Protein AF-A0A1I8G7N7-F1 (afdb_monomer_lite)

Structure (mmCIF, N/CA/C/O backbone):
data_AF-A0A1I8G7N7-F1
#
_entry.id   AF-A0A1I8G7N7-F1
#
loop_
_atom_site.group_PDB
_atom_site.id
_atom_site.type_symbol
_atom_site.label_atom_id
_atom_site.label_alt_id
_atom_site.label_comp_id
_atom_site.label_asym_id
_atom_site.label_entity_id
_atom_site.label_seq_id
_atom_site.pdbx_PDB_ins_code
_atom_site.Cartn_x
_atom_site.Cartn_y
_atom_site.Cartn_z
_atom_site.occupancy
_atom_site.B_iso_or_equiv
_atom_site.auth_seq_id
_atom_site.auth_comp_id
_atom_site.auth_asym_id
_atom_site.auth_atom_id
_atom_site.pdbx_PDB_model_num
ATOM 1 N N . MET A 1 1 ? -31.896 17.406 -40.854 1.00 41.28 1 MET A N 1
ATOM 2 C CA . MET A 1 1 ? -32.102 16.838 -39.500 1.00 41.28 1 MET A CA 1
ATOM 3 C C . MET A 1 1 ? -30.816 16.083 -39.172 1.00 41.28 1 MET A C 1
ATOM 5 O O . MET A 1 1 ? -30.410 15.309 -40.017 1.00 41.28 1 MET A O 1
ATOM 9 N N . SER A 1 2 ? -30.033 16.322 -38.123 1.00 33.94 2 SER A N 1
ATOM 10 C CA . SER A 1 2 ? -30.294 16.928 -36.818 1.00 33.94 2 SER A CA 1
ATOM 11 C C . SER A 1 2 ? -28.997 17.523 -36.241 1.00 33.94 2 SER A C 1
ATOM 13 O O . SER A 1 2 ? -27.894 17.138 -36.613 1.00 33.94 2 SER A O 1
ATOM 15 N N . THR A 1 3 ? -29.165 18.500 -35.360 1.00 37.00 3 THR A N 1
ATOM 16 C CA . THR A 1 3 ? -28.173 19.379 -34.729 1.00 37.00 3 THR A CA 1
ATOM 17 C C . THR A 1 3 ? -27.350 18.702 -33.622 1.00 37.00 3 THR A C 1
ATOM 19 O O . THR A 1 3 ? -27.908 18.163 -32.669 1.00 37.00 3 THR A O 1
ATOM 22 N N . THR A 1 4 ? -26.019 18.814 -33.686 1.00 35.34 4 THR A N 1
ATOM 23 C CA . THR A 1 4 ? -25.084 18.345 -32.643 1.00 35.34 4 THR A CA 1
ATOM 24 C C . THR A 1 4 ? -24.909 19.407 -31.552 1.00 35.34 4 THR A C 1
ATOM 26 O O . THR A 1 4 ? -24.268 20.436 -31.768 1.00 35.34 4 THR A O 1
ATOM 29 N N . ARG A 1 5 ? -25.477 19.163 -30.363 1.00 35.81 5 ARG A N 1
ATOM 30 C CA . ARG A 1 5 ? -25.248 19.962 -29.146 1.00 35.81 5 ARG A CA 1
ATOM 31 C C . ARG A 1 5 ? -23.913 19.585 -28.496 1.00 35.81 5 ARG A C 1
ATOM 33 O O . ARG A 1 5 ? -23.675 18.420 -28.193 1.00 35.81 5 ARG A O 1
ATOM 40 N N . ARG A 1 6 ? -23.079 20.595 -28.226 1.00 40.84 6 ARG A N 1
ATOM 41 C CA . ARG A 1 6 ? -21.954 20.524 -27.281 1.00 40.84 6 ARG A CA 1
ATOM 42 C C . ARG A 1 6 ? -22.508 20.514 -25.855 1.00 40.84 6 ARG A C 1
ATOM 44 O O . ARG A 1 6 ? -23.290 21.399 -25.520 1.00 40.84 6 ARG A O 1
ATOM 51 N N . TYR A 1 7 ? -22.047 19.586 -25.022 1.00 34.53 7 TYR A N 1
ATOM 52 C CA . TYR A 1 7 ? -22.178 19.677 -23.570 1.00 34.53 7 TYR A CA 1
ATOM 53 C C . TYR A 1 7 ? -20.790 19.636 -22.935 1.00 34.53 7 TYR A C 1
ATOM 55 O O . TYR A 1 7 ? -20.080 18.638 -22.999 1.00 34.53 7 TYR A O 1
ATOM 63 N N . SER A 1 8 ? -20.415 20.771 -22.353 1.00 36.84 8 SER A N 1
ATOM 64 C CA . SER A 1 8 ? -19.350 20.928 -21.371 1.00 36.84 8 SER A CA 1
ATOM 65 C C . SER A 1 8 ? -19.841 20.388 -20.027 1.00 36.84 8 SER A C 1
ATOM 67 O O . SER A 1 8 ? -20.791 20.934 -19.466 1.00 36.84 8 SER A O 1
ATOM 69 N N . LEU A 1 9 ? -19.204 19.345 -19.498 1.00 35.44 9 LEU A N 1
ATOM 70 C CA . LEU A 1 9 ? -19.415 18.909 -18.119 1.00 35.44 9 LEU A CA 1
ATOM 71 C C . LEU A 1 9 ? -18.407 19.633 -17.223 1.00 35.44 9 LEU A C 1
ATOM 73 O O . LEU A 1 9 ? -17.232 19.283 -17.163 1.00 35.44 9 LEU A O 1
ATOM 77 N N . SER A 1 10 ? -18.893 20.689 -16.572 1.00 34.06 10 SER A N 1
ATOM 78 C CA . SER A 1 10 ? -18.264 21.294 -15.402 1.00 34.06 10 SER A CA 1
ATOM 79 C C . SER A 1 10 ? -18.459 20.351 -14.212 1.00 34.06 10 SER A C 1
ATOM 81 O O . SER A 1 10 ? -19.585 19.980 -13.884 1.00 34.06 10 SER A O 1
ATOM 83 N N . SER A 1 11 ? -17.352 19.932 -13.603 1.00 33.66 11 SER A N 1
ATOM 84 C CA . SER A 1 11 ? -17.310 19.075 -12.420 1.00 33.66 11 SER A CA 1
ATOM 85 C C . SER A 1 11 ? -17.615 19.900 -11.167 1.00 33.66 11 SER A C 1
ATOM 87 O O . SER A 1 11 ? -16.707 20.323 -10.455 1.00 33.66 11 SER A O 1
ATOM 89 N N . ALA A 1 12 ? -18.898 20.122 -10.889 1.00 34.69 12 ALA A N 1
ATOM 90 C CA . ALA A 1 12 ? -19.369 20.516 -9.567 1.00 34.69 12 ALA A CA 1
ATOM 91 C C . ALA A 1 12 ? -19.573 19.244 -8.727 1.00 34.69 12 ALA A C 1
ATOM 93 O O . ALA A 1 12 ? -20.638 18.633 -8.743 1.00 34.69 12 ALA A O 1
ATOM 94 N N . ALA A 1 13 ? -18.525 18.818 -8.021 1.00 34.16 13 ALA A N 1
ATOM 95 C CA . ALA A 1 13 ? -18.635 17.806 -6.977 1.00 34.16 13 ALA A CA 1
ATOM 96 C C . ALA A 1 13 ? -19.165 18.481 -5.704 1.00 34.16 13 ALA A C 1
ATOM 98 O O . ALA A 1 13 ? -18.407 18.943 -4.855 1.00 34.16 13 ALA A O 1
ATOM 99 N N . THR A 1 14 ? -20.486 18.588 -5.596 1.00 37.12 14 THR A N 1
ATOM 100 C CA . THR A 1 14 ? -21.158 18.879 -4.330 1.00 37.12 14 THR A CA 1
ATOM 101 C C . THR A 1 14 ? -21.174 17.586 -3.517 1.00 37.12 14 THR A C 1
ATOM 103 O O . THR A 1 14 ? -21.937 16.672 -3.815 1.00 37.12 14 THR A O 1
ATOM 106 N N . SER A 1 15 ? -20.295 17.487 -2.518 1.00 37.00 15 SER A N 1
ATOM 107 C CA . SER A 1 15 ? -20.326 16.428 -1.504 1.00 37.00 15 SER A CA 1
ATOM 108 C C . SER A 1 15 ? -21.648 16.467 -0.727 1.00 37.00 15 SER A C 1
ATOM 110 O O . SER A 1 15 ? -21.936 17.495 -0.112 1.00 37.00 15 SER A O 1
ATOM 112 N N . PRO A 1 16 ? -22.429 15.375 -0.659 1.00 42.03 16 PRO A N 1
ATOM 113 C CA . PRO A 1 16 ? -23.543 15.257 0.264 1.00 42.03 16 PRO A CA 1
ATOM 114 C C . PRO A 1 16 ? -23.073 14.441 1.471 1.00 42.03 16 PRO A C 1
ATOM 116 O O . PRO A 1 16 ? -23.370 13.260 1.573 1.00 42.03 16 PRO A O 1
ATOM 119 N N . LEU A 1 17 ? -22.266 15.038 2.346 1.00 39.94 17 LEU A N 1
ATOM 120 C CA . LEU A 1 17 ? -21.862 14.433 3.625 1.00 39.94 17 LEU A CA 1
ATOM 121 C C . LEU A 1 17 ? -21.506 15.545 4.625 1.00 39.94 17 LEU A C 1
ATOM 123 O O . LEU A 1 17 ? -20.445 15.572 5.235 1.00 39.94 17 LEU A O 1
ATOM 127 N N . ALA A 1 18 ? -22.414 16.509 4.753 1.00 40.34 18 ALA A N 1
ATOM 128 C CA . ALA A 1 18 ? -22.457 17.459 5.856 1.00 40.34 18 ALA A CA 1
ATOM 129 C C . ALA A 1 18 ? -23.768 17.194 6.600 1.00 40.34 18 ALA A C 1
ATOM 131 O O . ALA A 1 18 ? -24.813 17.738 6.255 1.00 40.34 18 ALA A O 1
ATOM 132 N N . GLY A 1 19 ? -23.734 16.246 7.533 1.00 34.12 19 GLY A N 1
ATOM 133 C CA . GLY A 1 19 ? -24.942 15.792 8.216 1.00 34.12 19 GLY A CA 1
ATOM 134 C C . GLY A 1 19 ? -24.740 14.556 9.080 1.00 34.12 19 GLY A C 1
ATOM 135 O O . GLY A 1 19 ? -25.618 13.708 9.123 1.00 34.12 19 GLY A O 1
ATOM 136 N N . TYR A 1 20 ? -23.594 14.431 9.746 1.00 36.22 20 TYR A N 1
ATOM 137 C CA . TYR A 1 20 ? -23.519 13.634 10.966 1.00 36.22 20 TYR A CA 1
ATOM 138 C C . TYR A 1 20 ? -23.268 14.624 12.094 1.00 36.22 20 TYR A C 1
ATOM 140 O O . TYR A 1 20 ? -22.138 15.003 12.379 1.00 36.22 20 TYR A O 1
ATOM 148 N N . ALA A 1 21 ? -24.368 15.144 12.633 1.00 37.78 21 ALA A N 1
ATOM 149 C CA . ALA A 1 21 ? -24.348 15.773 13.937 1.00 37.78 21 ALA A CA 1
ATOM 150 C C . ALA A 1 21 ? -24.006 14.678 14.956 1.00 37.78 21 ALA A C 1
ATOM 152 O O . ALA A 1 21 ? -24.672 13.641 14.992 1.00 37.78 21 ALA A O 1
ATOM 153 N N . ASP A 1 22 ? -22.955 14.903 15.739 1.00 37.81 22 ASP A N 1
ATOM 154 C CA . ASP A 1 22 ? -22.627 14.107 16.918 1.00 37.81 22 ASP A CA 1
ATOM 155 C C . ASP A 1 22 ? -23.859 14.003 17.839 1.00 37.81 22 ASP A C 1
ATOM 157 O O . ASP A 1 22 ? -24.352 15.036 18.296 1.00 37.81 22 ASP A O 1
ATOM 161 N N . PRO A 1 23 ? -24.373 12.801 18.171 1.00 45.31 23 PRO A N 1
ATOM 162 C CA . PRO A 1 23 ? -25.507 12.678 19.088 1.00 45.31 23 PRO A CA 1
ATOM 163 C C . PRO A 1 23 ? -25.109 12.668 20.573 1.00 45.31 23 PRO A C 1
ATOM 165 O O . PRO A 1 23 ? -25.953 12.390 21.418 1.00 45.31 23 PRO A O 1
ATOM 168 N N . PHE A 1 24 ? -23.846 12.925 20.925 1.00 39.72 24 PHE A N 1
ATOM 169 C CA . PHE A 1 24 ? -23.361 12.738 22.297 1.00 39.72 24 PHE A CA 1
ATOM 170 C C . PHE A 1 24 ? -22.539 13.919 22.825 1.00 39.72 24 PHE A C 1
ATOM 172 O O . PHE A 1 24 ? -21.472 13.733 23.402 1.00 39.72 24 PHE A O 1
ATOM 179 N N . GLU A 1 25 ? -23.087 15.132 22.750 1.00 36.22 25 GLU A N 1
ATOM 180 C CA . GLU A 1 25 ? -22.879 16.085 23.845 1.00 36.22 25 GLU A CA 1
ATOM 181 C C . GLU A 1 25 ? -23.844 15.728 24.983 1.00 36.22 25 GLU A C 1
ATOM 183 O O . GLU A 1 25 ? -24.889 16.345 25.189 1.00 36.22 25 GLU A O 1
ATOM 188 N N . LEU A 1 26 ? -23.499 14.681 25.739 1.00 44.12 26 LEU A N 1
ATOM 189 C CA . LEU A 1 26 ? -24.013 14.546 27.096 1.00 44.12 26 LEU A CA 1
ATOM 190 C C . LEU A 1 26 ? -23.391 15.688 27.899 1.00 44.12 26 LEU A C 1
ATOM 192 O O . LEU A 1 26 ? -22.256 15.594 28.367 1.00 44.12 26 LEU A O 1
ATOM 196 N N . GLY A 1 27 ? -24.139 16.788 28.010 1.00 38.09 27 GLY A N 1
ATOM 197 C CA . GLY A 1 27 ? -23.849 17.858 28.953 1.00 38.09 27 GLY A CA 1
ATOM 198 C C . GLY A 1 27 ? -23.602 17.288 30.356 1.00 38.09 27 GLY A C 1
ATOM 199 O O . GLY A 1 27 ? -24.069 16.185 30.664 1.00 38.09 27 GLY A O 1
ATOM 200 N N . PRO A 1 28 ? -22.851 18.008 31.208 1.00 35.06 28 PRO A N 1
ATOM 201 C CA . PRO A 1 28 ? -22.441 17.504 32.511 1.00 35.06 28 PRO A CA 1
ATOM 202 C C . PRO A 1 28 ? -23.669 16.983 33.255 1.00 35.06 28 PRO A C 1
ATOM 204 O O . PRO A 1 28 ? -24.633 17.727 33.441 1.00 35.06 28 PRO A O 1
ATOM 207 N N . MET A 1 29 ? -23.632 15.694 33.618 1.00 41.00 29 MET A N 1
ATOM 208 C CA . MET A 1 29 ? -24.642 15.011 34.426 1.00 41.00 29 MET A CA 1
ATOM 209 C C . MET A 1 29 ? -25.058 15.941 35.559 1.00 41.00 29 MET A C 1
ATOM 211 O O . MET A 1 29 ? -24.316 16.129 36.525 1.00 41.00 29 MET A O 1
ATOM 215 N N . GLN A 1 30 ? -26.229 16.566 35.417 1.00 38.56 30 GLN A N 1
ATOM 216 C CA . GLN A 1 30 ? -26.796 17.371 36.481 1.00 38.56 30 GLN A CA 1
ATOM 217 C C . GLN A 1 30 ? -27.005 16.416 37.649 1.00 38.56 30 GLN A C 1
ATOM 219 O O . GLN A 1 30 ? -27.829 15.499 37.592 1.00 38.56 30 GLN A O 1
ATOM 224 N N . HIS A 1 31 ? -26.193 16.587 38.690 1.00 44.12 31 HIS A N 1
ATOM 225 C CA . HIS A 1 31 ? -26.359 15.902 39.956 1.00 44.12 31 HIS A CA 1
ATOM 226 C C . HIS A 1 31 ? -27.827 16.048 40.373 1.00 44.12 31 HIS A C 1
ATOM 228 O O . HIS A 1 31 ? -28.290 17.150 40.660 1.00 44.12 31 HIS A O 1
ATOM 234 N N . HIS A 1 32 ? -28.562 14.936 40.396 1.00 46.66 32 HIS A N 1
ATOM 235 C CA . HIS A 1 32 ? -29.965 14.851 40.806 1.00 46.66 32 HIS A CA 1
ATOM 236 C C . HIS A 1 32 ? -30.118 15.080 42.329 1.00 46.66 32 HIS A C 1
ATOM 238 O O . HIS A 1 32 ? -30.723 14.284 43.037 1.00 46.66 32 HIS A O 1
ATOM 244 N N . GLN A 1 33 ? -29.551 16.159 42.874 1.00 48.00 33 GLN A N 1
ATOM 245 C CA . GLN A 1 33 ? -29.670 16.534 44.290 1.00 48.00 33 GLN A CA 1
ATOM 246 C C . GLN A 1 33 ? -31.068 17.082 44.639 1.00 48.00 33 GLN A C 1
ATOM 248 O O . GLN A 1 33 ? -31.459 17.093 45.805 1.00 48.00 33 GLN A O 1
ATOM 253 N N . HIS A 1 34 ? -31.846 17.505 43.639 1.00 52.72 34 HIS A N 1
ATOM 254 C CA . HIS A 1 34 ? -33.115 18.215 43.819 1.00 52.72 34 HIS A CA 1
ATOM 255 C C . HIS A 1 34 ? -34.271 17.408 44.468 1.00 52.72 34 HIS A C 1
ATOM 257 O O . HIS A 1 34 ? -34.999 17.994 45.272 1.00 52.72 34 HIS A O 1
ATOM 263 N N . PRO A 1 35 ? -34.455 16.093 44.210 1.00 56.66 35 PRO A N 1
ATOM 264 C CA . PRO A 1 35 ? -35.499 15.291 44.863 1.00 56.66 35 PRO A CA 1
ATOM 265 C C . PRO A 1 35 ? -35.154 14.963 46.323 1.00 56.66 35 PRO A C 1
ATOM 267 O O . PRO A 1 35 ? -36.004 15.042 47.208 1.00 56.66 35 PRO A O 1
ATOM 270 N N . TYR A 1 36 ? -33.877 14.667 46.585 1.00 55.88 36 TYR A N 1
ATOM 271 C CA . TYR A 1 36 ? -33.373 14.316 47.916 1.00 55.88 36 TYR A CA 1
ATOM 272 C C . TYR A 1 36 ? -33.489 15.478 48.910 1.00 55.88 36 TYR A C 1
ATOM 274 O O . TYR A 1 36 ? -33.842 15.272 50.071 1.00 55.88 36 TYR A O 1
ATOM 282 N N . LEU A 1 37 ? -33.238 16.711 48.457 1.00 60.94 37 LEU A N 1
ATOM 283 C CA . LEU A 1 37 ? -33.365 17.913 49.287 1.00 60.94 37 LEU A CA 1
ATOM 284 C C . LEU A 1 37 ? -34.820 18.214 49.667 1.00 60.94 37 LEU A C 1
ATOM 286 O O . LEU A 1 37 ? -35.085 18.603 50.805 1.00 60.94 37 LEU A O 1
ATOM 290 N N . HIS A 1 38 ? -35.765 17.993 48.750 1.00 67.94 38 HIS A N 1
ATOM 291 C CA . HIS A 1 38 ? -37.191 18.171 49.025 1.00 67.94 38 HIS A CA 1
ATOM 292 C C . HIS A 1 38 ? -37.702 17.127 50.029 1.00 67.94 38 HIS A C 1
ATOM 294 O O . HIS A 1 38 ? -38.369 17.477 51.003 1.00 67.94 38 HIS A O 1
ATOM 300 N N . GLN A 1 39 ? -37.302 15.865 49.858 1.00 65.00 39 GLN A N 1
ATOM 301 C CA . GLN A 1 39 ? -37.652 14.779 50.775 1.00 65.00 39 GLN A CA 1
ATOM 302 C C . GLN A 1 39 ? -37.047 14.991 52.178 1.00 65.00 39 GLN A C 1
ATOM 304 O O . GLN A 1 39 ? -37.731 14.822 53.187 1.00 65.00 39 GLN A O 1
ATOM 309 N N . GLN A 1 40 ? -35.798 15.469 52.269 1.00 65.06 40 GLN A N 1
ATOM 310 C CA . GLN A 1 40 ? -35.179 15.845 53.549 1.00 65.06 40 GLN A CA 1
ATOM 311 C C . GLN A 1 40 ? -35.861 17.039 54.230 1.00 65.06 40 GLN A C 1
ATOM 313 O O . GLN A 1 40 ? -35.958 17.073 55.459 1.00 65.06 40 GLN A O 1
ATOM 318 N N . GLN A 1 41 ? -36.325 18.032 53.465 1.00 67.62 41 GLN A N 1
ATOM 319 C CA . GLN A 1 41 ? -37.078 19.161 54.015 1.00 67.62 41 GLN A CA 1
ATOM 320 C C . GLN A 1 41 ? -38.442 18.721 54.560 1.00 67.62 41 GLN A C 1
ATOM 322 O O . GLN A 1 41 ? -38.821 19.166 55.642 1.00 67.62 41 GLN A O 1
ATOM 327 N N . GLN A 1 42 ? -39.146 17.814 53.878 1.00 65.12 42 GLN A N 1
ATOM 328 C CA . GLN A 1 42 ? -40.423 17.273 54.356 1.00 65.12 42 GLN A CA 1
ATOM 329 C C . GLN A 1 42 ? -40.266 16.460 55.651 1.00 65.12 42 GLN A C 1
ATOM 331 O O . GLN A 1 42 ? -41.004 16.700 56.608 1.00 65.12 42 GLN A O 1
ATOM 336 N N . LEU A 1 43 ? -39.244 15.599 55.738 1.00 64.31 43 LEU A N 1
ATOM 337 C CA . LEU A 1 43 ? -38.909 14.855 56.962 1.00 64.31 43 LEU A CA 1
ATOM 338 C C . LEU A 1 43 ? -38.557 15.787 58.135 1.00 64.31 43 LEU A C 1
ATOM 340 O O . LEU A 1 43 ? -38.958 15.561 59.274 1.00 64.31 43 LEU A O 1
ATOM 344 N N . ARG A 1 44 ? -37.842 16.887 57.878 1.00 64.00 44 ARG A N 1
ATOM 345 C CA . ARG A 1 44 ? -37.540 17.889 58.917 1.00 64.00 44 ARG A CA 1
ATOM 346 C C . ARG A 1 44 ? -38.780 18.626 59.422 1.00 64.00 44 ARG A C 1
ATOM 348 O O . ARG A 1 44 ? -38.821 19.018 60.587 1.00 64.00 44 ARG A O 1
ATOM 355 N N . LEU A 1 45 ? -39.771 18.844 58.559 1.00 63.66 45 LEU A N 1
ATOM 356 C CA . LEU A 1 45 ? -41.011 19.533 58.913 1.00 63.66 45 LEU A CA 1
ATOM 357 C C . LEU A 1 45 ? -41.989 18.625 59.674 1.00 63.66 45 LEU A C 1
ATOM 359 O O . LEU A 1 45 ? -42.714 19.130 60.532 1.00 63.66 45 LEU A O 1
ATOM 363 N N . SER A 1 46 ? -41.992 17.314 59.415 1.00 59.62 46 SER A N 1
ATOM 364 C CA . SER A 1 46 ? -42.820 16.346 60.148 1.00 59.62 46 SER A CA 1
ATOM 365 C C . SER A 1 46 ? -42.317 16.123 61.579 1.00 59.62 46 SER A C 1
ATOM 367 O O . SER A 1 46 ? -43.112 16.250 62.508 1.00 59.62 46 SER A O 1
ATOM 369 N N . LEU A 1 47 ? -41.000 15.976 61.789 1.00 59.69 47 LEU A N 1
ATOM 370 C CA . LEU A 1 47 ? -40.409 15.862 63.136 1.00 59.69 47 LEU A CA 1
ATOM 371 C C . LEU A 1 47 ? -40.670 17.082 64.044 1.00 59.69 47 LEU A C 1
ATOM 373 O O . LEU A 1 47 ? -40.621 16.971 65.267 1.00 59.69 47 LEU A O 1
ATOM 377 N N . ARG A 1 48 ? -40.962 18.257 63.470 1.00 61.75 48 ARG A N 1
ATOM 378 C CA . ARG A 1 48 ? -41.228 19.497 64.222 1.00 61.75 48 ARG A CA 1
ATOM 379 C C . ARG A 1 48 ? -42.680 19.618 64.718 1.00 61.75 48 ARG A C 1
ATOM 381 O O . ARG A 1 48 ? -42.964 20.521 65.498 1.00 61.75 48 ARG A O 1
ATOM 388 N N . ARG A 1 49 ? -43.596 18.744 64.271 1.00 65.69 49 ARG A N 1
ATOM 389 C CA . ARG A 1 49 ? -45.047 18.787 64.565 1.00 65.69 49 ARG A CA 1
ATOM 390 C C . ARG A 1 49 ? -45.488 17.893 65.741 1.00 65.69 49 ARG A C 1
ATOM 392 O O . ARG A 1 49 ? -46.687 17.783 65.992 1.00 65.69 49 ARG A O 1
ATOM 399 N N . GLY A 1 50 ? -44.552 17.283 66.471 1.00 68.94 50 GLY A N 1
ATOM 400 C CA . GLY A 1 50 ? -44.828 16.380 67.598 1.00 68.94 50 GLY A CA 1
ATOM 401 C C . GLY A 1 50 ? -44.795 14.889 67.218 1.00 68.94 50 GLY A C 1
ATOM 402 O O . GLY A 1 50 ? -44.781 14.550 66.031 1.00 68.94 50 GLY A O 1
ATOM 403 N N . PRO A 1 51 ? -44.741 13.981 68.208 1.00 73.06 51 PRO A N 1
ATOM 404 C CA . PRO A 1 51 ? -44.538 12.550 67.971 1.00 73.06 51 PRO A CA 1
ATOM 405 C C . PRO A 1 51 ? -45.718 11.886 67.241 1.00 73.06 51 PRO A C 1
ATOM 407 O O . PRO A 1 51 ? -45.491 11.118 66.312 1.00 73.06 51 PRO A O 1
ATOM 410 N N . ASP A 1 52 ? -46.963 12.243 67.563 1.00 72.88 52 ASP A N 1
ATOM 411 C CA . ASP A 1 52 ? -48.157 11.587 66.997 1.00 72.88 52 ASP A CA 1
ATOM 412 C C . ASP A 1 52 ? -48.369 11.909 65.512 1.00 72.88 52 ASP A C 1
ATOM 414 O O . ASP A 1 52 ? -48.741 11.053 64.708 1.00 72.88 52 ASP A O 1
ATOM 418 N N . SER A 1 53 ? -48.073 13.148 65.110 1.00 77.88 53 SER A N 1
ATOM 419 C CA . SER A 1 53 ? -48.121 13.561 63.704 1.00 77.88 53 SER A CA 1
ATOM 420 C C . SER A 1 53 ? -46.985 12.940 62.884 1.00 77.88 53 SER A C 1
ATOM 422 O O . SER A 1 53 ? -47.181 12.618 61.712 1.00 77.88 53 SER A O 1
ATOM 424 N N . SER A 1 54 ? -45.828 12.707 63.511 1.00 77.44 54 SER A N 1
ATOM 425 C CA . SER A 1 54 ? -44.707 11.982 62.906 1.00 77.44 54 SER A CA 1
ATOM 426 C C . SER A 1 54 ? -45.031 10.497 62.723 1.00 77.44 54 SER A C 1
ATOM 428 O O . SER A 1 54 ? -44.740 9.945 61.667 1.00 77.44 54 SER A O 1
ATOM 430 N N . LEU A 1 55 ? -45.685 9.865 63.703 1.00 78.75 55 LEU A N 1
ATOM 431 C CA . LEU A 1 55 ? -46.087 8.456 63.641 1.00 78.75 55 LEU A CA 1
ATOM 432 C C . LEU A 1 55 ? -47.167 8.198 62.584 1.00 78.75 55 LEU A C 1
ATOM 434 O O . LEU A 1 55 ? -47.048 7.234 61.835 1.00 78.75 55 LEU A O 1
ATOM 438 N N . ARG A 1 56 ? -48.174 9.073 62.459 1.00 80.25 56 ARG A N 1
ATOM 439 C CA . ARG A 1 56 ? -49.192 8.969 61.393 1.00 80.25 56 ARG A CA 1
ATOM 440 C C . ARG A 1 56 ? -48.610 9.179 59.997 1.00 80.25 56 ARG A C 1
ATOM 442 O O . ARG A 1 56 ? -49.019 8.513 59.053 1.00 80.25 56 ARG A O 1
ATOM 449 N N . HIS A 1 57 ? -47.643 10.084 59.857 1.00 81.94 57 HIS A N 1
ATOM 450 C CA . HIS A 1 57 ? -46.930 10.250 58.592 1.00 81.94 57 HIS A CA 1
ATOM 451 C C . HIS A 1 57 ? -46.096 9.007 58.256 1.00 81.94 57 HIS A C 1
ATOM 453 O O . HIS A 1 57 ? -46.114 8.549 57.120 1.00 81.94 57 HIS A O 1
ATOM 459 N N . LEU A 1 58 ? -45.421 8.420 59.246 1.00 83.06 58 LEU A N 1
ATOM 460 C CA . LEU A 1 58 ? -44.633 7.203 59.063 1.00 83.06 58 LEU A CA 1
ATOM 461 C C . LEU A 1 58 ? -45.522 6.007 58.688 1.00 83.06 58 LEU A C 1
ATOM 463 O O . LEU A 1 58 ? -45.178 5.260 57.783 1.00 83.06 58 LEU A O 1
ATOM 467 N N . ASP A 1 59 ? -46.693 5.877 59.310 1.00 84.94 59 ASP A N 1
ATOM 468 C CA . ASP A 1 59 ? -47.720 4.888 58.959 1.00 84.94 59 ASP A CA 1
ATOM 469 C C . ASP A 1 59 ? -48.212 5.029 57.503 1.00 84.94 59 ASP A C 1
ATOM 471 O O . ASP A 1 59 ? -48.352 4.042 56.774 1.00 84.94 59 ASP A O 1
ATOM 475 N N . GLN A 1 60 ? -48.389 6.269 57.038 1.00 85.56 60 GLN A N 1
ATOM 476 C CA . GLN A 1 60 ? -48.750 6.563 55.652 1.00 85.56 60 GLN A CA 1
ATOM 477 C C . GLN A 1 60 ? -47.630 6.186 54.669 1.00 85.56 60 GLN A C 1
ATOM 479 O O . GLN A 1 60 ? -47.901 5.550 53.652 1.00 85.56 60 GLN A O 1
ATOM 484 N N . GLU A 1 61 ? -46.375 6.525 54.971 1.00 84.88 61 GLU A N 1
ATOM 485 C CA . GLU A 1 61 ? -45.220 6.168 54.133 1.00 84.88 61 GLU A CA 1
ATOM 486 C C . GLU A 1 61 ? -44.986 4.649 54.093 1.00 84.88 61 GLU A C 1
ATOM 488 O O . GLU A 1 61 ? -44.721 4.085 53.031 1.00 84.88 61 GLU A O 1
ATOM 493 N N . LEU A 1 62 ? -45.152 3.955 55.224 1.00 85.38 62 LEU A N 1
ATOM 494 C CA . LEU A 1 62 ? -45.104 2.491 55.276 1.00 85.38 62 LEU A CA 1
ATOM 495 C C . LEU A 1 62 ? -46.201 1.872 54.403 1.00 85.38 62 LEU A C 1
ATOM 497 O O . LEU A 1 62 ? -45.918 0.953 53.635 1.00 85.38 62 LEU A O 1
ATOM 501 N N . SER A 1 63 ? -47.415 2.424 54.440 1.00 85.25 63 SER A N 1
ATOM 502 C CA . SER A 1 63 ? -48.523 1.974 53.591 1.00 85.25 63 SER A CA 1
ATOM 503 C C . SER A 1 63 ? -48.237 2.176 52.097 1.00 85.25 63 SER A C 1
ATOM 505 O O . SER A 1 63 ? -48.538 1.297 51.291 1.00 85.25 63 SER A O 1
ATOM 507 N N . VAL A 1 64 ? -47.609 3.296 51.713 1.00 87.25 64 VAL A N 1
ATOM 508 C CA . VAL A 1 64 ? -47.179 3.559 50.323 1.00 87.25 64 VAL A CA 1
ATOM 509 C C . VAL A 1 64 ? -46.122 2.551 49.863 1.00 87.25 64 VAL A C 1
ATOM 511 O O . VAL A 1 64 ? -46.136 2.120 48.711 1.00 87.25 64 VAL A O 1
ATOM 514 N N . LEU A 1 65 ? -45.241 2.124 50.770 1.00 84.62 65 LEU A N 1
ATOM 515 C CA . LEU A 1 65 ? -44.252 1.071 50.526 1.00 84.62 65 LEU A CA 1
ATOM 516 C C . LEU A 1 65 ? -44.850 -0.350 50.567 1.00 84.62 65 LEU A C 1
ATOM 518 O O . LEU A 1 65 ? -44.123 -1.321 50.355 1.00 84.62 65 LEU A O 1
ATOM 522 N N . GLY A 1 66 ? -46.158 -0.485 50.820 1.00 85.75 66 GLY A N 1
ATOM 523 C CA . GLY A 1 66 ? -46.861 -1.767 50.914 1.00 85.75 66 GLY A CA 1
ATOM 524 C C . GLY A 1 66 ? -46.588 -2.540 52.209 1.00 85.75 66 GLY A C 1
ATOM 525 O O . GLY A 1 66 ? -46.795 -3.752 52.249 1.00 85.75 66 GLY A O 1
ATOM 526 N N . LEU A 1 67 ? -46.096 -1.863 53.249 1.00 85.75 67 LEU A N 1
ATOM 527 C CA . LEU A 1 67 ? -45.778 -2.430 54.559 1.00 85.75 67 LEU A CA 1
ATOM 528 C C . LEU A 1 67 ? -46.982 -2.327 55.517 1.00 85.75 67 LEU A C 1
ATOM 530 O O . LEU A 1 67 ? -47.825 -1.443 55.354 1.00 85.75 67 LEU A O 1
ATOM 534 N N . PRO A 1 68 ? -47.089 -3.222 56.519 1.00 81.94 68 PRO A N 1
ATOM 535 C CA . PRO A 1 68 ? -48.190 -3.200 57.478 1.00 81.94 68 PRO A CA 1
ATOM 536 C C . PRO A 1 68 ? -48.175 -1.924 58.330 1.00 81.94 68 PRO A C 1
ATOM 538 O O . PRO A 1 68 ? -47.120 -1.497 58.803 1.00 81.94 68 PRO A O 1
ATOM 541 N N . GLY A 1 69 ? -49.363 -1.352 58.543 1.00 80.00 69 GLY A N 1
ATOM 542 C CA . GLY A 1 69 ? -49.547 -0.149 59.352 1.00 80.00 69 GLY A CA 1
ATOM 543 C C . GLY A 1 69 ? -49.221 -0.354 60.837 1.00 80.00 69 GLY A C 1
ATOM 544 O O . GLY A 1 69 ? -49.319 -1.456 61.381 1.00 80.00 69 GLY A O 1
ATOM 545 N N . LEU A 1 70 ? -48.825 0.730 61.496 1.00 79.69 70 LEU A N 1
ATOM 546 C CA . LEU A 1 70 ? -48.381 0.794 62.889 1.00 79.69 70 LEU A CA 1
ATOM 547 C C . LEU A 1 70 ? -49.542 0.813 63.892 1.00 79.69 70 LEU A C 1
ATOM 549 O O . LEU A 1 70 ? -49.336 0.507 65.069 1.00 79.69 70 LEU A O 1
ATOM 553 N N . PHE A 1 71 ? -50.748 1.157 63.435 1.00 79.25 71 PHE A N 1
ATOM 554 C CA . PHE A 1 71 ? -51.951 1.288 64.258 1.00 79.25 71 PHE A CA 1
ATOM 555 C C . PHE A 1 71 ? -52.941 0.146 63.982 1.00 79.25 71 PHE A C 1
ATOM 557 O O . PHE A 1 71 ? -53.192 -0.217 62.834 1.00 79.25 71 PHE A O 1
ATOM 564 N N . LEU A 1 72 ? -53.522 -0.430 65.042 1.00 64.44 72 LEU A N 1
ATOM 565 C CA . LEU A 1 72 ? -54.446 -1.578 64.960 1.00 64.44 72 LEU A CA 1
ATOM 566 C C . LEU A 1 72 ? -55.808 -1.218 64.344 1.00 64.44 72 LEU A C 1
ATOM 568 O O . LEU A 1 72 ? -56.444 -2.064 63.719 1.00 64.44 72 LEU A O 1
ATOM 572 N N . THR A 1 73 ? -56.264 0.025 64.525 1.00 61.19 73 THR A N 1
ATOM 573 C CA . THR A 1 73 ? -57.494 0.575 63.932 1.00 61.19 73 THR A CA 1
ATOM 574 C C . THR A 1 73 ? -57.343 2.085 63.732 1.00 61.19 73 THR A C 1
ATOM 576 O O . THR A 1 73 ? -56.659 2.741 64.511 1.00 61.19 73 THR A O 1
ATOM 579 N N . ALA A 1 74 ? -58.025 2.664 62.736 1.00 59.59 74 ALA A N 1
ATOM 580 C CA . ALA A 1 74 ? -57.981 4.106 62.439 1.00 59.59 74 ALA A CA 1
ATOM 581 C C . ALA A 1 74 ? -58.492 5.016 63.585 1.00 59.59 74 ALA A C 1
ATOM 583 O O . ALA A 1 74 ? -58.373 6.236 63.501 1.00 59.59 74 ALA A O 1
ATOM 584 N N . SER A 1 75 ? -59.079 4.430 64.634 1.00 53.78 75 SER A N 1
ATOM 585 C CA . SER A 1 75 ? -59.653 5.112 65.798 1.00 53.78 75 SER A CA 1
ATOM 586 C C . SER A 1 75 ? -58.901 4.873 67.111 1.00 53.78 75 SER A C 1
ATOM 588 O O . SER A 1 75 ? -59.230 5.524 68.099 1.00 53.78 75 SER A O 1
ATOM 590 N N . ALA A 1 76 ? -57.948 3.935 67.160 1.00 56.97 76 ALA A N 1
ATOM 591 C CA . ALA A 1 76 ? -57.168 3.645 68.362 1.00 56.97 76 ALA A CA 1
ATOM 592 C C . ALA A 1 76 ? -55.751 4.209 68.207 1.00 56.97 76 ALA A C 1
ATOM 594 O O . ALA A 1 76 ? -54.991 3.746 67.360 1.00 56.97 76 ALA A O 1
ATOM 595 N N . ASP A 1 77 ? -55.372 5.158 69.066 1.00 65.50 77 ASP A N 1
ATOM 596 C CA . ASP A 1 77 ? -54.002 5.697 69.159 1.00 65.50 77 ASP A CA 1
ATOM 597 C C . ASP A 1 77 ? -53.015 4.694 69.819 1.00 65.50 77 ASP A C 1
ATOM 599 O O . ASP A 1 77 ? -51.931 5.063 70.271 1.00 65.50 77 ASP A O 1
ATOM 603 N N . GLU A 1 78 ? -53.364 3.404 69.883 1.00 73.56 78 GLU A N 1
ATOM 604 C CA . GLU A 1 78 ? -52.510 2.352 70.438 1.00 73.56 78 GLU A CA 1
ATOM 605 C C . GLU A 1 78 ? -51.559 1.800 69.367 1.00 73.56 78 GLU A C 1
ATOM 607 O O . GLU A 1 78 ? -51.959 1.130 68.409 1.00 73.56 78 GLU A O 1
ATOM 612 N N . LEU A 1 79 ? -50.270 2.092 69.551 1.00 76.31 79 LEU A N 1
ATOM 613 C CA . LEU A 1 79 ? -49.189 1.648 68.680 1.00 76.31 79 LEU A CA 1
ATOM 614 C C . LEU A 1 79 ? -48.946 0.142 68.838 1.00 76.31 79 LEU A C 1
ATOM 616 O O . LEU A 1 79 ? -48.627 -0.347 69.925 1.00 76.31 79 LEU A O 1
ATOM 620 N N . ASN A 1 80 ? -48.982 -0.595 67.732 1.00 84.12 80 ASN A N 1
ATOM 621 C CA . ASN A 1 80 ? -48.598 -1.996 67.733 1.00 84.12 80 ASN A CA 1
ATOM 622 C C . ASN A 1 80 ? -47.077 -2.135 67.572 1.00 84.12 80 ASN A C 1
ATOM 624 O O . ASN A 1 80 ? -46.537 -2.123 66.465 1.00 84.12 80 ASN A O 1
ATOM 628 N N . VAL A 1 81 ? -46.378 -2.329 68.691 1.00 83.25 81 VAL A N 1
ATOM 629 C CA . VAL A 1 81 ? -44.914 -2.497 68.724 1.00 83.25 81 VAL A CA 1
ATOM 630 C C . VAL A 1 81 ? -44.447 -3.682 67.863 1.00 83.25 81 VAL A C 1
ATOM 632 O O . VAL A 1 81 ? -43.386 -3.614 67.244 1.00 83.25 81 VAL A O 1
ATOM 635 N N . SER A 1 82 ? -45.244 -4.752 67.762 1.00 85.00 82 SER A N 1
ATOM 636 C CA . SER A 1 82 ? -44.913 -5.913 66.920 1.00 85.00 82 SER A CA 1
ATOM 637 C C . SER A 1 82 ? -45.052 -5.616 65.422 1.00 85.00 82 SER A C 1
ATOM 639 O O . SER A 1 82 ? -44.222 -6.069 64.628 1.00 85.00 82 SER A O 1
ATOM 641 N N . ALA A 1 83 ? -46.041 -4.798 65.040 1.00 83.75 83 ALA A N 1
ATOM 642 C CA . ALA A 1 83 ? -46.195 -4.309 63.672 1.00 83.75 83 ALA A CA 1
ATOM 643 C C . ALA A 1 83 ? -45.057 -3.351 63.306 1.00 83.75 83 ALA A C 1
ATOM 645 O O . ALA A 1 83 ? -44.476 -3.494 62.235 1.00 83.75 83 ALA A O 1
ATOM 646 N N . LEU A 1 84 ? -44.654 -2.467 64.227 1.00 85.81 84 LEU A N 1
ATOM 647 C CA . LEU A 1 84 ? -43.489 -1.597 64.052 1.00 85.81 84 LEU A CA 1
ATOM 648 C C . LEU A 1 84 ? -42.195 -2.400 63.864 1.00 85.81 84 LEU A C 1
ATOM 650 O O . LEU A 1 84 ? -41.452 -2.148 62.921 1.00 85.81 84 LEU A O 1
ATOM 654 N N . ALA A 1 85 ? -41.925 -3.384 64.726 1.00 86.88 85 ALA A N 1
ATOM 655 C CA . ALA A 1 85 ? -40.733 -4.224 64.610 1.00 86.88 85 ALA A CA 1
ATOM 656 C C . ALA A 1 85 ? -40.710 -5.002 63.281 1.00 86.88 85 ALA A C 1
ATOM 658 O O . ALA A 1 85 ? -39.679 -5.051 62.607 1.00 86.88 85 ALA A O 1
ATOM 659 N N . SER A 1 86 ? -41.861 -5.540 62.868 1.00 88.44 86 SER A N 1
ATOM 660 C CA . SER A 1 86 ? -42.016 -6.250 61.593 1.00 88.44 86 SER A CA 1
ATOM 661 C C . SER A 1 86 ? -41.841 -5.320 60.389 1.00 88.44 86 SER A C 1
ATOM 663 O O . SER A 1 86 ? -41.142 -5.676 59.441 1.00 88.44 86 SER A O 1
ATOM 665 N N . ALA A 1 87 ? -42.417 -4.116 60.431 1.00 87.88 87 ALA A N 1
ATOM 666 C CA . ALA A 1 87 ? -42.266 -3.099 59.394 1.00 87.88 87 ALA A CA 1
ATOM 667 C C . ALA A 1 87 ? -40.807 -2.637 59.275 1.00 87.88 87 ALA A C 1
ATOM 669 O O . ALA A 1 87 ? -40.273 -2.583 58.171 1.00 87.88 87 ALA A O 1
ATOM 670 N N . CYS A 1 88 ? -40.119 -2.403 60.397 1.00 89.56 88 CYS A N 1
ATOM 671 C CA . CYS A 1 88 ? -38.690 -2.088 60.419 1.00 89.56 88 CYS A CA 1
ATOM 672 C C . CYS A 1 88 ? -37.848 -3.215 59.806 1.00 89.56 88 CYS A C 1
ATOM 674 O O . CYS A 1 88 ? -36.967 -2.948 58.990 1.00 89.56 88 CYS A O 1
ATOM 676 N N . GLN A 1 89 ? -38.134 -4.477 60.140 1.00 91.19 89 GLN A N 1
ATOM 677 C CA . GLN A 1 89 ? -37.420 -5.622 59.572 1.00 91.19 89 GLN A CA 1
ATOM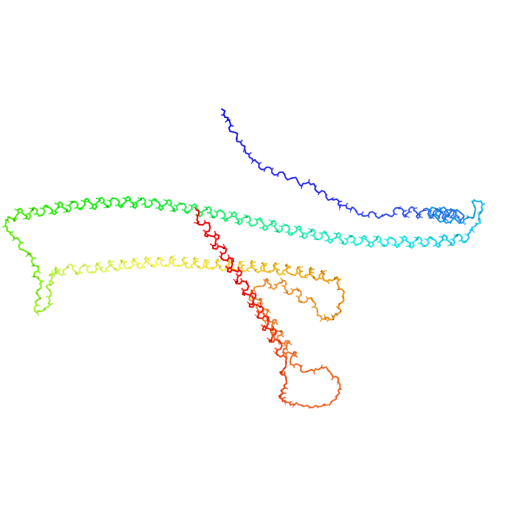 678 C C . GLN A 1 89 ? -37.652 -5.750 58.057 1.00 91.19 89 GLN A C 1
ATOM 680 O O . GLN A 1 89 ? -36.705 -5.986 57.304 1.00 91.19 89 GLN A O 1
ATOM 685 N N . GLN A 1 90 ? -38.889 -5.560 57.590 1.00 92.38 90 GLN A N 1
ATOM 686 C CA . GLN A 1 90 ? -39.219 -5.576 56.163 1.00 92.38 90 GLN A CA 1
ATOM 687 C C . GLN A 1 90 ? -38.590 -4.394 55.415 1.00 92.38 90 GLN A C 1
ATOM 689 O O . GLN A 1 90 ? -38.095 -4.577 54.306 1.00 92.38 90 GLN A O 1
ATOM 694 N N . LEU A 1 91 ? -38.530 -3.210 56.027 1.00 91.88 91 LEU A N 1
ATOM 695 C CA . LEU A 1 91 ? -37.903 -2.023 55.447 1.00 91.88 91 LEU A CA 1
ATOM 696 C C . LEU A 1 91 ? -36.383 -2.187 55.321 1.00 91.88 91 LEU A C 1
ATOM 698 O O . LEU A 1 91 ? -35.815 -1.847 54.285 1.00 91.88 91 LEU A O 1
ATOM 702 N N . VAL A 1 92 ? -35.730 -2.794 56.317 1.00 93.19 92 VAL A N 1
ATOM 703 C CA . VAL A 1 92 ? -34.312 -3.185 56.233 1.00 93.19 92 VAL A CA 1
ATOM 704 C C . VAL A 1 92 ? -34.099 -4.218 55.123 1.00 93.19 92 VAL A C 1
ATOM 706 O O . VAL A 1 92 ? -33.182 -4.073 54.316 1.00 93.19 92 VAL A O 1
ATOM 709 N N . ALA A 1 93 ? -34.969 -5.226 55.014 1.00 94.62 93 ALA A N 1
ATOM 710 C CA . ALA A 1 93 ? -34.883 -6.222 53.946 1.00 94.62 93 ALA A CA 1
ATOM 711 C C . ALA A 1 93 ? -35.085 -5.607 52.547 1.00 94.62 93 ALA A C 1
ATOM 713 O O . ALA A 1 93 ? -34.362 -5.955 51.612 1.00 94.62 93 ALA A O 1
ATOM 714 N N . LEU A 1 94 ? -36.032 -4.677 52.392 1.00 93.69 94 LEU A N 1
ATOM 715 C CA . LEU A 1 94 ? -36.247 -3.928 51.152 1.00 93.69 94 LEU A CA 1
ATOM 716 C C . LEU A 1 94 ? -35.054 -3.030 50.819 1.00 93.69 94 LEU A C 1
ATOM 718 O O . LEU A 1 94 ? -34.644 -2.984 49.662 1.00 93.69 94 LEU A O 1
ATOM 722 N N . TYR A 1 95 ? -34.468 -2.366 51.818 1.00 94.38 95 TYR A N 1
ATOM 723 C CA . TYR A 1 95 ? -33.266 -1.558 51.640 1.00 94.38 95 TYR A CA 1
ATOM 724 C C . TYR A 1 95 ? -32.096 -2.400 51.125 1.00 94.38 95 TYR A C 1
ATOM 726 O O . TYR A 1 95 ? -31.482 -2.020 50.132 1.00 94.38 95 TYR A O 1
ATOM 734 N N . HIS A 1 96 ? -31.827 -3.560 51.736 1.00 96.38 96 HIS A N 1
ATOM 735 C CA . HIS A 1 96 ? -30.785 -4.471 51.256 1.00 96.38 96 HIS A CA 1
ATOM 736 C C . HIS A 1 96 ? -31.058 -4.925 49.820 1.00 96.38 96 HIS A C 1
ATOM 738 O O . HIS A 1 96 ? -30.214 -4.722 48.959 1.00 96.38 96 HIS A O 1
ATOM 744 N N . ARG A 1 97 ? -32.274 -5.396 49.510 1.00 96.94 97 ARG A N 1
ATOM 745 C CA . ARG A 1 97 ? -32.636 -5.801 48.137 1.00 96.94 97 ARG A CA 1
ATOM 746 C C . ARG A 1 97 ? -32.479 -4.670 47.120 1.00 96.94 97 ARG A C 1
ATOM 748 O O . ARG A 1 97 ? -31.982 -4.894 46.021 1.00 96.94 97 ARG A O 1
ATOM 755 N N . SER A 1 98 ? -32.915 -3.458 47.466 1.00 95.69 98 SER A N 1
ATOM 756 C CA . SER A 1 98 ? -32.786 -2.287 46.595 1.00 95.69 98 SER A CA 1
ATOM 757 C C . SER A 1 98 ? -31.329 -1.881 46.408 1.00 95.69 98 SER A C 1
ATOM 759 O O . SER A 1 98 ? -30.960 -1.441 45.319 1.00 95.69 98 SER A O 1
ATOM 761 N N . ARG A 1 99 ? -30.513 -1.994 47.459 1.00 95.62 99 ARG A N 1
ATOM 762 C CA . ARG A 1 99 ? -29.081 -1.723 47.412 1.00 95.62 99 ARG A CA 1
ATOM 763 C C . ARG A 1 99 ? -28.371 -2.742 46.525 1.00 95.62 99 ARG A C 1
ATOM 765 O O . ARG A 1 99 ? -27.680 -2.324 45.606 1.00 95.62 99 ARG A O 1
ATOM 772 N N . ASP A 1 100 ? -28.620 -4.031 46.726 1.00 97.56 100 ASP A N 1
ATOM 773 C CA . ASP A 1 100 ? -28.024 -5.112 45.935 1.00 97.56 100 ASP A CA 1
ATOM 774 C C . ASP A 1 100 ? -28.411 -4.984 44.451 1.00 97.56 100 ASP A C 1
ATOM 776 O O . ASP A 1 100 ? -27.571 -5.101 43.559 1.00 97.56 100 ASP A O 1
ATOM 780 N N . ALA A 1 101 ? -29.680 -4.665 44.161 1.00 97.12 101 ALA A N 1
ATOM 781 C CA . ALA A 1 101 ? -30.145 -4.420 42.795 1.00 97.12 101 ALA A CA 1
ATOM 782 C C . ALA A 1 101 ? -29.457 -3.205 42.153 1.00 97.12 101 ALA A C 1
ATOM 784 O O . ALA A 1 101 ? -29.120 -3.234 40.968 1.00 97.12 101 ALA A O 1
ATOM 785 N N . ARG A 1 102 ? -29.235 -2.139 42.930 1.00 97.31 102 ARG A N 1
ATOM 786 C CA . ARG A 1 102 ? -28.516 -0.950 42.471 1.00 97.31 102 ARG A CA 1
ATOM 787 C C . ARG A 1 102 ? -27.041 -1.255 42.205 1.00 97.31 102 ARG A C 1
ATOM 789 O O . ARG A 1 102 ? -26.554 -0.880 41.145 1.00 97.31 102 ARG A O 1
ATOM 796 N N . GLU A 1 103 ? -26.358 -1.950 43.111 1.00 97.06 103 GLU A N 1
ATOM 797 C CA . GLU A 1 103 ? -24.960 -2.370 42.936 1.00 97.06 103 GLU A CA 1
ATOM 798 C C . GLU A 1 103 ? -24.812 -3.245 41.676 1.00 97.06 103 GLU A C 1
ATOM 800 O O . GLU A 1 103 ? -23.967 -2.971 40.825 1.00 97.06 103 GLU A O 1
ATOM 805 N N . ALA A 1 104 ? -25.728 -4.196 41.458 1.00 97.75 104 ALA A N 1
ATOM 806 C CA . ALA A 1 104 ? -25.743 -5.026 40.253 1.00 97.75 104 ALA A CA 1
ATOM 807 C C . ALA A 1 104 ? -25.950 -4.224 38.953 1.00 97.75 104 ALA A C 1
ATOM 809 O O . ALA A 1 104 ? -25.407 -4.584 37.905 1.00 97.75 104 ALA A O 1
ATOM 810 N N . LEU A 1 105 ? -26.747 -3.150 38.984 1.00 97.75 105 LEU A N 1
ATOM 811 C CA . LEU A 1 105 ? -26.918 -2.251 37.838 1.00 97.75 105 LEU A CA 1
ATOM 812 C C . LEU A 1 105 ? -25.678 -1.386 37.600 1.00 97.75 105 LEU A C 1
ATOM 814 O O . LEU A 1 105 ? -25.287 -1.205 36.449 1.00 97.75 105 LEU A O 1
ATOM 818 N N . GLU A 1 106 ? -25.047 -0.882 38.660 1.00 97.75 106 GLU A N 1
ATOM 819 C CA . GLU A 1 106 ? -23.800 -0.120 38.564 1.00 97.75 106 GLU A CA 1
ATOM 820 C C . GLU A 1 106 ? -22.676 -0.981 37.967 1.00 97.75 106 GLU A C 1
ATOM 822 O O . GLU A 1 106 ? -21.969 -0.522 37.071 1.00 97.75 106 GLU A O 1
ATOM 827 N N . ASP A 1 107 ? -22.565 -2.249 38.367 1.00 97.88 107 ASP A N 1
ATOM 828 C CA . ASP A 1 107 ? -21.588 -3.182 37.800 1.00 97.88 107 ASP A CA 1
ATOM 829 C C . ASP A 1 107 ? -21.858 -3.502 36.329 1.00 97.88 107 ASP A C 1
ATOM 831 O O . ASP A 1 107 ? -20.932 -3.501 35.515 1.00 97.88 107 ASP A O 1
ATOM 835 N N . LYS A 1 108 ? -23.124 -3.724 35.954 1.00 97.88 108 LYS A N 1
ATOM 836 C CA . LYS A 1 108 ? -23.505 -3.875 34.540 1.00 97.88 108 LYS A CA 1
ATOM 837 C C . LYS A 1 108 ? -23.152 -2.629 33.736 1.00 97.88 108 LYS A C 1
ATOM 839 O O . LYS A 1 108 ? -22.617 -2.754 32.640 1.00 97.88 108 LYS A O 1
ATOM 844 N N . ASN A 1 109 ? -23.408 -1.444 34.281 1.00 97.75 109 ASN A N 1
ATOM 845 C CA . ASN A 1 109 ? -23.104 -0.194 33.599 1.00 97.75 109 ASN A CA 1
ATOM 846 C C . ASN A 1 109 ? -21.589 -0.013 33.407 1.00 97.75 109 ASN A C 1
ATOM 848 O O . ASN A 1 109 ? -21.148 0.297 32.307 1.00 97.75 109 ASN A O 1
ATOM 852 N N . ARG A 1 110 ? -20.772 -0.320 34.426 1.00 98.19 110 ARG A N 1
ATOM 853 C CA . ARG A 1 110 ? -19.300 -0.317 34.309 1.00 98.19 110 ARG A CA 1
ATOM 854 C C . ARG A 1 110 ? -18.804 -1.269 33.216 1.00 98.19 110 ARG A C 1
ATOM 856 O O . ARG A 1 110 ? -17.894 -0.910 32.471 1.00 98.19 110 ARG A O 1
ATOM 863 N N . ARG A 1 111 ? -19.400 -2.463 33.100 1.00 98.31 111 ARG A N 1
ATOM 864 C CA . ARG A 1 111 ? -19.071 -3.433 32.038 1.00 98.31 111 ARG A CA 1
ATOM 865 C C . ARG A 1 111 ? -19.427 -2.892 30.656 1.00 98.31 111 ARG A C 1
ATOM 867 O O . ARG A 1 111 ? -18.557 -2.850 29.794 1.00 98.31 111 ARG A O 1
ATOM 874 N N . LEU A 1 112 ? -20.650 -2.388 30.480 1.00 98.12 112 LEU A N 1
ATOM 875 C CA . LEU A 1 112 ? -21.103 -1.793 29.217 1.00 98.12 112 LEU A CA 1
ATOM 876 C C . LEU A 1 112 ? -20.259 -0.578 28.812 1.00 98.12 112 LEU A C 1
ATOM 878 O O . LEU A 1 112 ? -19.944 -0.402 27.639 1.00 98.12 112 LEU A O 1
ATOM 882 N N . GLU A 1 113 ? -19.848 0.253 29.769 1.00 98.00 113 GLU A N 1
ATOM 883 C CA . GLU A 1 113 ? -18.929 1.360 29.507 1.00 98.00 113 GLU A CA 1
ATOM 884 C C . GLU A 1 113 ? -17.556 0.873 29.036 1.00 98.00 113 GLU A C 1
ATOM 886 O O . GLU A 1 113 ? -16.961 1.497 28.155 1.00 98.00 113 GLU A O 1
ATOM 891 N N . SER A 1 114 ? -17.043 -0.220 29.609 1.00 97.94 114 SER A N 1
ATOM 892 C CA . SER A 1 114 ? -15.794 -0.834 29.151 1.00 97.94 114 SER A CA 1
ATOM 893 C C . SER A 1 114 ? -15.937 -1.368 27.728 1.00 97.94 114 SER A C 1
ATOM 895 O O . SER A 1 114 ? -15.157 -0.985 26.861 1.00 97.94 114 SER A O 1
ATOM 897 N N . GLU A 1 115 ? -16.980 -2.157 27.463 1.00 98.44 115 GLU A N 1
ATOM 898 C CA . GLU A 1 115 ? -17.274 -2.707 26.134 1.00 98.44 115 GLU A CA 1
ATOM 899 C C . GLU A 1 115 ? -17.417 -1.598 25.083 1.00 98.44 115 GLU A C 1
ATOM 901 O O . GLU A 1 115 ? -16.849 -1.681 23.994 1.00 98.44 115 GLU A O 1
ATOM 906 N N . LEU A 1 116 ? -18.103 -0.502 25.423 1.00 98.38 116 LEU A N 1
ATOM 907 C CA . LEU A 1 116 ? -18.239 0.655 24.542 1.00 98.38 116 LEU A CA 1
ATOM 908 C C . LEU A 1 116 ? -16.888 1.330 24.263 1.00 98.38 116 LEU A C 1
ATOM 910 O O . LEU A 1 116 ? -16.630 1.745 23.131 1.00 98.38 116 LEU A O 1
ATOM 914 N N . ARG A 1 117 ? -16.016 1.464 25.272 1.00 98.44 117 ARG A N 1
ATOM 915 C CA . ARG A 1 117 ? -14.662 2.018 25.085 1.00 98.44 117 ARG A CA 1
ATOM 916 C C . ARG A 1 117 ? -13.829 1.127 24.170 1.00 98.44 117 ARG A C 1
ATOM 918 O O . ARG A 1 117 ? -13.147 1.652 23.291 1.00 98.44 117 ARG A O 1
ATOM 925 N N . ASP A 1 118 ? -13.904 -0.185 24.343 1.00 98.12 118 ASP A N 1
ATOM 926 C CA . ASP A 1 118 ? -13.149 -1.136 23.530 1.00 98.12 118 ASP A CA 1
ATOM 927 C C . ASP A 1 118 ? -13.670 -1.184 22.088 1.00 98.12 118 ASP A C 1
ATOM 929 O O . ASP A 1 118 ? -12.869 -1.118 21.153 1.00 98.12 118 ASP A O 1
ATOM 933 N N . SER A 1 119 ? -14.992 -1.138 21.889 1.00 97.38 119 SER A N 1
ATOM 934 C CA . SER A 1 119 ? -15.604 -0.992 20.561 1.00 97.38 119 SER A CA 1
ATOM 935 C C . SER A 1 119 ? -15.146 0.292 19.864 1.00 97.38 119 SER A C 1
ATOM 937 O O . SER A 1 119 ? -14.712 0.252 18.716 1.00 97.38 119 SER A O 1
ATOM 939 N N . ARG A 1 120 ? -15.144 1.436 20.562 1.00 98.31 120 ARG A N 1
ATOM 940 C CA . ARG A 1 120 ? -14.662 2.714 20.001 1.00 98.31 120 ARG A CA 1
ATOM 941 C C . ARG A 1 120 ? -13.181 2.671 19.628 1.00 98.31 120 ARG A C 1
ATOM 943 O O . ARG A 1 120 ? -12.788 3.225 18.605 1.00 98.31 120 ARG A O 1
ATOM 950 N N . ARG A 1 121 ? -12.344 2.009 20.433 1.00 98.31 121 ARG A N 1
ATOM 951 C CA . ARG A 1 121 ? -10.921 1.801 20.109 1.00 98.31 121 ARG A CA 1
ATOM 952 C C . ARG A 1 121 ? -10.757 0.929 18.866 1.00 98.31 121 ARG A C 1
ATOM 954 O O . ARG A 1 121 ? -9.914 1.233 18.023 1.00 98.31 121 ARG A O 1
ATOM 961 N N . ALA A 1 122 ? -11.552 -0.131 18.736 1.00 97.94 122 ALA A N 1
ATOM 962 C CA . ALA A 1 122 ? -11.553 -0.979 17.548 1.00 97.94 122 ALA A CA 1
ATOM 963 C C . ALA A 1 122 ? -11.990 -0.193 16.300 1.00 97.94 122 ALA A C 1
ATOM 965 O O . ALA A 1 122 ? -11.318 -0.257 15.272 1.00 97.94 122 ALA A O 1
ATOM 966 N N . GLU A 1 123 ? -13.045 0.617 16.407 1.00 97.31 123 GLU A N 1
ATOM 967 C CA . GLU A 1 123 ? -13.497 1.511 15.336 1.00 97.31 123 GLU A CA 1
ATOM 968 C C . GLU A 1 123 ? -12.408 2.500 14.907 1.00 97.31 123 GLU A C 1
ATOM 970 O O . GLU A 1 123 ? -12.169 2.662 13.712 1.00 97.31 123 GLU A O 1
ATOM 975 N N . GLN A 1 124 ? -11.701 3.123 15.854 1.00 98.19 124 GLN A N 1
ATOM 976 C CA . GLN A 1 124 ? -10.596 4.041 15.550 1.00 98.19 124 GLN A CA 1
ATOM 977 C C . GLN A 1 124 ? -9.464 3.342 14.787 1.00 98.19 124 GLN A C 1
ATOM 979 O O . GLN A 1 124 ? -9.028 3.839 13.749 1.00 98.19 124 GLN A O 1
ATOM 984 N N . ARG A 1 125 ? -9.048 2.148 15.229 1.00 98.31 125 ARG A N 1
ATOM 985 C CA . ARG A 1 125 ? -8.033 1.343 14.525 1.00 98.31 125 ARG A CA 1
ATOM 986 C C . ARG A 1 125 ? -8.488 0.968 13.112 1.00 98.31 125 ARG A C 1
ATOM 988 O O . ARG A 1 125 ? -7.715 1.064 12.159 1.00 98.31 125 ARG A O 1
ATOM 995 N N . LEU A 1 126 ? -9.752 0.576 12.945 1.00 98.06 126 LEU A N 1
ATOM 996 C CA . LEU A 1 126 ? -10.320 0.281 11.627 1.00 98.06 126 LEU A CA 1
ATOM 997 C C . LEU A 1 126 ? -10.342 1.524 10.726 1.00 98.06 126 LEU A C 1
ATOM 999 O O . LEU A 1 126 ? -10.002 1.436 9.548 1.00 98.06 126 LEU A O 1
ATOM 1003 N N . GLN A 1 127 ? -10.669 2.698 11.264 1.00 98.44 127 GLN A N 1
ATOM 1004 C CA . GLN A 1 127 ? -10.621 3.949 10.506 1.00 98.44 127 GLN A CA 1
ATOM 1005 C C . GLN A 1 127 ? -9.196 4.327 10.084 1.00 98.44 127 GLN A C 1
ATOM 1007 O O . GLN A 1 127 ? -8.997 4.772 8.954 1.00 98.44 127 GLN A O 1
ATOM 1012 N N . GLU A 1 128 ? -8.203 4.145 10.954 1.00 98.19 128 GLU A N 1
ATOM 1013 C CA . GLU A 1 128 ? -6.790 4.379 10.632 1.00 98.19 128 GLU A CA 1
ATOM 1014 C C . GLU A 1 128 ? -6.310 3.440 9.522 1.00 98.19 128 GLU A C 1
ATOM 1016 O O . GLU A 1 128 ? -5.821 3.906 8.494 1.00 98.19 128 GLU A O 1
ATOM 1021 N N . THR A 1 129 ? -6.559 2.134 9.656 1.00 98.00 129 THR A N 1
ATOM 1022 C CA . THR A 1 129 ? -6.195 1.155 8.616 1.00 98.00 129 THR A CA 1
ATOM 1023 C C . THR A 1 129 ? -6.898 1.427 7.282 1.00 98.00 129 THR A C 1
ATOM 1025 O O . THR A 1 129 ? -6.285 1.281 6.224 1.00 98.00 129 THR A O 1
ATOM 1028 N N . ALA A 1 130 ? -8.152 1.892 7.300 1.00 97.69 130 ALA A N 1
ATOM 1029 C CA . ALA A 1 130 ? -8.869 2.298 6.094 1.00 97.69 130 ALA A CA 1
ATOM 1030 C C . ALA A 1 130 ? -8.246 3.542 5.434 1.00 97.69 130 ALA A C 1
ATOM 1032 O O . ALA A 1 130 ? -8.124 3.592 4.206 1.00 97.69 130 ALA A O 1
ATOM 1033 N N . ARG A 1 131 ? -7.817 4.535 6.224 1.00 98.19 131 ARG A N 1
ATOM 1034 C CA . ARG A 1 131 ? -7.105 5.724 5.721 1.00 98.19 131 ARG A CA 1
ATOM 1035 C C . ARG A 1 131 ? -5.753 5.350 5.119 1.00 98.19 131 ARG A C 1
ATOM 1037 O O . ARG A 1 131 ? -5.429 5.815 4.025 1.00 98.19 131 ARG A O 1
ATOM 1044 N N . ASP A 1 132 ? -5.009 4.469 5.779 1.00 97.50 132 ASP A N 1
ATOM 1045 C CA . ASP A 1 132 ? -3.729 3.968 5.281 1.00 97.50 132 ASP A CA 1
ATOM 1046 C C . ASP A 1 132 ? -3.904 3.197 3.971 1.00 97.50 132 ASP A C 1
ATOM 1048 O O . ASP A 1 132 ? -3.184 3.446 3.001 1.00 97.50 132 ASP A O 1
ATOM 1052 N N . ALA A 1 133 ? -4.904 2.314 3.893 1.00 96.75 133 ALA A N 1
ATOM 1053 C CA . ALA A 1 133 ? -5.233 1.583 2.674 1.00 96.75 133 ALA A CA 1
ATOM 1054 C C . ALA A 1 133 ? -5.648 2.526 1.530 1.00 96.75 133 ALA A C 1
ATOM 1056 O O . ALA A 1 133 ? -5.215 2.349 0.389 1.00 96.75 133 ALA A O 1
ATOM 1057 N N . ALA A 1 134 ? -6.438 3.565 1.820 1.00 97.81 134 ALA A N 1
ATOM 1058 C CA . ALA A 1 134 ? -6.823 4.572 0.833 1.00 97.81 134 ALA A CA 1
ATOM 1059 C C . ALA A 1 134 ? -5.608 5.355 0.306 1.00 97.81 134 ALA A C 1
ATOM 1061 O O . ALA A 1 134 ? -5.479 5.548 -0.906 1.00 97.81 134 ALA A O 1
ATOM 1062 N N . SER A 1 135 ? -4.689 5.747 1.194 1.00 97.94 135 SER A N 1
ATOM 1063 C CA . SER A 1 135 ? -3.431 6.415 0.840 1.00 97.94 135 SER A CA 1
ATOM 1064 C C . SER A 1 135 ? -2.539 5.527 -0.036 1.00 97.94 135 SER A C 1
ATOM 1066 O O . SER A 1 135 ? -2.086 5.946 -1.104 1.00 97.94 135 SER A O 1
ATOM 1068 N N . GLN A 1 136 ? -2.360 4.258 0.346 1.00 97.56 136 GLN A N 1
ATOM 1069 C CA . GLN A 1 136 ? -1.605 3.280 -0.444 1.00 97.56 136 GLN A CA 1
ATOM 1070 C C . GLN A 1 136 ? -2.234 3.062 -1.825 1.00 97.56 136 GLN A C 1
ATOM 1072 O O . GLN A 1 136 ? -1.531 3.072 -2.835 1.00 97.56 136 GLN A O 1
ATOM 1077 N N . SER A 1 137 ? -3.562 2.938 -1.891 1.00 95.69 137 SER A N 1
ATOM 1078 C CA . SER A 1 137 ? -4.299 2.806 -3.149 1.00 95.69 137 SER A CA 1
ATOM 1079 C C . SER A 1 137 ? -4.114 4.027 -4.056 1.00 95.69 137 SER A C 1
ATOM 1081 O O . SER A 1 137 ? -3.890 3.874 -5.256 1.00 95.69 137 SER A O 1
ATOM 1083 N N . ALA A 1 138 ? -4.147 5.243 -3.504 1.00 97.25 138 ALA A N 1
ATOM 1084 C CA . ALA A 1 138 ? -3.852 6.461 -4.258 1.00 97.25 138 ALA A CA 1
ATOM 1085 C C . ALA A 1 138 ? -2.408 6.470 -4.793 1.00 97.25 138 ALA A C 1
ATOM 1087 O O . ALA A 1 138 ? -2.187 6.791 -5.962 1.00 97.25 138 ALA A O 1
ATOM 1088 N N . GLY A 1 139 ? -1.437 6.044 -3.978 1.00 97.31 139 GLY A N 1
ATOM 1089 C CA . GLY A 1 139 ? -0.043 5.894 -4.398 1.00 97.31 139 GLY A CA 1
ATOM 1090 C C . GLY A 1 139 ? 0.138 4.887 -5.540 1.00 97.31 139 GLY A C 1
ATOM 1091 O O . GLY A 1 139 ? 0.862 5.166 -6.496 1.00 97.31 139 GLY A O 1
ATOM 1092 N N . LEU A 1 140 ? -0.547 3.741 -5.481 1.00 97.19 140 LEU A N 1
ATOM 1093 C CA . LEU A 1 140 ? -0.520 2.729 -6.543 1.00 97.19 140 LEU A CA 1
ATOM 1094 C C . LEU A 1 140 ? -1.142 3.242 -7.847 1.00 97.19 140 LEU A C 1
ATOM 1096 O O . LEU A 1 140 ? -0.531 3.075 -8.900 1.00 97.19 140 LEU A O 1
ATOM 1100 N N . ARG A 1 141 ? -2.287 3.933 -7.784 1.00 97.62 141 ARG A N 1
ATOM 1101 C CA . ARG A 1 141 ? -2.925 4.540 -8.969 1.00 97.62 141 ARG A CA 1
ATOM 1102 C C . ARG A 1 141 ? -2.023 5.562 -9.659 1.00 97.62 141 ARG A C 1
ATOM 1104 O O . ARG A 1 141 ? -1.973 5.623 -10.882 1.00 97.62 141 ARG A O 1
ATOM 1111 N N . GLU A 1 142 ? -1.280 6.356 -8.892 1.00 97.62 142 GLU A N 1
ATOM 1112 C CA . GLU A 1 142 ? -0.327 7.312 -9.463 1.00 97.62 142 GLU A CA 1
ATOM 1113 C C . GLU A 1 142 ? 0.871 6.608 -10.119 1.00 97.62 142 GLU A C 1
ATOM 1115 O O . GLU A 1 142 ? 1.336 7.030 -11.180 1.00 97.62 142 GLU A O 1
ATOM 1120 N N . ARG A 1 143 ? 1.363 5.511 -9.526 1.00 98.19 143 ARG A N 1
ATOM 1121 C CA . ARG A 1 143 ? 2.407 4.675 -10.143 1.00 98.19 143 ARG A CA 1
ATOM 1122 C C . ARG A 1 143 ? 1.917 4.048 -11.451 1.00 98.19 143 ARG A C 1
ATOM 1124 O O . ARG A 1 143 ? 2.642 4.106 -12.440 1.00 98.19 143 ARG A O 1
ATOM 1131 N N . GLU A 1 144 ? 0.697 3.517 -11.469 1.00 97.25 144 GLU A N 1
ATOM 1132 C CA . GLU A 1 144 ? 0.045 2.970 -12.666 1.00 97.25 144 GLU A CA 1
ATOM 1133 C C . GLU A 1 144 ? -0.063 4.032 -13.768 1.00 97.25 144 GLU A C 1
ATOM 1135 O O . GLU A 1 144 ? 0.433 3.822 -14.873 1.00 97.25 144 GLU A O 1
ATOM 1140 N N . ARG A 1 145 ? -0.552 5.235 -13.433 1.00 98.44 145 ARG A N 1
ATOM 1141 C CA . ARG A 1 145 ? -0.617 6.367 -14.370 1.00 98.44 145 ARG A CA 1
ATOM 1142 C C . ARG A 1 145 ? 0.745 6.698 -14.989 1.00 98.44 145 ARG A C 1
ATOM 1144 O O . ARG A 1 145 ? 0.845 6.911 -16.196 1.00 98.44 145 ARG A O 1
ATOM 1151 N N . ARG A 1 146 ? 1.811 6.729 -14.184 1.00 98.12 146 ARG A N 1
ATOM 1152 C CA . ARG A 1 146 ? 3.176 7.002 -14.673 1.00 98.12 146 ARG A CA 1
ATOM 1153 C C . ARG A 1 146 ? 3.694 5.901 -15.596 1.00 98.12 146 ARG A C 1
ATOM 1155 O O . ARG A 1 146 ? 4.379 6.204 -16.575 1.00 98.12 146 ARG A O 1
ATOM 1162 N N . LEU A 1 147 ? 3.399 4.639 -15.286 1.00 98.06 147 LEU A N 1
ATOM 1163 C CA . LEU A 1 147 ? 3.766 3.509 -16.138 1.00 98.06 147 LEU A CA 1
ATOM 1164 C C . LEU A 1 147 ? 3.008 3.548 -17.465 1.00 98.06 147 LEU A C 1
ATOM 1166 O O . LEU A 1 147 ? 3.636 3.364 -18.506 1.00 98.06 147 LEU A O 1
ATOM 1170 N N . ASP A 1 148 ? 1.722 3.889 -17.451 1.00 97.94 148 ASP A N 1
ATOM 1171 C CA . ASP A 1 148 ? 0.920 4.074 -18.662 1.00 97.94 148 ASP A CA 1
ATOM 1172 C C . ASP A 1 148 ? 1.470 5.194 -19.546 1.00 97.94 148 ASP A C 1
ATOM 1174 O O . ASP A 1 148 ? 1.634 5.023 -20.755 1.00 97.94 148 ASP A O 1
ATOM 1178 N N . GLU A 1 149 ? 1.803 6.345 -18.959 1.00 98.31 149 GLU A N 1
ATOM 1179 C CA . GLU A 1 149 ? 2.422 7.454 -19.689 1.00 98.31 149 GLU A CA 1
ATOM 1180 C C . GLU A 1 149 ? 3.772 7.051 -20.291 1.00 98.31 149 GLU A C 1
ATOM 1182 O O . GLU A 1 149 ? 4.060 7.375 -21.446 1.00 98.31 149 GLU A O 1
ATOM 1187 N N . ARG A 1 150 ? 4.597 6.310 -19.542 1.00 98.50 150 ARG A N 1
ATOM 1188 C CA . ARG A 1 150 ? 5.873 5.785 -20.042 1.00 98.50 150 ARG A CA 1
ATOM 1189 C C . ARG A 1 150 ? 5.658 4.776 -21.170 1.00 98.50 150 ARG A C 1
ATOM 1191 O O . ARG A 1 150 ? 6.366 4.844 -22.172 1.00 98.50 150 ARG A O 1
ATOM 1198 N N . GLY A 1 151 ? 4.678 3.886 -21.035 1.00 98.12 151 GLY A N 1
ATOM 1199 C CA . GLY A 1 151 ? 4.300 2.913 -22.056 1.00 98.12 151 GLY A CA 1
ATOM 1200 C C . GLY A 1 151 ? 3.847 3.589 -23.348 1.00 98.12 151 GLY A C 1
ATOM 1201 O O . GLY A 1 151 ? 4.321 3.227 -24.423 1.00 98.12 151 GLY A O 1
ATOM 1202 N N . ARG A 1 152 ? 3.014 4.633 -23.248 1.00 98.56 152 ARG A N 1
ATOM 1203 C CA . ARG A 1 152 ? 2.592 5.449 -24.400 1.00 98.56 152 ARG A CA 1
ATOM 1204 C C . ARG A 1 152 ? 3.787 6.089 -25.103 1.00 98.56 152 ARG A C 1
ATOM 1206 O O . ARG A 1 152 ? 3.947 5.888 -26.300 1.00 98.56 152 ARG A O 1
ATOM 1213 N N . ARG A 1 153 ? 4.678 6.751 -24.355 1.00 98.44 153 ARG A N 1
ATOM 1214 C CA . ARG A 1 153 ? 5.893 7.373 -24.917 1.00 98.44 153 ARG A CA 1
ATOM 1215 C C . ARG A 1 153 ? 6.790 6.366 -25.638 1.00 98.44 153 ARG A C 1
ATOM 1217 O O . ARG A 1 153 ? 7.277 6.657 -26.723 1.00 98.44 153 ARG A O 1
ATOM 1224 N N . LEU A 1 154 ? 7.011 5.189 -25.050 1.00 98.31 154 LEU A N 1
ATOM 1225 C CA . LEU A 1 154 ? 7.811 4.133 -25.680 1.00 98.31 154 LEU A CA 1
ATOM 1226 C C . LEU A 1 154 ? 7.146 3.596 -26.952 1.00 98.31 154 LEU A C 1
ATOM 1228 O O . LEU A 1 154 ? 7.831 3.316 -27.932 1.00 98.31 154 LEU A O 1
ATOM 1232 N N . ASN A 1 155 ? 5.820 3.465 -26.953 1.00 98.31 155 ASN A N 1
ATOM 1233 C CA . ASN A 1 155 ? 5.077 3.021 -28.127 1.00 98.31 155 ASN A CA 1
ATOM 1234 C C . ASN A 1 155 ? 5.140 4.053 -29.266 1.00 98.31 155 ASN A C 1
ATOM 1236 O O . ASN A 1 155 ? 5.333 3.681 -30.423 1.00 98.31 155 ASN A O 1
ATOM 1240 N N . ASP A 1 156 ? 5.052 5.343 -28.935 1.00 98.38 156 ASP A N 1
ATOM 1241 C CA . ASP A 1 156 ? 5.225 6.433 -29.899 1.00 98.38 156 ASP A CA 1
ATOM 1242 C C . ASP A 1 156 ? 6.639 6.411 -30.503 1.00 98.38 156 ASP A C 1
ATOM 1244 O O . ASP A 1 156 ? 6.779 6.402 -31.725 1.00 98.38 156 ASP A O 1
ATOM 1248 N N . GLN A 1 157 ? 7.681 6.257 -29.678 1.00 98.31 157 GLN A N 1
ATOM 1249 C CA . GLN A 1 157 ? 9.068 6.109 -30.147 1.00 98.31 157 GLN A CA 1
ATOM 1250 C C . GLN A 1 157 ? 9.262 4.883 -31.048 1.00 98.31 157 GLN A C 1
ATOM 1252 O O . GLN A 1 157 ? 9.956 4.947 -32.062 1.00 98.31 157 GLN A O 1
ATOM 1257 N N . LEU A 1 158 ? 8.641 3.751 -30.707 1.00 98.25 158 LEU A N 1
ATOM 1258 C CA . LEU A 1 158 ? 8.705 2.539 -31.523 1.00 98.25 158 LEU A CA 1
ATOM 1259 C C . LEU A 1 158 ? 8.025 2.756 -32.878 1.00 98.25 158 LEU A C 1
ATOM 1261 O O . LEU A 1 158 ? 8.526 2.300 -33.910 1.00 98.25 158 LEU A O 1
ATOM 1265 N N . ARG A 1 159 ? 6.896 3.468 -32.892 1.00 98.44 159 ARG A N 1
ATOM 1266 C CA . ARG A 1 159 ? 6.189 3.831 -34.120 1.00 98.44 159 ARG A CA 1
ATOM 1267 C C . ARG A 1 159 ? 7.032 4.753 -34.998 1.00 98.44 159 ARG A C 1
ATOM 1269 O O . ARG A 1 159 ? 7.168 4.464 -36.186 1.00 98.44 159 ARG A O 1
ATOM 1276 N N . GLU A 1 160 ? 7.632 5.788 -34.419 1.00 98.44 160 GLU A N 1
ATOM 1277 C CA . GLU A 1 160 ? 8.548 6.701 -35.111 1.00 98.44 160 GLU A CA 1
ATOM 1278 C C . GLU A 1 160 ? 9.731 5.940 -35.720 1.00 98.44 160 GLU A C 1
ATOM 1280 O O . GLU A 1 160 ? 9.938 5.994 -36.932 1.00 98.44 160 GLU A O 1
ATOM 1285 N N . ALA A 1 161 ? 10.428 5.122 -34.926 1.00 97.50 161 ALA A N 1
ATOM 1286 C CA . ALA A 1 161 ? 11.547 4.307 -35.399 1.00 97.50 161 ALA A CA 1
ATOM 1287 C C . ALA A 1 161 ? 11.134 3.337 -36.522 1.00 97.50 161 ALA A C 1
ATOM 1289 O O . ALA A 1 161 ? 11.875 3.121 -37.485 1.00 97.50 161 ALA A O 1
ATOM 1290 N N . ARG A 1 162 ? 9.928 2.759 -36.442 1.00 98.38 162 ARG A N 1
ATOM 1291 C CA . ARG A 1 162 ? 9.389 1.885 -37.493 1.00 98.38 162 ARG A CA 1
ATOM 1292 C C . ARG A 1 162 ? 9.127 2.652 -38.787 1.00 98.38 162 ARG A C 1
ATOM 1294 O O . ARG A 1 162 ? 9.375 2.114 -39.869 1.00 98.38 162 ARG A O 1
ATOM 1301 N N . ASP A 1 163 ? 8.605 3.867 -38.704 1.00 98.31 163 ASP A N 1
ATOM 1302 C CA . ASP A 1 163 ? 8.319 4.690 -39.877 1.00 98.31 163 ASP A CA 1
ATOM 1303 C C . ASP A 1 163 ? 9.608 5.252 -40.503 1.00 98.31 163 ASP A C 1
ATOM 1305 O O . ASP A 1 163 ? 9.746 5.249 -41.731 1.00 98.31 163 ASP A O 1
ATOM 1309 N N . GLU A 1 164 ? 10.612 5.591 -39.693 1.00 98.38 164 GLU A N 1
ATOM 1310 C CA . GLU A 1 164 ? 11.966 5.913 -40.157 1.00 98.38 164 GLU A CA 1
ATOM 1311 C C . GLU A 1 164 ? 12.636 4.727 -40.858 1.00 98.38 164 GLU A C 1
ATOM 1313 O O . GLU A 1 164 ? 13.162 4.880 -41.963 1.00 98.38 164 GLU A O 1
ATOM 1318 N N . ALA A 1 165 ? 12.557 3.524 -40.284 1.00 98.12 165 ALA A N 1
ATOM 1319 C CA . ALA A 1 165 ? 13.098 2.315 -40.901 1.00 98.12 165 ALA A CA 1
ATOM 1320 C C . ALA A 1 165 ? 12.454 2.038 -42.269 1.00 98.12 165 ALA A C 1
ATOM 1322 O O . ALA A 1 165 ? 13.154 1.731 -43.238 1.00 98.12 165 ALA A O 1
ATOM 1323 N N . LYS A 1 166 ? 11.128 2.204 -42.392 1.00 98.31 166 LYS A N 1
ATOM 1324 C CA . LYS A 1 166 ? 10.434 2.101 -43.689 1.00 98.31 166 LYS A CA 1
ATOM 1325 C C . LYS A 1 166 ? 10.936 3.152 -44.678 1.00 98.31 166 LYS A C 1
ATOM 1327 O O . LYS A 1 166 ? 11.183 2.812 -45.835 1.00 98.31 166 LYS A O 1
ATOM 1332 N N . ARG A 1 167 ? 11.099 4.407 -44.244 1.00 98.56 167 ARG A N 1
ATOM 1333 C CA . ARG A 1 167 ? 11.597 5.506 -45.085 1.00 98.56 167 ARG A CA 1
ATOM 1334 C C . ARG A 1 167 ? 13.009 5.226 -45.600 1.00 98.56 167 ARG A C 1
ATOM 1336 O O . ARG A 1 167 ? 13.256 5.361 -46.797 1.00 98.56 167 ARG A O 1
ATOM 1343 N N . LEU A 1 168 ? 13.922 4.809 -44.723 1.00 98.31 168 LEU A N 1
ATOM 1344 C CA . LEU A 1 168 ? 15.294 4.460 -45.096 1.00 98.31 168 LEU A CA 1
ATOM 1345 C C . LEU A 1 168 ? 15.330 3.255 -46.041 1.00 98.31 168 LEU A C 1
ATOM 1347 O O . LEU A 1 168 ? 16.051 3.276 -47.035 1.00 98.31 168 LEU A O 1
ATOM 1351 N N . ASN A 1 169 ? 14.501 2.238 -45.796 1.00 98.38 169 ASN A N 1
ATOM 1352 C CA . ASN A 1 169 ? 14.393 1.083 -46.682 1.00 98.38 169 ASN A CA 1
ATOM 1353 C C . ASN A 1 169 ? 13.901 1.472 -48.088 1.00 98.38 169 ASN A C 1
ATOM 1355 O O . ASN A 1 169 ? 14.443 0.997 -49.083 1.00 98.38 169 ASN A O 1
ATOM 1359 N N . GLN A 1 170 ? 12.925 2.382 -48.195 1.00 98.38 170 GLN A N 1
ATOM 1360 C CA . GLN A 1 170 ? 12.479 2.915 -49.490 1.00 98.38 170 GLN A CA 1
ATOM 1361 C C . GLN A 1 170 ? 13.603 3.667 -50.218 1.00 98.38 170 GLN A C 1
ATOM 1363 O O . GLN A 1 170 ? 13.800 3.461 -51.415 1.00 98.38 170 GLN A O 1
ATOM 1368 N N . GLN A 1 171 ? 14.374 4.499 -49.510 1.00 98.38 171 GLN A N 1
ATOM 1369 C CA . GLN A 1 171 ? 15.534 5.187 -50.091 1.00 98.38 171 GLN A CA 1
ATOM 1370 C C . GLN A 1 171 ? 16.601 4.197 -50.572 1.00 98.38 171 GLN A C 1
ATOM 1372 O O . GLN A 1 171 ? 17.150 4.362 -51.660 1.00 98.38 171 GLN A O 1
ATOM 1377 N N . LEU A 1 172 ? 16.877 3.147 -49.797 1.00 98.12 172 LEU A N 1
ATOM 1378 C CA . LEU A 1 172 ? 17.836 2.108 -50.168 1.00 98.12 172 LEU A CA 1
ATOM 1379 C C . LEU A 1 172 ? 17.378 1.358 -51.424 1.00 98.12 172 LEU A C 1
ATOM 1381 O O . LEU A 1 172 ? 18.153 1.226 -52.367 1.00 98.12 172 LEU A O 1
ATOM 1385 N N . GLN A 1 173 ? 16.101 0.970 -51.498 1.00 98.25 173 GLN A N 1
ATOM 1386 C CA . GLN A 1 173 ? 15.523 0.355 -52.697 1.00 98.25 173 GLN A CA 1
ATOM 1387 C C . GLN A 1 173 ? 15.644 1.263 -53.928 1.00 98.25 173 GLN A C 1
ATOM 1389 O O . GLN A 1 173 ? 16.027 0.797 -55.002 1.00 98.25 173 GLN A O 1
ATOM 1394 N N . GLN A 1 174 ? 15.374 2.565 -53.786 1.00 98.25 174 GLN A N 1
ATOM 1395 C CA . GLN A 1 174 ? 15.564 3.531 -54.871 1.00 98.25 174 GLN A CA 1
ATOM 1396 C C . GLN A 1 174 ? 17.026 3.558 -55.338 1.00 98.25 174 GLN A C 1
ATOM 1398 O O . GLN A 1 174 ? 17.286 3.417 -56.536 1.00 98.25 174 GLN A O 1
ATOM 1403 N N . ARG A 1 175 ? 17.990 3.634 -54.412 1.00 98.19 175 ARG A N 1
ATOM 1404 C CA . ARG A 1 175 ? 19.424 3.595 -54.746 1.00 98.19 175 ARG A CA 1
ATOM 1405 C C . ARG A 1 175 ? 19.830 2.291 -55.426 1.00 98.19 175 ARG A C 1
ATOM 1407 O O . ARG A 1 175 ? 20.537 2.332 -56.427 1.00 98.19 175 ARG A O 1
ATOM 1414 N N . ASP A 1 176 ? 19.344 1.147 -54.956 1.00 98.12 176 ASP A N 1
ATOM 1415 C CA . ASP A 1 176 ? 19.612 -0.150 -55.582 1.00 98.12 176 ASP A CA 1
ATOM 1416 C C . ASP A 1 176 ? 19.093 -0.205 -57.019 1.00 98.12 176 ASP A C 1
ATOM 1418 O O . ASP A 1 176 ? 19.785 -0.693 -57.917 1.00 98.12 176 ASP A O 1
ATOM 1422 N N . THR A 1 177 ? 17.884 0.307 -57.269 1.00 97.75 177 THR A N 1
ATOM 1423 C CA . THR A 1 177 ? 17.339 0.373 -58.633 1.00 97.75 177 THR A CA 1
ATOM 1424 C C . THR A 1 177 ? 18.162 1.297 -59.529 1.00 97.75 177 THR A C 1
ATOM 1426 O O . THR A 1 177 ? 18.475 0.914 -60.661 1.00 97.75 177 THR A O 1
ATOM 1429 N N . GLN A 1 178 ? 18.595 2.451 -59.012 1.00 98.06 178 GLN A N 1
ATOM 1430 C CA . GLN A 1 178 ? 19.467 3.385 -59.721 1.00 98.06 178 GLN A CA 1
ATOM 1431 C C . GLN A 1 178 ? 20.819 2.741 -60.058 1.00 98.06 178 GLN A C 1
ATOM 1433 O O . GLN A 1 178 ? 21.211 2.708 -61.224 1.00 98.06 178 GLN A O 1
ATOM 1438 N N . HIS A 1 179 ? 21.496 2.141 -59.077 1.00 98.00 179 HIS A N 1
ATOM 1439 C CA . HIS A 1 179 ? 22.775 1.463 -59.284 1.00 98.00 179 HIS A CA 1
ATOM 1440 C C . HIS A 1 179 ? 22.654 0.284 -60.251 1.00 98.00 179 HIS A C 1
ATOM 1442 O O . HIS A 1 179 ? 23.527 0.078 -61.093 1.00 98.00 179 HIS A O 1
ATOM 1448 N N . ARG A 1 180 ? 21.559 -0.487 -60.201 1.00 97.75 180 ARG A N 1
ATOM 1449 C CA . ARG A 1 180 ? 21.292 -1.541 -61.195 1.00 97.75 180 ARG A CA 1
ATOM 1450 C C . ARG A 1 180 ? 21.158 -0.964 -62.602 1.00 97.75 180 ARG A C 1
ATOM 1452 O O . ARG A 1 180 ? 21.691 -1.553 -63.543 1.00 97.75 180 ARG A O 1
ATOM 1459 N N . HIS A 1 181 ? 20.468 0.163 -62.761 1.00 98.06 181 HIS A N 1
ATOM 1460 C CA . HIS A 1 181 ? 20.340 0.833 -64.052 1.00 98.06 181 HIS A CA 1
ATOM 1461 C C . HIS A 1 181 ? 21.696 1.350 -64.564 1.00 98.06 181 HIS A C 1
ATOM 1463 O O . HIS A 1 181 ? 22.068 1.067 -65.703 1.00 98.06 181 HIS A O 1
ATOM 1469 N N . GLU A 1 182 ? 22.469 2.035 -63.720 1.00 97.88 182 GLU A N 1
ATOM 1470 C CA . GLU A 1 182 ? 23.819 2.523 -64.036 1.00 97.88 182 GLU A CA 1
ATOM 1471 C C . GLU A 1 182 ? 24.762 1.379 -64.423 1.00 97.88 182 GLU A C 1
ATOM 1473 O O . GLU A 1 182 ? 25.411 1.444 -65.466 1.00 97.88 182 GLU A O 1
ATOM 1478 N N . ARG A 1 183 ? 24.772 0.277 -63.660 1.00 96.88 183 ARG A N 1
ATOM 1479 C CA . ARG A 1 183 ? 25.560 -0.922 -63.990 1.00 96.88 183 ARG A CA 1
ATOM 1480 C C . ARG A 1 183 ? 25.173 -1.512 -65.344 1.00 96.88 183 ARG A C 1
ATOM 1482 O O . ARG A 1 183 ? 26.054 -1.885 -66.112 1.00 96.88 183 ARG A O 1
ATOM 1489 N N . ARG A 1 184 ? 23.876 -1.578 -65.669 1.00 97.88 184 ARG A N 1
ATOM 1490 C CA . ARG A 1 184 ? 23.404 -2.042 -66.988 1.00 97.88 184 ARG A CA 1
ATOM 1491 C C . ARG A 1 184 ? 23.838 -1.100 -68.110 1.00 97.88 184 ARG A C 1
ATOM 1493 O O . ARG A 1 184 ? 24.212 -1.577 -69.176 1.00 97.88 184 ARG A O 1
ATOM 1500 N N . LYS A 1 185 ? 23.794 0.216 -67.886 1.00 98.06 185 LYS A N 1
ATOM 1501 C CA . LYS A 1 185 ? 24.250 1.221 -68.855 1.00 98.06 185 LYS A CA 1
ATOM 1502 C C . LYS A 1 185 ? 25.752 1.085 -69.124 1.00 98.06 185 LYS A C 1
ATOM 1504 O O . LYS A 1 185 ? 26.138 0.934 -70.278 1.00 98.06 185 LYS A O 1
ATOM 1509 N N . LEU A 1 186 ? 26.562 1.028 -68.066 1.00 97.12 186 LEU A N 1
ATOM 1510 C CA . LEU A 1 186 ? 28.013 0.845 -68.157 1.00 97.12 186 LEU A CA 1
ATOM 1511 C C . LEU A 1 186 ? 28.393 -0.493 -68.800 1.00 97.12 186 LEU A C 1
ATOM 1513 O O . LEU A 1 186 ? 29.308 -0.528 -69.613 1.00 97.12 186 LEU A O 1
ATOM 1517 N N . SER A 1 187 ? 27.673 -1.581 -68.499 1.00 96.31 187 SER A N 1
ATOM 1518 C CA . SER A 1 187 ? 27.882 -2.873 -69.172 1.00 96.31 187 SER A CA 1
ATOM 1519 C C . SER A 1 187 ? 27.678 -2.747 -70.680 1.00 96.31 187 SER A C 1
ATOM 1521 O O . SER A 1 187 ? 28.547 -3.143 -71.444 1.00 96.31 187 SER A O 1
ATOM 1523 N N . LYS A 1 188 ? 26.576 -2.123 -71.118 1.00 97.31 188 LYS A N 1
ATOM 1524 C CA . LYS A 1 188 ? 26.297 -1.910 -72.547 1.00 97.31 188 LYS A CA 1
ATOM 1525 C C . LYS A 1 188 ? 27.347 -1.025 -73.221 1.00 97.31 188 LYS A C 1
ATOM 1527 O O . LYS A 1 188 ? 27.691 -1.258 -74.373 1.00 97.31 188 LYS A O 1
ATOM 1532 N N . GLU A 1 189 ? 27.839 0.004 -72.538 1.00 96.50 189 GLU A N 1
ATOM 1533 C CA . GLU A 1 189 ? 28.917 0.860 -73.051 1.00 96.50 189 GLU A CA 1
ATOM 1534 C C . GLU A 1 189 ? 30.242 0.098 -73.162 1.00 96.50 189 GLU A C 1
ATOM 1536 O O . GLU A 1 189 ? 30.921 0.207 -74.182 1.00 96.50 189 GLU A O 1
ATOM 1541 N N . ALA A 1 190 ? 30.578 -0.723 -72.165 1.00 95.31 190 ALA A N 1
ATOM 1542 C CA . ALA A 1 190 ? 31.748 -1.591 -72.202 1.00 95.31 190 ALA A CA 1
ATOM 1543 C C . ALA A 1 190 ? 31.661 -2.609 -73.346 1.00 95.31 190 ALA A C 1
ATOM 1545 O O . ALA A 1 190 ? 32.643 -2.800 -74.057 1.00 95.31 190 ALA A O 1
ATOM 1546 N N . ASP A 1 191 ? 30.493 -3.214 -73.567 1.00 95.69 191 ASP A N 1
ATOM 1547 C CA . ASP A 1 191 ? 30.279 -4.160 -74.664 1.00 95.69 191 ASP A CA 1
ATOM 1548 C C . ASP A 1 191 ? 30.386 -3.465 -76.030 1.00 95.69 191 ASP A C 1
ATOM 1550 O O . ASP A 1 191 ? 31.121 -3.939 -76.890 1.00 95.69 191 ASP A O 1
ATOM 1554 N N . ARG A 1 192 ? 29.817 -2.262 -76.199 1.00 96.06 192 ARG A N 1
ATOM 1555 C CA . ARG A 1 192 ? 30.017 -1.440 -77.412 1.00 96.06 192 ARG A CA 1
ATOM 1556 C C . ARG A 1 192 ? 31.487 -1.096 -77.662 1.00 96.06 192 ARG A C 1
ATOM 1558 O O . ARG A 1 192 ? 31.937 -1.085 -78.805 1.00 96.06 192 ARG A O 1
ATOM 1565 N N . LEU A 1 193 ? 32.247 -0.765 -76.616 1.00 95.50 193 LEU A N 1
ATOM 1566 C CA . LEU A 1 193 ? 33.681 -0.484 -76.742 1.00 95.50 193 LEU A CA 1
ATOM 1567 C C . LEU A 1 193 ? 34.467 -1.749 -77.098 1.00 95.50 193 LEU A C 1
ATOM 1569 O O . LEU A 1 193 ? 35.345 -1.687 -77.957 1.00 95.50 193 LEU A O 1
ATOM 1573 N N . ARG A 1 194 ? 34.128 -2.892 -76.491 1.00 94.81 194 ARG A N 1
ATOM 1574 C CA . ARG A 1 194 ? 34.701 -4.200 -76.834 1.00 94.81 194 ARG A CA 1
ATOM 1575 C C . ARG A 1 194 ? 34.422 -4.567 -78.286 1.00 94.81 194 ARG A C 1
ATOM 1577 O O . ARG A 1 194 ? 35.360 -4.938 -78.978 1.00 94.81 194 ARG A O 1
ATOM 1584 N N . GLU A 1 195 ? 33.191 -4.403 -78.762 1.00 92.88 195 GLU A N 1
ATOM 1585 C CA . GLU A 1 195 ? 32.812 -4.636 -80.161 1.00 92.88 195 GLU A CA 1
ATOM 1586 C C . GLU A 1 195 ? 33.599 -3.730 -81.115 1.00 92.88 195 GLU A C 1
ATOM 1588 O O . GLU A 1 195 ? 34.151 -4.209 -82.100 1.00 92.88 195 GLU A O 1
ATOM 1593 N N . ARG A 1 196 ? 33.734 -2.430 -80.808 1.00 93.19 196 ARG A N 1
ATOM 1594 C CA . ARG A 1 196 ? 34.547 -1.499 -81.615 1.00 93.19 196 ARG A CA 1
ATOM 1595 C C . ARG A 1 196 ? 36.024 -1.881 -81.644 1.00 93.19 196 ARG A C 1
ATOM 1597 O O . ARG A 1 196 ? 36.654 -1.758 -82.690 1.00 93.19 196 ARG A O 1
ATOM 1604 N N . LEU A 1 197 ? 36.579 -2.328 -80.517 1.00 90.75 197 LEU A N 1
ATOM 1605 C CA . LEU A 1 197 ? 37.956 -2.817 -80.448 1.00 90.75 197 LEU A CA 1
ATOM 1606 C C . LEU A 1 197 ? 38.125 -4.112 -81.242 1.00 90.75 197 LEU A C 1
ATOM 1608 O O . LEU A 1 197 ? 39.060 -4.210 -82.025 1.00 90.75 197 LEU A O 1
ATOM 1612 N N . GLN A 1 198 ? 37.215 -5.076 -81.093 1.00 89.94 198 GLN A N 1
ATOM 1613 C CA . GLN A 1 198 ? 37.229 -6.323 -81.858 1.00 89.94 198 GLN A CA 1
ATOM 1614 C C . GLN A 1 198 ? 37.100 -6.060 -83.360 1.00 89.94 198 GLN A C 1
ATOM 1616 O O . GLN A 1 198 ? 37.879 -6.617 -84.122 1.00 89.94 198 GLN A O 1
ATOM 1621 N N . ALA A 1 199 ?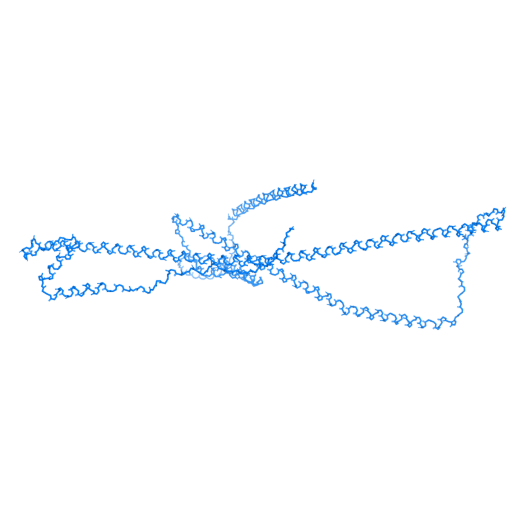 36.197 -5.166 -83.775 1.00 87.25 199 ALA A N 1
ATOM 1622 C CA . ALA A 1 199 ? 36.047 -4.745 -85.166 1.00 87.25 199 ALA A CA 1
ATOM 1623 C C . ALA A 1 199 ? 37.289 -4.000 -85.687 1.00 87.25 199 ALA A C 1
ATOM 1625 O O . ALA A 1 199 ? 37.709 -4.200 -86.822 1.00 87.25 199 ALA A O 1
ATOM 1626 N N . GLY A 1 200 ? 37.909 -3.147 -84.865 1.00 84.31 200 GLY A N 1
ATOM 1627 C CA . GLY A 1 200 ? 39.170 -2.480 -85.197 1.00 84.31 200 GLY A CA 1
ATOM 1628 C C . GLY A 1 200 ? 40.328 -3.467 -85.357 1.00 84.31 200 GLY A C 1
ATOM 1629 O O . GLY A 1 200 ? 41.124 -3.335 -86.284 1.00 84.31 200 GLY A O 1
ATOM 1630 N N . LEU A 1 201 ? 40.393 -4.491 -84.503 1.00 75.44 201 LEU A N 1
ATOM 1631 C CA . LEU A 1 201 ? 41.349 -5.589 -84.627 1.00 75.44 201 LEU A CA 1
ATOM 1632 C C . LEU A 1 201 ? 41.057 -6.429 -85.879 1.00 75.44 201 LEU A C 1
ATOM 1634 O O . LEU A 1 201 ? 41.966 -6.648 -86.663 1.00 75.44 201 LEU A O 1
ATOM 1638 N N . SER A 1 202 ? 39.811 -6.821 -86.147 1.00 71.31 202 SER A N 1
ATOM 1639 C CA . SER A 1 202 ? 39.461 -7.625 -87.329 1.00 71.31 202 SER A CA 1
ATOM 1640 C C . SER A 1 202 ? 39.586 -6.874 -88.659 1.00 71.31 202 SER A C 1
ATOM 1642 O O . SER A 1 202 ? 39.836 -7.497 -89.683 1.00 71.31 202 SER A O 1
ATOM 1644 N N . ASN A 1 203 ? 39.408 -5.549 -88.670 1.00 61.41 203 ASN A N 1
ATOM 1645 C CA . ASN A 1 203 ? 39.519 -4.735 -89.886 1.00 61.41 203 ASN A CA 1
ATOM 1646 C C . ASN A 1 203 ? 40.963 -4.277 -90.159 1.00 61.41 203 ASN A C 1
ATOM 1648 O O . ASN A 1 203 ? 41.304 -4.022 -91.310 1.00 61.41 203 ASN A O 1
ATOM 1652 N N . SER A 1 204 ? 41.813 -4.165 -89.128 1.00 56.06 204 SER A N 1
ATOM 1653 C CA . SER A 1 204 ? 43.252 -3.875 -89.291 1.00 56.06 204 SER A CA 1
ATOM 1654 C C . SER A 1 204 ? 44.092 -5.134 -89.506 1.00 56.06 204 SER A C 1
ATOM 1656 O O . SER A 1 204 ? 45.143 -5.074 -90.141 1.00 56.06 204 SER A O 1
ATOM 1658 N N . LEU A 1 205 ? 43.608 -6.283 -89.036 1.00 50.59 205 LEU A N 1
ATOM 1659 C CA . LEU A 1 205 ? 44.177 -7.596 -89.287 1.00 50.59 205 LEU A CA 1
ATOM 1660 C C . LEU A 1 205 ? 43.227 -8.339 -90.229 1.00 50.59 205 LEU A C 1
ATOM 1662 O O . LEU A 1 205 ? 42.395 -9.133 -89.795 1.00 50.59 205 LEU A O 1
ATOM 1666 N N . GLY A 1 206 ? 43.386 -8.111 -91.540 1.00 51.28 206 GLY A N 1
ATOM 1667 C CA . GLY A 1 206 ? 42.959 -9.088 -92.557 1.00 51.28 206 GLY A CA 1
ATOM 1668 C C . GLY A 1 206 ? 43.522 -10.491 -92.243 1.00 51.28 206 GLY A C 1
ATOM 1669 O O . GLY A 1 206 ? 44.261 -10.610 -91.274 1.00 51.28 206 GLY A O 1
ATOM 1670 N N . PRO A 1 207 ? 43.223 -11.549 -93.026 1.00 46.00 207 PRO A N 1
ATOM 1671 C CA . PRO A 1 207 ? 43.251 -12.978 -92.648 1.00 46.00 207 PRO A CA 1
ATOM 1672 C C . PRO A 1 207 ? 44.633 -13.515 -92.221 1.00 46.00 207 PRO A C 1
ATOM 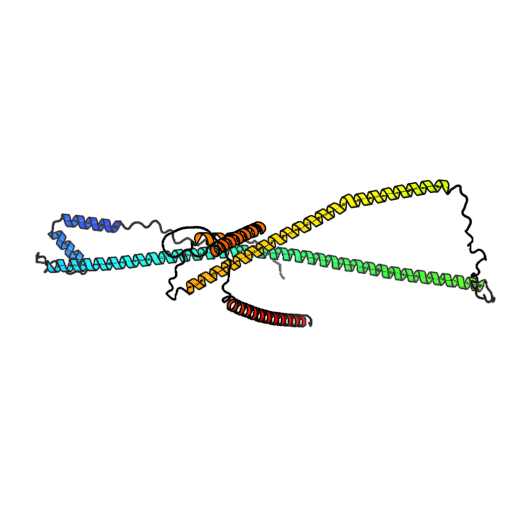1674 O O . PRO A 1 207 ? 45.225 -14.396 -92.837 1.00 46.00 207 PRO A O 1
ATOM 1677 N N . VAL A 1 208 ? 45.138 -13.002 -91.115 1.00 47.31 208 VAL A N 1
ATOM 1678 C CA . VAL A 1 208 ? 46.395 -13.314 -90.473 1.00 47.31 208 VAL A CA 1
ATOM 1679 C C . VAL A 1 208 ? 45.973 -13.766 -89.095 1.00 47.31 208 VAL A C 1
ATOM 1681 O O . VAL A 1 208 ? 45.663 -12.975 -88.205 1.00 47.31 208 VAL A O 1
ATOM 1684 N N . ARG A 1 209 ? 45.869 -15.090 -88.973 1.00 51.22 209 ARG A N 1
ATOM 1685 C CA . ARG A 1 209 ? 45.699 -15.802 -87.712 1.00 51.22 209 ARG A CA 1
ATOM 1686 C C . ARG A 1 209 ? 46.697 -15.236 -86.703 1.00 51.22 209 ARG A C 1
ATOM 1688 O O . ARG A 1 209 ? 47.887 -15.523 -86.798 1.00 51.22 209 ARG A O 1
ATOM 1695 N N . LEU A 1 210 ? 46.223 -14.448 -85.743 1.00 47.91 210 LEU A N 1
ATOM 1696 C CA . LEU A 1 210 ? 47.032 -14.083 -84.591 1.00 47.91 210 LEU A CA 1
ATOM 1697 C C . LEU A 1 210 ? 47.137 -15.313 -83.695 1.00 47.91 210 LEU A C 1
ATOM 1699 O O . LEU A 1 210 ? 46.233 -15.629 -82.922 1.00 47.91 210 LEU A O 1
ATOM 1703 N N . SER A 1 211 ? 48.246 -16.031 -83.861 1.00 45.12 211 SER A N 1
ATOM 1704 C CA . SER A 1 211 ? 48.755 -16.956 -82.863 1.00 45.12 211 SER A CA 1
ATOM 1705 C C . SER A 1 211 ? 48.835 -16.241 -81.519 1.00 45.12 211 SER A C 1
ATOM 1707 O O . SER A 1 211 ? 49.255 -15.084 -81.453 1.00 45.12 211 SER A O 1
ATOM 1709 N N . CYS A 1 212 ? 48.435 -16.950 -80.468 1.00 42.88 212 CYS A N 1
ATOM 1710 C CA . CYS A 1 212 ? 48.596 -16.581 -79.073 1.00 42.88 212 CYS A CA 1
ATOM 1711 C C . CYS A 1 212 ? 49.864 -15.755 -78.829 1.00 42.88 212 CYS A C 1
ATOM 1713 O O . CYS A 1 212 ? 50.971 -16.203 -79.123 1.00 42.88 212 CYS A O 1
ATOM 1715 N N . ILE A 1 213 ? 49.712 -14.580 -78.220 1.00 51.28 213 ILE A N 1
ATOM 1716 C CA . ILE A 1 213 ? 50.799 -14.009 -77.430 1.00 51.28 213 ILE A CA 1
ATOM 1717 C C . ILE A 1 213 ? 50.909 -14.913 -76.199 1.00 51.28 213 ILE A C 1
ATOM 1719 O O . ILE A 1 213 ? 50.237 -14.705 -75.190 1.00 51.28 213 ILE A O 1
ATOM 1723 N N . GLU A 1 214 ? 51.701 -15.977 -76.310 1.00 50.62 214 GLU A N 1
ATOM 1724 C CA . GLU A 1 214 ? 52.211 -16.684 -75.144 1.00 50.62 214 GLU A CA 1
ATOM 1725 C C . GLU A 1 214 ? 53.101 -15.703 -74.384 1.00 50.62 214 GLU A C 1
ATOM 1727 O O . GLU A 1 214 ? 54.123 -15.235 -74.890 1.00 50.62 214 GLU A O 1
ATOM 1732 N N . VAL A 1 215 ? 52.698 -15.355 -73.162 1.00 57.16 215 VAL A N 1
ATOM 1733 C CA . VAL A 1 215 ? 53.529 -14.587 -72.233 1.00 57.16 215 VAL A CA 1
ATOM 1734 C C . VAL A 1 215 ? 54.660 -15.501 -71.750 1.00 57.16 215 VAL A C 1
ATOM 1736 O O . VAL A 1 215 ? 54.664 -15.990 -70.623 1.00 57.16 215 VAL A O 1
ATOM 1739 N N . LEU A 1 216 ? 55.640 -15.739 -72.621 1.00 49.22 216 LEU A N 1
ATOM 1740 C CA . LEU A 1 216 ? 56.928 -16.338 -72.292 1.00 49.22 216 LEU A CA 1
ATOM 1741 C C . LEU A 1 216 ? 57.824 -15.250 -71.705 1.00 49.22 216 LEU A C 1
ATOM 1743 O O . LEU A 1 216 ? 58.771 -14.775 -72.322 1.00 49.22 216 LEU A O 1
ATOM 1747 N N . ASN A 1 217 ? 57.502 -14.830 -70.485 1.00 55.25 217 ASN A N 1
ATOM 1748 C CA . ASN A 1 217 ? 58.448 -14.097 -69.655 1.00 55.25 217 ASN A CA 1
ATOM 1749 C C . ASN A 1 217 ? 58.547 -14.768 -68.285 1.00 55.25 217 ASN A C 1
ATOM 1751 O O . ASN A 1 217 ? 58.205 -14.212 -67.243 1.00 55.25 217 ASN A O 1
ATOM 1755 N N . GLN A 1 218 ? 59.020 -16.012 -68.321 1.00 55.69 218 GLN A N 1
ATOM 1756 C CA . GLN A 1 218 ? 59.636 -16.683 -67.187 1.00 55.69 218 GLN A CA 1
ATOM 1757 C C . GLN A 1 218 ? 61.042 -17.128 -67.589 1.00 55.69 218 GLN A C 1
ATOM 1759 O O . GLN A 1 218 ? 61.265 -18.309 -67.811 1.00 55.69 218 GLN A O 1
ATOM 1764 N N . LEU A 1 219 ? 62.000 -16.201 -67.679 1.00 50.09 219 LEU A N 1
ATOM 1765 C CA . LEU A 1 219 ? 63.412 -16.574 -67.564 1.00 50.09 219 LEU A CA 1
ATOM 1766 C C . LEU A 1 219 ? 64.175 -15.562 -66.684 1.00 50.09 219 LEU A C 1
ATOM 1768 O O . LEU A 1 219 ? 64.244 -14.376 -67.017 1.00 50.09 219 LEU A O 1
ATOM 1772 N N . PRO A 1 220 ? 64.723 -16.006 -65.535 1.00 49.50 220 PRO A N 1
ATOM 1773 C CA . PRO A 1 220 ? 65.546 -15.195 -64.646 1.00 49.50 220 PRO A CA 1
ATOM 1774 C C . PRO A 1 220 ? 66.956 -15.020 -65.232 1.00 49.50 220 PRO A C 1
ATOM 1776 O O . PRO A 1 220 ? 67.541 -15.960 -65.763 1.00 49.50 220 PRO A O 1
ATOM 1779 N N . ARG A 1 221 ? 67.539 -13.819 -65.112 1.00 55.38 221 ARG A N 1
ATOM 1780 C CA . ARG A 1 221 ? 68.981 -13.624 -65.358 1.00 55.38 221 ARG A CA 1
ATOM 1781 C C . ARG A 1 221 ? 69.777 -14.299 -64.237 1.00 55.38 221 ARG A C 1
ATOM 1783 O O . ARG A 1 221 ? 69.344 -14.261 -63.085 1.00 55.38 221 ARG A O 1
ATOM 1790 N N . ALA A 1 222 ? 70.950 -14.835 -64.575 1.00 51.72 222 ALA A N 1
ATOM 1791 C CA . ALA A 1 222 ? 71.832 -15.608 -63.692 1.00 51.72 222 ALA A CA 1
ATOM 1792 C C . ALA A 1 222 ? 72.294 -14.888 -62.401 1.00 51.72 222 ALA A C 1
ATOM 1794 O O . ALA A 1 222 ? 72.793 -15.550 -61.500 1.00 51.72 222 ALA A O 1
ATOM 1795 N N . ASP A 1 223 ? 72.036 -13.580 -62.257 1.00 60.34 223 ASP A N 1
ATOM 1796 C CA . ASP A 1 223 ? 72.432 -12.778 -61.085 1.00 60.34 223 ASP A CA 1
ATOM 1797 C C . ASP A 1 223 ? 71.248 -12.269 -60.224 1.00 60.34 223 ASP A C 1
ATOM 1799 O O . ASP A 1 223 ? 71.421 -11.420 -59.349 1.00 60.34 223 ASP A O 1
ATOM 1803 N N . GLY A 1 224 ? 70.014 -12.735 -60.462 1.00 59.31 224 GLY A N 1
ATOM 1804 C CA . GLY A 1 224 ? 68.886 -12.579 -59.523 1.00 59.31 224 GLY A CA 1
ATOM 1805 C C . GLY A 1 224 ? 68.360 -11.159 -59.231 1.00 59.31 224 GLY A C 1
ATOM 1806 O O . GLY A 1 224 ? 67.461 -11.013 -58.402 1.00 59.31 224 GLY A O 1
ATOM 1807 N N . ARG A 1 225 ? 68.841 -10.094 -59.889 1.00 59.56 225 ARG A N 1
ATOM 1808 C CA . ARG A 1 225 ? 68.363 -8.713 -59.651 1.00 59.56 225 ARG A CA 1
ATOM 1809 C C . ARG A 1 225 ? 67.437 -8.208 -60.766 1.00 59.56 225 ARG A C 1
ATOM 1811 O O . ARG A 1 225 ? 67.797 -8.217 -61.941 1.00 59.56 225 ARG A O 1
ATOM 1818 N N . ARG A 1 226 ? 66.239 -7.732 -60.390 1.00 56.66 226 ARG A N 1
ATOM 1819 C CA . ARG A 1 226 ? 65.291 -7.034 -61.287 1.00 56.66 226 ARG A CA 1
ATOM 1820 C C . ARG A 1 226 ? 65.822 -5.638 -61.640 1.00 56.66 226 ARG A C 1
ATOM 1822 O O . ARG A 1 226 ? 66.366 -4.953 -60.777 1.00 56.66 226 ARG A O 1
ATOM 1829 N N . ALA A 1 227 ? 65.622 -5.203 -62.885 1.00 54.28 227 ALA A N 1
ATOM 1830 C CA . ALA A 1 227 ? 65.929 -3.841 -63.317 1.00 54.28 227 ALA A CA 1
ATOM 1831 C C . ALA A 1 227 ? 65.047 -2.834 -62.557 1.00 54.28 227 ALA A C 1
ATOM 1833 O O . ALA A 1 227 ? 63.823 -2.838 -62.694 1.00 54.28 227 ALA A O 1
ATOM 1834 N N . ALA A 1 228 ? 65.667 -1.987 -61.736 1.00 46.34 228 ALA A N 1
ATOM 1835 C CA . ALA A 1 228 ? 65.004 -0.837 -61.143 1.00 46.34 228 ALA A CA 1
ATOM 1836 C C . ALA A 1 228 ? 64.911 0.270 -62.200 1.00 46.34 228 ALA A C 1
ATOM 1838 O O . ALA A 1 228 ? 65.919 0.652 -62.794 1.00 46.34 228 ALA A O 1
ATOM 1839 N N . TRP A 1 229 ? 63.704 0.779 -62.435 1.00 37.62 229 TRP A N 1
ATOM 1840 C CA . TRP A 1 229 ? 63.489 1.961 -63.263 1.00 37.62 229 TRP A CA 1
ATOM 1841 C C . TRP A 1 229 ? 64.255 3.144 -62.656 1.00 37.62 229 TRP A C 1
ATOM 1843 O O . TRP A 1 229 ? 64.156 3.402 -61.453 1.00 37.62 229 TRP A O 1
ATOM 1853 N N . ALA A 1 230 ? 65.050 3.828 -63.481 1.00 43.25 230 ALA A N 1
ATOM 1854 C CA . ALA A 1 230 ? 65.871 4.960 -63.071 1.00 43.25 230 ALA A CA 1
ATOM 1855 C C . ALA A 1 230 ? 65.000 6.057 -62.434 1.00 43.25 230 ALA A C 1
ATOM 1857 O O . ALA A 1 230 ? 64.048 6.550 -63.039 1.00 43.25 230 ALA A O 1
ATOM 1858 N N . ARG A 1 231 ? 65.324 6.427 -61.191 1.00 45.16 231 ARG A N 1
ATOM 1859 C CA . ARG A 1 231 ? 64.661 7.510 -60.460 1.00 45.16 231 ARG A CA 1
ATOM 1860 C C . ARG A 1 231 ? 65.259 8.847 -60.914 1.00 45.16 231 ARG A C 1
ATOM 1862 O O . ARG A 1 231 ? 66.477 8.993 -60.954 1.00 45.16 231 ARG A O 1
ATOM 1869 N N . VAL A 1 232 ? 64.386 9.792 -61.255 1.00 44.12 232 VAL A N 1
ATOM 1870 C CA . VAL A 1 232 ? 64.697 11.179 -61.642 1.00 44.12 232 VAL A CA 1
ATOM 1871 C C . VAL A 1 232 ? 65.612 11.867 -60.613 1.00 44.12 232 VAL A C 1
ATOM 1873 O O . VAL A 1 232 ? 65.558 11.583 -59.416 1.00 44.12 232 VAL A O 1
ATOM 1876 N N . SER A 1 233 ? 66.470 12.755 -61.120 1.00 45.00 233 SER A N 1
ATOM 1877 C CA . SER A 1 233 ? 67.627 13.386 -60.479 1.00 45.00 233 SER A CA 1
ATOM 1878 C C . SER A 1 233 ? 67.376 14.093 -59.137 1.00 45.00 233 SER A C 1
ATOM 1880 O O . SER A 1 233 ? 66.379 14.773 -58.909 1.00 45.00 233 SER A O 1
ATOM 1882 N N . SER A 1 234 ? 68.398 13.971 -58.291 1.00 50.34 234 SER A N 1
ATOM 1883 C CA . SER A 1 234 ? 68.558 14.279 -56.863 1.00 50.34 234 SER A CA 1
ATOM 1884 C C . SER A 1 234 ? 68.282 15.711 -56.355 1.00 50.34 234 SER A C 1
ATOM 1886 O O . SER A 1 234 ? 68.479 15.957 -55.166 1.00 50.34 234 SER A O 1
ATOM 1888 N N . THR A 1 235 ? 67.844 16.672 -57.166 1.00 50.47 235 THR A N 1
ATOM 1889 C CA . THR A 1 235 ? 67.721 18.077 -56.716 1.00 50.47 235 THR A CA 1
ATOM 1890 C C . THR A 1 235 ? 66.381 18.402 -56.045 1.00 50.47 235 THR A C 1
ATOM 1892 O O . THR A 1 235 ? 66.363 19.149 -55.072 1.00 50.47 235 THR A O 1
ATOM 1895 N N . ASN A 1 236 ? 65.272 17.768 -56.444 1.00 51.59 236 ASN A N 1
ATOM 1896 C CA . ASN A 1 236 ? 63.959 18.015 -55.818 1.00 51.59 236 ASN A CA 1
ATOM 1897 C C . ASN A 1 236 ? 63.683 17.140 -54.582 1.00 51.59 236 ASN A C 1
ATOM 1899 O O . ASN A 1 236 ? 62.898 17.520 -53.717 1.00 51.59 236 ASN A O 1
ATOM 1903 N N . ALA A 1 237 ? 64.348 15.991 -54.441 1.00 52.41 237 ALA A N 1
ATOM 1904 C CA . ALA A 1 237 ? 64.145 15.098 -53.295 1.00 52.41 237 ALA A CA 1
ATOM 1905 C C . ALA A 1 237 ? 64.655 15.700 -51.968 1.00 52.41 237 ALA A C 1
ATOM 1907 O O . ALA A 1 237 ? 64.053 15.471 -50.920 1.00 52.41 237 ALA A O 1
ATOM 1908 N N . ALA A 1 238 ? 65.724 16.503 -52.014 1.00 56.16 238 ALA A N 1
ATOM 1909 C CA . ALA A 1 238 ? 66.291 17.163 -50.837 1.00 56.16 238 ALA A CA 1
ATOM 1910 C C . ALA A 1 238 ? 65.433 18.341 -50.334 1.00 56.16 238 ALA A C 1
ATOM 1912 O O . ALA A 1 238 ? 65.391 18.584 -49.132 1.00 56.16 238 ALA A O 1
ATOM 1913 N N . ALA A 1 239 ? 64.713 19.030 -51.228 1.00 57.88 239 ALA A N 1
ATOM 1914 C CA . ALA A 1 239 ? 63.821 20.141 -50.880 1.00 57.88 239 ALA A CA 1
ATOM 1915 C C . ALA A 1 239 ? 62.423 19.675 -50.426 1.00 57.88 239 ALA A C 1
ATOM 1917 O O . ALA A 1 239 ? 61.803 20.310 -49.577 1.00 57.88 239 ALA A O 1
ATOM 1918 N N . VAL A 1 240 ? 61.937 18.538 -50.941 1.00 58.59 240 VAL A N 1
ATOM 1919 C CA . VAL A 1 240 ? 60.621 17.980 -50.580 1.00 58.59 240 VAL A CA 1
ATOM 1920 C C . VAL A 1 240 ? 60.671 17.200 -49.259 1.00 58.59 240 VAL A C 1
ATOM 1922 O O . VAL A 1 240 ? 59.727 17.264 -48.480 1.00 58.59 240 VAL A O 1
ATOM 1925 N N . ALA A 1 241 ? 61.786 16.533 -48.939 1.00 60.97 241 ALA A N 1
ATOM 1926 C CA . ALA A 1 241 ? 61.940 15.770 -47.696 1.00 60.97 241 ALA A CA 1
ATOM 1927 C C . ALA A 1 241 ? 61.685 16.560 -46.384 1.00 60.97 241 ALA A C 1
ATOM 1929 O O . ALA A 1 241 ? 61.005 16.014 -45.509 1.00 60.97 241 ALA A O 1
ATOM 1930 N N . PRO A 1 242 ? 62.178 17.804 -46.194 1.00 65.25 242 PRO A N 1
ATOM 1931 C CA . PRO A 1 242 ? 61.867 18.590 -44.999 1.00 65.25 242 PRO A CA 1
ATOM 1932 C C . PRO A 1 242 ? 60.412 19.076 -44.978 1.00 65.25 242 PRO A C 1
ATOM 1934 O O . PRO A 1 242 ? 59.795 19.053 -43.917 1.00 65.25 242 PRO A O 1
ATOM 1937 N N . LEU A 1 243 ? 59.826 19.424 -46.131 1.00 61.50 243 LEU A N 1
ATOM 1938 C CA . LEU A 1 243 ? 58.428 19.861 -46.231 1.00 61.50 243 LEU A CA 1
ATOM 1939 C C . LEU A 1 243 ? 57.448 18.716 -45.912 1.00 61.50 243 LEU A C 1
ATOM 1941 O O . LEU A 1 243 ? 56.470 18.903 -45.190 1.00 61.50 243 LEU A O 1
ATOM 1945 N N . SER A 1 244 ? 57.746 17.503 -46.386 1.00 66.31 244 SER A N 1
ATOM 1946 C CA . SER A 1 244 ? 56.987 16.290 -46.057 1.00 66.31 244 SER A CA 1
ATOM 1947 C C . SER A 1 244 ? 57.132 15.881 -44.588 1.00 66.31 244 SER A C 1
ATOM 1949 O O . SER A 1 244 ? 56.207 15.313 -44.019 1.00 66.31 244 SER A O 1
ATOM 1951 N N . ARG A 1 245 ? 58.276 16.165 -43.947 1.00 64.44 245 ARG A N 1
ATOM 1952 C CA . ARG A 1 245 ? 58.456 15.922 -42.503 1.00 64.44 245 ARG A CA 1
ATOM 1953 C C . ARG A 1 245 ? 57.749 16.955 -41.637 1.00 64.44 245 ARG A C 1
ATOM 1955 O O . ARG A 1 245 ? 57.216 16.568 -40.606 1.00 64.44 245 ARG A O 1
ATOM 1962 N N . LEU A 1 246 ? 57.749 18.226 -42.039 1.00 64.94 246 LEU A N 1
ATOM 1963 C CA . LEU A 1 246 ? 57.040 19.298 -41.335 1.00 64.94 246 LEU A CA 1
ATOM 1964 C C . LEU A 1 246 ? 55.529 19.075 -41.384 1.00 64.94 246 LEU A C 1
ATOM 1966 O O . LEU A 1 246 ? 54.908 19.003 -40.337 1.00 64.94 246 LEU A O 1
ATOM 1970 N N . THR A 1 247 ? 54.967 18.808 -42.563 1.00 68.12 247 THR A N 1
ATOM 1971 C CA . THR A 1 247 ? 53.533 18.486 -42.707 1.00 68.12 247 THR A CA 1
ATOM 1972 C C . THR A 1 247 ? 53.136 17.220 -41.946 1.00 68.12 247 THR A C 1
ATOM 1974 O O . THR A 1 247 ? 52.165 17.243 -41.205 1.00 68.12 247 THR A O 1
ATOM 1977 N N . ALA A 1 248 ? 53.930 16.145 -42.007 1.00 69.88 248 ALA A N 1
ATOM 1978 C CA . ALA A 1 248 ? 53.655 14.942 -41.216 1.00 69.88 248 ALA A CA 1
ATOM 1979 C C . ALA A 1 248 ? 53.813 15.156 -39.696 1.00 69.88 248 ALA A C 1
ATOM 1981 O O . ALA A 1 248 ? 53.149 14.481 -38.911 1.00 69.88 248 ALA A O 1
ATOM 1982 N N . SER A 1 249 ? 54.700 16.060 -39.267 1.00 73.38 249 SER A N 1
ATOM 1983 C CA . SER A 1 249 ? 54.878 16.442 -37.860 1.00 73.38 249 SER A CA 1
ATOM 1984 C C . SER A 1 249 ? 53.715 17.296 -37.366 1.00 73.38 249 SER A C 1
ATOM 1986 O O . SER A 1 249 ? 53.186 17.030 -36.288 1.00 73.38 249 SER A O 1
ATOM 1988 N N . ASP A 1 250 ? 53.297 18.275 -38.163 1.00 73.56 250 ASP A N 1
ATOM 1989 C CA . ASP A 1 250 ? 52.182 19.169 -37.865 1.00 73.56 250 ASP A CA 1
ATOM 1990 C C . ASP A 1 250 ? 50.864 18.398 -37.861 1.00 73.56 250 ASP A C 1
ATOM 1992 O O . ASP A 1 250 ? 50.111 18.507 -36.898 1.00 73.56 250 ASP A O 1
ATOM 1996 N N . ASP A 1 251 ? 50.633 17.517 -38.840 1.00 75.94 251 ASP A N 1
ATOM 1997 C CA . ASP A 1 251 ? 49.476 16.620 -38.864 1.00 75.94 251 ASP A CA 1
ATOM 1998 C C . ASP A 1 251 ? 49.482 15.701 -37.636 1.00 75.94 251 ASP A C 1
ATOM 2000 O O . ASP A 1 251 ? 48.474 15.573 -36.942 1.00 75.94 251 ASP A O 1
ATOM 2004 N N . ARG A 1 252 ? 50.628 15.098 -37.293 1.00 78.62 252 ARG A N 1
ATOM 2005 C CA . ARG A 1 252 ? 50.753 14.235 -36.108 1.00 78.62 252 ARG A CA 1
ATOM 2006 C C . ARG A 1 252 ? 50.503 14.998 -34.806 1.00 78.62 252 ARG A C 1
ATOM 2008 O O . ARG A 1 252 ? 49.862 14.451 -33.908 1.00 78.62 252 ARG A O 1
ATOM 2015 N N . ALA A 1 253 ? 50.966 16.242 -34.700 1.00 76.62 253 ALA A N 1
ATOM 2016 C CA . ALA A 1 253 ? 50.683 17.114 -33.564 1.00 76.62 253 ALA A CA 1
ATOM 2017 C C . ALA A 1 253 ? 49.196 17.502 -33.509 1.00 76.62 253 ALA A C 1
ATOM 2019 O O . ALA A 1 253 ? 48.597 17.480 -32.433 1.00 76.62 253 ALA A O 1
ATOM 2020 N N . HIS A 1 254 ? 48.571 17.768 -34.659 1.00 78.19 254 HIS A N 1
ATOM 2021 C CA . HIS A 1 254 ? 47.151 18.094 -34.761 1.00 78.19 254 HIS A CA 1
ATOM 2022 C C . HIS A 1 254 ? 46.260 16.913 -34.355 1.00 78.19 254 HIS A C 1
ATOM 2024 O O . HIS A 1 254 ? 45.347 17.086 -33.547 1.00 78.19 254 HIS A O 1
ATOM 2030 N N . TYR A 1 255 ? 46.557 15.703 -34.840 1.00 75.44 255 TYR A N 1
ATOM 2031 C CA . TYR A 1 255 ? 45.853 14.482 -34.438 1.00 75.44 255 TYR A CA 1
ATOM 2032 C C . TYR A 1 255 ? 46.072 14.159 -32.955 1.00 75.44 255 TYR A C 1
ATOM 2034 O O . TYR A 1 255 ? 45.120 13.791 -32.269 1.00 75.44 255 TYR A O 1
ATOM 2042 N N . SER A 1 256 ? 47.287 14.350 -32.431 1.00 81.62 256 SER A N 1
ATOM 2043 C CA . SER A 1 256 ? 47.577 14.152 -31.005 1.00 81.62 256 SER A CA 1
ATOM 2044 C C . SER A 1 256 ? 46.837 15.153 -30.112 1.00 81.62 256 SER A C 1
ATOM 2046 O O . SER A 1 256 ? 46.370 14.776 -29.042 1.00 81.62 256 SER A O 1
ATOM 2048 N N . SER A 1 257 ? 46.707 16.410 -30.540 1.00 80.88 257 SER A N 1
ATOM 2049 C CA . SER A 1 257 ? 45.953 17.447 -29.825 1.00 80.88 257 SER A CA 1
ATOM 2050 C C . SER A 1 257 ? 44.444 17.174 -29.847 1.00 80.88 257 SER A C 1
ATOM 2052 O O . SER A 1 257 ? 43.773 17.310 -28.825 1.00 80.88 257 SER A O 1
ATOM 2054 N N . LEU A 1 258 ? 43.910 16.709 -30.982 1.00 76.88 258 LEU A N 1
ATOM 2055 C CA . LEU A 1 258 ? 42.495 16.356 -31.124 1.00 76.88 258 LEU A CA 1
ATOM 2056 C C . LEU A 1 258 ? 42.118 15.131 -30.272 1.00 76.88 258 LEU A C 1
ATOM 2058 O O . LEU A 1 258 ? 41.078 15.134 -29.613 1.00 76.88 258 LEU A O 1
ATOM 2062 N N . LEU A 1 259 ? 42.983 14.110 -30.242 1.00 75.75 259 LEU A N 1
ATOM 2063 C CA . LEU A 1 259 ? 42.840 12.949 -29.357 1.00 75.75 259 LEU A CA 1
ATOM 2064 C C . LEU A 1 259 ? 42.930 13.363 -27.886 1.00 75.75 259 LEU A C 1
ATOM 2066 O O . LEU A 1 259 ? 42.055 13.001 -27.109 1.00 75.75 259 LEU A O 1
ATOM 2070 N N . ALA A 1 260 ? 43.894 14.211 -27.517 1.00 76.38 260 ALA A N 1
ATOM 2071 C CA . ALA A 1 260 ? 44.004 14.720 -26.152 1.00 76.38 260 ALA A CA 1
ATOM 2072 C C . ALA A 1 260 ? 42.769 15.538 -25.727 1.00 76.38 260 ALA A C 1
ATOM 2074 O O . ALA A 1 260 ? 42.292 15.376 -24.611 1.00 76.38 260 ALA A O 1
ATOM 2075 N N . GLN A 1 261 ? 42.196 16.374 -26.601 1.00 71.62 261 GLN A N 1
ATOM 2076 C CA . GLN A 1 261 ? 40.956 17.10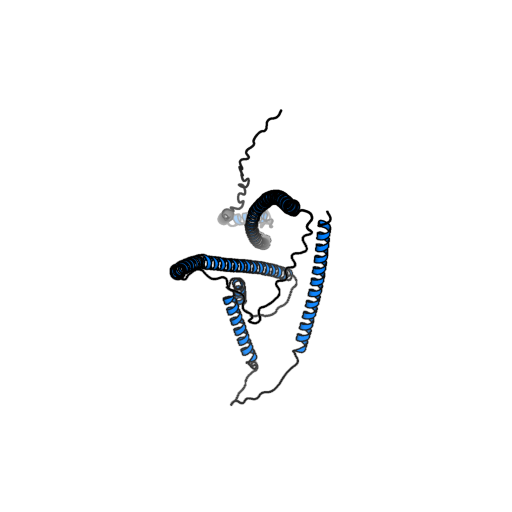8 -26.304 1.00 71.62 261 GLN A CA 1
ATOM 2077 C C . GLN A 1 261 ? 39.735 16.187 -26.171 1.00 71.62 261 GLN A C 1
ATOM 2079 O O . GLN A 1 261 ? 38.884 16.415 -25.308 1.00 71.62 261 GLN A O 1
ATOM 2084 N N . SER A 1 262 ? 39.653 15.141 -26.996 1.00 67.38 262 SER A N 1
ATOM 2085 C CA . SER A 1 262 ? 38.640 14.088 -26.878 1.00 67.38 262 SER A CA 1
ATOM 2086 C C . SER A 1 262 ? 38.762 13.350 -25.541 1.00 67.38 262 SER A C 1
ATOM 2088 O O . SER A 1 262 ? 37.780 13.238 -24.800 1.00 67.38 262 SER A O 1
ATOM 2090 N N . ASP A 1 263 ? 39.974 12.925 -25.190 1.00 69.06 263 ASP A N 1
ATOM 2091 C CA . ASP A 1 263 ? 40.267 12.172 -23.972 1.00 69.06 263 ASP A CA 1
ATOM 2092 C C . ASP A 1 263 ? 40.034 13.021 -22.713 1.00 69.06 263 ASP A C 1
ATOM 2094 O O . ASP A 1 263 ? 39.424 12.556 -21.750 1.00 69.06 263 ASP A O 1
ATOM 2098 N N . GLN A 1 264 ? 40.405 14.305 -22.742 1.00 71.25 264 GLN A N 1
ATOM 2099 C CA . GLN A 1 264 ? 40.218 15.232 -21.622 1.00 71.25 264 GLN A CA 1
ATOM 2100 C C . GLN A 1 264 ? 38.740 15.575 -21.369 1.00 71.25 264 GLN A C 1
ATOM 2102 O O . GLN A 1 264 ? 38.374 15.915 -20.244 1.00 71.25 264 GLN A O 1
ATOM 2107 N N . ALA A 1 265 ? 37.877 15.529 -22.392 1.00 70.44 265 ALA A N 1
ATOM 2108 C CA . ALA A 1 265 ? 36.498 16.011 -22.289 1.00 70.44 265 ALA A CA 1
ATOM 2109 C C . ALA A 1 265 ? 35.441 14.899 -22.250 1.00 70.44 265 ALA A C 1
ATOM 2111 O O . ALA A 1 265 ? 34.418 15.074 -21.584 1.00 70.44 265 ALA A O 1
ATOM 2112 N N . GLN A 1 266 ? 35.638 13.784 -22.960 1.00 74.69 266 GLN A N 1
ATOM 2113 C CA . GLN A 1 266 ? 34.629 12.724 -23.071 1.00 74.69 266 GLN A CA 1
ATOM 2114 C C . GLN A 1 266 ? 34.812 11.623 -22.028 1.00 74.69 266 GLN A C 1
ATOM 2116 O O . GLN A 1 266 ? 33.832 11.219 -21.402 1.00 74.69 266 GLN A O 1
ATOM 2121 N N . ILE A 1 267 ? 36.051 11.195 -21.775 1.00 74.25 267 ILE A N 1
ATOM 2122 C CA . ILE A 1 267 ? 36.355 10.139 -20.800 1.00 74.25 267 ILE A CA 1
ATOM 2123 C C . ILE A 1 267 ? 35.879 10.507 -19.385 1.00 74.25 267 ILE A C 1
ATOM 2125 O O . ILE A 1 267 ? 35.145 9.710 -18.798 1.00 74.25 267 ILE A O 1
ATOM 2129 N N . PRO A 1 268 ? 36.167 11.702 -18.826 1.00 82.06 268 PRO A N 1
ATOM 2130 C CA . PRO A 1 268 ? 35.688 12.038 -17.485 1.00 82.06 268 PRO A CA 1
ATOM 2131 C C . PRO A 1 268 ? 34.168 12.236 -17.424 1.00 82.06 268 PRO A C 1
ATOM 2133 O O . PRO A 1 268 ? 33.562 11.980 -16.386 1.00 82.06 268 PRO A O 1
ATOM 2136 N N . LYS A 1 269 ? 33.518 12.652 -18.521 1.00 80.94 269 LYS A N 1
ATOM 2137 C CA . LYS A 1 269 ? 32.047 12.720 -18.588 1.00 80.94 269 LYS A CA 1
ATOM 2138 C C . LYS A 1 269 ? 31.428 11.327 -18.581 1.00 80.94 269 LYS A C 1
ATOM 2140 O O . LYS A 1 269 ? 30.459 11.104 -17.862 1.00 80.94 269 LYS A O 1
ATOM 2145 N N . PHE A 1 270 ? 32.003 10.394 -19.337 1.00 83.69 270 PHE A N 1
ATOM 2146 C CA . PHE A 1 270 ? 31.577 9.000 -19.336 1.00 83.69 270 PHE A CA 1
ATOM 2147 C C . PHE A 1 270 ? 31.792 8.356 -17.962 1.00 83.69 270 PHE A C 1
ATOM 2149 O O . PHE A 1 270 ? 30.870 7.749 -17.430 1.00 83.69 270 PHE A O 1
ATOM 2156 N N . GLN A 1 271 ? 32.956 8.568 -17.340 1.00 84.19 271 GLN A N 1
ATOM 2157 C CA . GLN A 1 271 ? 33.249 8.074 -15.992 1.00 84.19 271 GLN A CA 1
ATOM 2158 C C . GLN A 1 271 ? 32.284 8.640 -14.945 1.00 84.19 271 GLN A C 1
ATOM 2160 O O . GLN A 1 271 ? 31.748 7.870 -14.155 1.00 84.19 271 GLN A O 1
ATOM 2165 N N . ARG A 1 272 ? 31.994 9.949 -14.972 1.00 84.25 272 ARG A N 1
ATOM 2166 C CA . ARG A 1 272 ? 31.009 10.567 -14.067 1.00 84.25 272 ARG A CA 1
ATOM 2167 C C . ARG A 1 272 ? 29.597 10.035 -14.288 1.00 84.25 272 ARG A C 1
ATOM 2169 O O . ARG A 1 272 ? 28.912 9.750 -13.316 1.00 84.25 272 ARG A O 1
ATOM 2176 N N . ASN A 1 273 ? 29.163 9.871 -15.538 1.00 89.50 273 ASN A N 1
ATOM 2177 C CA . ASN A 1 273 ? 27.847 9.298 -15.838 1.00 89.50 273 ASN A CA 1
ATOM 2178 C C . ASN A 1 273 ? 27.744 7.838 -15.392 1.00 89.50 273 ASN A C 1
ATOM 2180 O O . ASN A 1 273 ? 26.717 7.434 -14.854 1.00 89.50 273 ASN A O 1
ATOM 2184 N N . TYR A 1 274 ? 28.806 7.057 -15.588 1.00 89.56 274 TYR A N 1
ATOM 2185 C CA . TYR A 1 274 ? 28.859 5.669 -15.146 1.00 89.56 274 TYR A CA 1
ATOM 2186 C C . TYR A 1 274 ? 28.845 5.567 -13.615 1.00 89.56 274 TYR A C 1
ATOM 2188 O O . TYR A 1 274 ? 28.084 4.782 -13.059 1.00 89.56 274 TYR A O 1
ATOM 2196 N N . GLN A 1 275 ? 29.610 6.415 -12.920 1.00 89.81 275 GLN A N 1
ATOM 2197 C CA . GLN A 1 275 ? 29.581 6.518 -11.457 1.00 89.81 275 GLN A CA 1
ATOM 2198 C C . GLN A 1 275 ? 28.198 6.930 -10.942 1.00 89.81 275 GLN A C 1
ATOM 2200 O O . GLN A 1 275 ? 27.657 6.253 -10.076 1.00 89.81 275 GLN A O 1
ATOM 2205 N N . ALA A 1 276 ? 27.576 7.950 -11.536 1.00 90.44 276 ALA A N 1
ATOM 2206 C CA . ALA A 1 276 ? 26.228 8.379 -11.172 1.00 90.44 276 ALA A CA 1
ATOM 2207 C C . ALA A 1 276 ? 25.177 7.277 -11.406 1.00 90.44 276 ALA A C 1
ATOM 2209 O O . ALA A 1 276 ? 24.261 7.117 -10.604 1.00 90.44 276 ALA A O 1
ATOM 2210 N N . GLN A 1 277 ? 25.313 6.477 -12.472 1.00 91.25 277 GLN A N 1
ATOM 2211 C CA . GLN A 1 277 ? 24.456 5.306 -12.693 1.00 91.25 277 GLN A CA 1
ATOM 2212 C C . GLN A 1 277 ? 24.652 4.231 -11.624 1.00 91.25 277 GLN A C 1
ATOM 2214 O O . GLN A 1 277 ? 23.668 3.669 -11.145 1.00 91.25 277 GLN A O 1
ATOM 2219 N N . LEU A 1 278 ? 25.898 3.944 -11.241 1.00 91.56 278 LEU A N 1
ATOM 2220 C CA . LEU A 1 278 ? 26.186 2.981 -10.180 1.00 91.56 278 LEU A CA 1
ATOM 2221 C C . LEU A 1 278 ? 25.643 3.455 -8.828 1.00 91.56 278 LEU A C 1
ATOM 2223 O O . LEU A 1 278 ? 25.011 2.669 -8.128 1.00 91.56 278 LEU A O 1
ATOM 2227 N N . GLU A 1 279 ? 25.827 4.729 -8.488 1.00 91.81 279 GLU A N 1
ATOM 2228 C CA . GLU A 1 279 ? 25.299 5.335 -7.261 1.00 91.81 279 GLU A CA 1
ATOM 2229 C C . GLU A 1 279 ? 23.766 5.330 -7.244 1.00 91.81 279 GLU A C 1
ATOM 2231 O O . GLU A 1 279 ? 23.161 4.919 -6.255 1.00 91.81 279 GLU A O 1
ATOM 2236 N N . SER A 1 280 ? 23.124 5.687 -8.362 1.00 92.00 280 SER A N 1
ATOM 2237 C CA . SER A 1 280 ? 21.667 5.593 -8.517 1.00 92.00 280 SER A CA 1
ATOM 2238 C C . SER A 1 280 ? 21.179 4.159 -8.315 1.00 92.00 280 SER A C 1
ATOM 2240 O O . SER A 1 280 ? 20.204 3.933 -7.602 1.00 92.00 280 SER A O 1
ATOM 2242 N N . ARG A 1 281 ? 21.874 3.169 -8.890 1.00 92.56 281 ARG A N 1
ATOM 2243 C CA . ARG A 1 281 ? 21.495 1.759 -8.750 1.00 92.56 281 ARG A CA 1
ATOM 2244 C C . ARG A 1 281 ? 21.697 1.242 -7.327 1.00 92.56 281 ARG A C 1
ATOM 2246 O O . ARG A 1 281 ? 20.891 0.452 -6.845 1.00 92.56 281 ARG A O 1
ATOM 2253 N N . GLN A 1 282 ? 22.749 1.689 -6.645 1.00 86.62 282 GLN A N 1
ATOM 2254 C CA . GLN A 1 282 ? 22.969 1.378 -5.233 1.00 86.62 282 GLN A CA 1
ATOM 2255 C C . GLN A 1 282 ? 21.877 1.988 -4.346 1.00 86.62 282 GLN A C 1
ATOM 2257 O O . GLN A 1 282 ? 21.382 1.308 -3.448 1.00 86.62 282 GLN A O 1
ATOM 2262 N N . ALA A 1 283 ? 21.458 3.227 -4.618 1.00 89.94 283 ALA A N 1
ATOM 2263 C CA . ALA A 1 283 ? 20.363 3.876 -3.902 1.00 89.94 283 ALA A CA 1
ATOM 2264 C C . ALA A 1 283 ? 19.016 3.162 -4.121 1.00 89.94 283 ALA A C 1
ATOM 2266 O O . ALA A 1 283 ? 18.278 2.951 -3.160 1.00 89.94 283 ALA A O 1
ATOM 2267 N N . GLU A 1 284 ? 18.718 2.730 -5.351 1.00 91.31 284 GLU A N 1
ATOM 2268 C CA . GLU A 1 284 ? 17.532 1.917 -5.660 1.00 91.31 284 GLU A CA 1
ATOM 2269 C C . GLU A 1 284 ? 17.532 0.594 -4.888 1.00 91.31 284 GLU A C 1
ATOM 2271 O O . GLU A 1 284 ? 16.558 0.278 -4.212 1.00 91.31 284 GLU A O 1
ATOM 2276 N N . LEU A 1 285 ? 18.643 -0.150 -4.915 1.00 90.38 285 LEU A N 1
ATOM 2277 C CA . LEU A 1 285 ? 18.764 -1.419 -4.190 1.00 90.38 285 LEU A CA 1
ATOM 2278 C C . LEU A 1 285 ? 18.657 -1.241 -2.669 1.00 90.38 285 LEU A C 1
ATOM 2280 O O . LEU A 1 285 ? 18.171 -2.136 -1.974 1.00 90.38 285 LEU A O 1
ATOM 2284 N N . ALA A 1 286 ? 19.114 -0.107 -2.135 1.00 87.88 286 ALA A N 1
ATOM 2285 C CA . ALA A 1 286 ? 18.942 0.232 -0.726 1.00 87.88 286 ALA A CA 1
ATOM 2286 C C . ALA A 1 286 ? 17.470 0.528 -0.391 1.00 87.88 286 ALA A C 1
ATOM 2288 O O . ALA A 1 286 ? 16.979 0.059 0.635 1.00 87.88 286 ALA A O 1
ATOM 2289 N N . ALA A 1 287 ? 16.759 1.245 -1.266 1.00 90.31 287 ALA A N 1
ATOM 2290 C CA . ALA A 1 287 ? 15.332 1.517 -1.110 1.00 90.31 287 ALA A CA 1
ATOM 2291 C C . ALA A 1 287 ? 14.485 0.237 -1.218 1.00 90.31 287 ALA A C 1
ATOM 2293 O O . ALA A 1 287 ? 13.630 0.005 -0.367 1.00 90.31 287 ALA A O 1
ATOM 2294 N N . GLU A 1 288 ? 14.769 -0.632 -2.193 1.00 92.06 288 GLU A N 1
ATOM 2295 C CA . GLU A 1 288 ? 14.116 -1.941 -2.339 1.00 92.06 288 GLU A CA 1
ATOM 2296 C C . GLU A 1 288 ? 14.368 -2.826 -1.108 1.00 92.06 288 GLU A C 1
ATOM 2298 O O . GLU A 1 288 ? 13.440 -3.424 -0.569 1.00 92.06 288 GLU A O 1
ATOM 2303 N N . ASN A 1 289 ? 15.603 -2.868 -0.592 1.00 86.94 289 ASN A N 1
ATOM 2304 C CA . ASN A 1 289 ? 15.901 -3.579 0.656 1.00 86.94 289 ASN A CA 1
ATOM 2305 C C . ASN A 1 289 ? 15.134 -3.013 1.854 1.00 86.94 289 ASN A C 1
ATOM 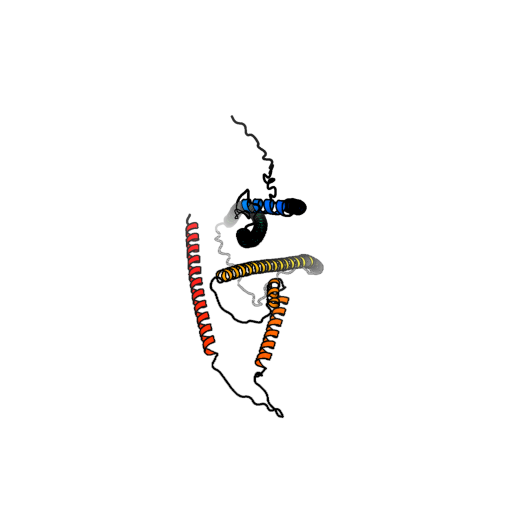2307 O O . ASN A 1 289 ? 14.727 -3.777 2.730 1.00 86.94 289 ASN A O 1
ATOM 2311 N N . GLN A 1 290 ? 14.951 -1.695 1.917 1.00 87.44 290 GLN A N 1
ATOM 2312 C CA . GLN A 1 290 ? 14.164 -1.071 2.973 1.00 87.44 290 GLN A CA 1
ATOM 2313 C C . GLN A 1 290 ? 12.687 -1.464 2.859 1.00 87.44 290 GLN A C 1
ATOM 2315 O O . GLN A 1 290 ? 12.092 -1.867 3.853 1.00 87.44 290 GLN A O 1
ATOM 2320 N N . GLU A 1 291 ? 12.120 -1.450 1.652 1.00 91.81 291 GLU A N 1
ATOM 2321 C CA . GLU A 1 291 ? 10.740 -1.882 1.403 1.00 91.81 291 GLU A CA 1
ATOM 2322 C C . GLU A 1 291 ? 10.540 -3.370 1.737 1.00 91.81 291 GLU A C 1
ATOM 2324 O O . GLU A 1 291 ? 9.542 -3.740 2.357 1.00 91.81 291 GLU A O 1
ATOM 2329 N N . LEU A 1 292 ? 11.524 -4.224 1.427 1.00 91.56 292 LEU A N 1
ATOM 2330 C CA . LEU A 1 292 ? 11.518 -5.631 1.830 1.00 91.56 292 LEU A CA 1
ATOM 2331 C C . LEU A 1 292 ? 11.539 -5.783 3.352 1.00 91.56 292 LEU A C 1
ATOM 2333 O O . LEU A 1 292 ? 10.736 -6.542 3.893 1.00 91.56 292 LEU A O 1
ATOM 2337 N N . ARG A 1 293 ? 12.401 -5.045 4.059 1.00 84.56 293 ARG A N 1
ATOM 2338 C CA . ARG A 1 293 ? 12.437 -5.048 5.532 1.00 84.56 293 ARG A CA 1
ATOM 2339 C C . ARG A 1 293 ? 11.114 -4.586 6.132 1.00 84.56 293 ARG A C 1
ATOM 2341 O O . ARG A 1 293 ? 10.624 -5.225 7.060 1.00 84.56 293 ARG A O 1
ATOM 2348 N N . ASP A 1 294 ? 10.515 -3.539 5.575 1.00 84.62 294 ASP A N 1
ATOM 2349 C CA . ASP A 1 294 ? 9.221 -3.023 6.016 1.00 84.62 294 ASP A CA 1
ATOM 2350 C C . ASP A 1 294 ? 8.100 -4.041 5.754 1.00 84.62 294 ASP A C 1
ATOM 2352 O O . ASP A 1 294 ? 7.232 -4.244 6.604 1.00 84.62 294 ASP A O 1
ATOM 2356 N N . SER A 1 295 ? 8.128 -4.735 4.611 1.00 88.94 295 SER A N 1
ATOM 2357 C CA . SER A 1 295 ? 7.174 -5.808 4.304 1.00 88.94 295 SER A CA 1
ATOM 2358 C C . SER A 1 295 ? 7.308 -6.982 5.277 1.00 88.94 295 SER A C 1
ATOM 2360 O O . SER A 1 295 ? 6.308 -7.479 5.794 1.00 88.94 295 SER A O 1
ATOM 2362 N N . LEU A 1 296 ? 8.542 -7.367 5.610 1.00 88.19 296 LEU A N 1
ATOM 2363 C CA . LEU A 1 296 ? 8.844 -8.458 6.529 1.00 88.19 296 LEU A CA 1
ATOM 2364 C C . LEU A 1 296 ? 8.428 -8.089 7.957 1.00 88.19 296 LEU A C 1
ATOM 2366 O O . LEU A 1 296 ? 7.852 -8.914 8.660 1.00 88.19 296 LEU A O 1
ATOM 2370 N N . PHE A 1 297 ? 8.617 -6.827 8.352 1.00 83.38 297 PHE A N 1
ATOM 2371 C CA . PHE A 1 297 ? 8.106 -6.290 9.611 1.00 83.38 297 PHE A CA 1
ATOM 2372 C C . PHE A 1 297 ? 6.574 -6.368 9.687 1.00 83.38 297 PHE A C 1
ATOM 2374 O O . PHE A 1 297 ? 6.034 -6.821 10.695 1.00 83.38 297 PHE A O 1
ATOM 2381 N N . ARG A 1 298 ? 5.861 -5.990 8.616 1.00 86.69 298 ARG A N 1
ATOM 2382 C CA . ARG A 1 298 ? 4.391 -6.099 8.555 1.00 86.69 298 ARG A CA 1
ATOM 2383 C C . ARG A 1 298 ? 3.922 -7.546 8.675 1.00 86.69 298 ARG A C 1
ATOM 2385 O O . ARG A 1 298 ? 3.018 -7.815 9.459 1.00 86.69 298 ARG A O 1
ATOM 2392 N N . VAL A 1 299 ? 4.558 -8.471 7.958 1.00 86.31 299 VAL A N 1
ATOM 2393 C CA . VAL A 1 299 ? 4.237 -9.905 8.038 1.00 86.31 299 VAL A CA 1
ATOM 2394 C C . VAL A 1 299 ? 4.506 -10.446 9.442 1.00 86.31 299 VAL A C 1
ATOM 2396 O O . VAL A 1 299 ? 3.674 -11.156 9.998 1.00 86.31 299 VAL A O 1
ATOM 2399 N N . HIS A 1 300 ? 5.632 -10.080 10.056 1.00 82.31 300 HIS A N 1
ATOM 2400 C CA . HIS A 1 300 ? 5.968 -10.517 11.410 1.00 82.31 300 HIS A CA 1
ATOM 2401 C C . HIS A 1 300 ? 4.973 -9.981 12.449 1.00 82.31 300 HIS A C 1
ATOM 2403 O O . HIS A 1 300 ? 4.568 -10.710 13.352 1.00 82.31 300 HIS A O 1
ATOM 2409 N N . ARG A 1 301 ? 4.519 -8.733 12.292 1.00 83.44 301 ARG A N 1
ATOM 2410 C CA . ARG A 1 301 ? 3.458 -8.149 13.118 1.00 83.44 301 ARG A CA 1
ATOM 2411 C C . ARG A 1 301 ? 2.129 -8.891 12.953 1.00 83.44 301 ARG A C 1
ATOM 2413 O O . ARG A 1 301 ? 1.518 -9.242 13.953 1.00 83.44 301 ARG A O 1
ATOM 2420 N N . GLN A 1 302 ? 1.722 -9.187 11.720 1.00 86.50 302 GLN A N 1
ATOM 2421 C CA . GLN A 1 302 ? 0.501 -9.954 11.448 1.00 86.50 302 GLN A CA 1
ATOM 2422 C C . GLN A 1 302 ? 0.565 -11.366 12.041 1.00 86.50 302 GLN A C 1
ATOM 2424 O O . GLN A 1 302 ? -0.405 -11.830 12.631 1.00 86.50 302 GLN A O 1
ATOM 2429 N N . LEU A 1 303 ? 1.714 -12.042 11.937 1.00 81.38 303 LEU A N 1
ATOM 2430 C CA . LEU A 1 303 ? 1.917 -13.354 12.556 1.00 81.38 303 LEU A CA 1
ATOM 2431 C C . LEU A 1 303 ? 1.793 -13.294 14.082 1.00 81.38 303 LEU A C 1
ATOM 2433 O O . LEU A 1 303 ? 1.175 -14.182 14.662 1.00 81.38 303 LEU A O 1
ATOM 2437 N N . ARG A 1 304 ? 2.313 -12.243 14.730 1.00 78.62 304 ARG A N 1
ATOM 2438 C CA . ARG A 1 304 ? 2.132 -12.038 16.177 1.00 78.62 304 ARG A CA 1
ATOM 2439 C C . ARG A 1 304 ? 0.682 -11.764 16.549 1.00 78.62 304 ARG A C 1
ATOM 2441 O O . ARG A 1 304 ? 0.195 -12.339 17.511 1.00 78.62 304 ARG A O 1
ATOM 2448 N N . GLU A 1 305 ? -0.017 -10.924 15.790 1.00 83.12 305 GLU A N 1
ATOM 2449 C CA . GLU A 1 305 ? -1.443 -10.655 16.013 1.00 83.12 305 GLU A CA 1
ATOM 2450 C C . GLU A 1 305 ? -2.266 -11.952 15.901 1.00 83.12 305 GLU A C 1
ATOM 2452 O O . GLU A 1 305 ? -3.111 -12.219 16.752 1.00 83.12 305 GLU A O 1
ATOM 2457 N N . LEU A 1 306 ? -1.954 -12.818 14.930 1.00 80.94 306 LEU A N 1
ATOM 2458 C CA . LEU A 1 306 ? -2.572 -14.143 14.801 1.00 80.94 306 LEU A CA 1
ATOM 2459 C C . LEU A 1 306 ? -2.193 -15.101 15.943 1.00 80.94 306 LEU A C 1
ATOM 2461 O O . LEU A 1 306 ? -3.048 -15.852 16.405 1.00 80.94 306 LEU A O 1
ATOM 2465 N N . GLN A 1 307 ? -0.948 -15.077 16.426 1.00 80.19 307 GLN A N 1
ATOM 2466 C CA . GLN A 1 307 ? -0.522 -15.869 17.588 1.00 80.19 307 GLN A CA 1
ATOM 2467 C C . GLN A 1 307 ? -1.222 -15.421 18.876 1.00 80.19 307 GLN A C 1
ATOM 2469 O O . GLN A 1 307 ? -1.678 -16.266 19.638 1.00 80.19 307 GLN A O 1
ATOM 2474 N N . LEU A 1 308 ? -1.370 -14.113 19.094 1.00 77.19 308 LEU A N 1
ATOM 2475 C CA . LEU A 1 308 ? -2.097 -13.563 20.241 1.00 77.19 308 LEU A CA 1
ATOM 2476 C C . LEU A 1 308 ? -3.587 -13.915 20.183 1.00 77.19 308 LEU A C 1
ATOM 2478 O O . LEU A 1 308 ? -4.161 -14.296 21.196 1.00 77.19 308 LEU A O 1
ATOM 2482 N N . LEU A 1 309 ? -4.201 -13.869 18.997 1.00 74.50 309 LEU A N 1
ATOM 2483 C CA . LEU A 1 309 ? -5.576 -14.339 18.798 1.00 74.50 309 LEU A CA 1
ATOM 2484 C C . LEU A 1 309 ? -5.707 -15.854 19.027 1.00 74.50 309 LEU A C 1
ATOM 2486 O O . LEU A 1 309 ? -6.713 -16.305 19.570 1.00 74.50 309 LEU A O 1
ATOM 2490 N N . SER A 1 310 ? -4.691 -16.638 18.656 1.00 74.00 310 SER A N 1
ATOM 2491 C CA . SER A 1 310 ? -4.647 -18.083 18.909 1.00 74.00 310 SER A CA 1
ATOM 2492 C C . SER A 1 310 ? -4.509 -18.415 20.395 1.00 74.00 310 SER A C 1
ATOM 2494 O O . SER A 1 310 ? -5.117 -19.382 20.840 1.00 74.00 310 SER A O 1
ATOM 2496 N N . LEU A 1 311 ? -3.738 -17.636 21.159 1.00 64.62 311 LEU A N 1
ATOM 2497 C CA . LEU A 1 311 ? -3.605 -17.796 22.611 1.00 64.62 311 LEU A CA 1
ATOM 2498 C C . LEU A 1 311 ? -4.874 -17.331 23.338 1.00 64.62 311 LEU A C 1
ATOM 2500 O O . LEU A 1 311 ? -5.389 -18.063 24.171 1.00 64.62 311 LEU A O 1
ATOM 2504 N N . ALA A 1 312 ? -5.466 -16.205 22.928 1.00 61.19 312 ALA A N 1
ATOM 2505 C CA . ALA A 1 312 ? -6.751 -15.732 23.453 1.00 61.19 312 ALA A CA 1
ATOM 2506 C C . ALA A 1 312 ? -7.919 -16.697 23.159 1.00 61.19 312 ALA A C 1
ATOM 2508 O O . ALA A 1 312 ? -8.912 -16.712 23.879 1.00 61.19 312 ALA A O 1
ATOM 2509 N N . SER A 1 313 ? -7.800 -17.517 22.109 1.00 55.72 313 SER A N 1
ATOM 2510 C CA . SER A 1 313 ? -8.751 -18.597 21.806 1.00 55.72 313 SER A CA 1
ATOM 2511 C C . SER A 1 313 ? -8.465 -19.887 22.590 1.00 55.72 313 SER A C 1
ATOM 2513 O O . SER A 1 313 ? -9.343 -20.739 22.685 1.00 55.72 313 SER A O 1
ATOM 2515 N N . ALA A 1 314 ? -7.252 -20.046 23.131 1.00 52.00 314 ALA A N 1
ATOM 2516 C CA . ALA A 1 314 ? -6.825 -21.204 23.917 1.00 52.00 314 ALA A CA 1
ATOM 2517 C C . ALA A 1 314 ? -7.036 -21.018 25.434 1.00 52.00 314 ALA A C 1
ATOM 2519 O O . ALA A 1 314 ? -7.041 -21.999 26.168 1.00 52.00 314 ALA A O 1
ATOM 2520 N N . GLU A 1 315 ? -7.294 -19.795 25.908 1.00 48.44 315 GLU A N 1
ATOM 2521 C CA . GLU A 1 315 ? -7.616 -19.488 27.315 1.00 48.44 315 GLU A CA 1
ATOM 2522 C C . GLU A 1 315 ? -9.048 -19.895 27.742 1.00 48.44 315 GLU A C 1
ATOM 2524 O O . GLU A 1 315 ? -9.546 -19.452 28.776 1.00 48.44 315 GLU A O 1
ATOM 2529 N N . GLN A 1 316 ? -9.723 -20.762 26.975 1.00 48.16 316 GLN A N 1
ATOM 2530 C CA . GLN A 1 316 ? -10.972 -21.415 27.396 1.00 48.16 316 GLN A CA 1
ATOM 2531 C C . GLN A 1 316 ? -10.779 -22.798 28.041 1.00 48.16 316 GLN A C 1
ATOM 2533 O O . GLN A 1 316 ? -11.771 -23.371 28.483 1.00 48.16 316 GLN A O 1
ATOM 2538 N N . ASP A 1 317 ? -9.547 -23.301 28.176 1.00 37.31 317 ASP A N 1
ATOM 2539 C CA . ASP A 1 317 ? -9.252 -24.510 28.956 1.00 37.31 317 ASP A CA 1
ATOM 2540 C C . ASP A 1 317 ? -8.285 -24.190 30.110 1.00 37.31 317 ASP A C 1
ATOM 2542 O O . ASP A 1 317 ? -7.189 -23.665 29.917 1.00 37.31 317 ASP A O 1
ATOM 2546 N N . GLU A 1 318 ? -8.731 -24.470 31.335 1.00 48.38 318 GLU A N 1
ATOM 2547 C CA . GLU A 1 318 ? -8.036 -24.143 32.581 1.00 48.38 318 GLU A CA 1
ATOM 2548 C C . GLU A 1 318 ? -6.719 -24.914 32.815 1.00 48.38 318 GLU A C 1
ATOM 2550 O O . GLU A 1 318 ? -6.556 -26.067 32.420 1.00 48.38 318 GLU A O 1
ATOM 2555 N N . ASN A 1 319 ? -5.884 -24.295 33.662 1.00 45.09 319 ASN A N 1
ATOM 2556 C CA . ASN A 1 319 ? -4.847 -24.873 34.528 1.00 45.09 319 ASN A CA 1
ATOM 2557 C C . ASN A 1 319 ? -3.512 -25.305 33.899 1.00 45.09 319 ASN A C 1
ATOM 2559 O O . ASN A 1 319 ? -3.314 -26.458 33.525 1.00 45.09 319 ASN A O 1
ATOM 2563 N N . ALA A 1 320 ? -2.517 -24.420 34.023 1.00 36.59 320 ALA A N 1
ATOM 2564 C CA . ALA A 1 320 ? -1.158 -24.816 34.390 1.00 36.59 320 ALA A CA 1
ATOM 2565 C C . ALA A 1 320 ? -0.439 -23.659 35.107 1.00 36.59 320 ALA A C 1
ATOM 2567 O O . ALA A 1 320 ? -0.070 -22.661 34.491 1.00 36.59 320 ALA A O 1
ATOM 2568 N N . GLU A 1 321 ? -0.227 -23.806 36.416 1.00 47.00 321 GLU A N 1
ATOM 2569 C CA . GLU A 1 321 ? 0.837 -23.086 37.116 1.00 47.00 321 GLU A CA 1
ATOM 2570 C C . GLU A 1 321 ? 2.197 -23.495 36.536 1.00 47.00 321 GLU A C 1
ATOM 2572 O O . GLU A 1 321 ? 2.485 -24.688 36.428 1.00 47.00 321 GLU A O 1
ATOM 2577 N N . ALA A 1 322 ? 3.062 -22.524 36.239 1.00 40.84 322 ALA A N 1
ATOM 2578 C CA . ALA A 1 322 ? 4.506 -22.711 36.333 1.00 40.84 322 ALA A CA 1
ATOM 2579 C C . ALA A 1 322 ? 5.224 -21.359 36.418 1.00 40.84 322 ALA A C 1
ATOM 2581 O O . ALA A 1 322 ? 5.146 -20.525 35.518 1.00 40.84 322 ALA A O 1
ATOM 2582 N N . ASP A 1 323 ? 5.952 -21.197 37.519 1.00 44.59 323 ASP A N 1
ATOM 2583 C CA . ASP A 1 323 ? 6.980 -20.196 37.768 1.00 44.59 323 ASP A CA 1
ATOM 2584 C C . ASP A 1 323 ? 7.871 -19.902 36.550 1.00 44.59 323 ASP A C 1
ATOM 2586 O O . ASP A 1 323 ? 8.563 -20.785 36.038 1.00 44.59 323 ASP A O 1
ATOM 2590 N N . ALA A 1 324 ? 7.992 -18.625 36.191 1.00 40.56 324 ALA A N 1
ATOM 2591 C CA . ALA A 1 324 ? 9.174 -18.114 35.509 1.00 40.56 324 ALA A CA 1
ATOM 2592 C C . ALA A 1 324 ? 9.390 -16.639 35.869 1.00 40.56 324 ALA A C 1
ATOM 2594 O O . ALA A 1 324 ? 8.922 -15.726 35.197 1.00 40.56 324 ALA A O 1
ATOM 2595 N N . ASN A 1 325 ? 10.141 -16.417 36.949 1.00 43.12 325 ASN A N 1
ATOM 2596 C CA . ASN A 1 325 ? 10.840 -15.159 37.195 1.00 43.12 325 ASN A CA 1
ATOM 2597 C C . ASN A 1 325 ? 11.782 -14.864 36.016 1.00 43.12 325 ASN A C 1
ATOM 2599 O O . ASN A 1 325 ? 12.906 -15.368 35.961 1.00 43.12 325 ASN A O 1
ATOM 2603 N N . GLY A 1 326 ? 11.323 -14.038 35.087 1.00 39.78 326 GLY A N 1
ATOM 2604 C CA . GLY A 1 326 ? 12.123 -13.391 34.061 1.00 39.78 326 GLY A CA 1
ATOM 2605 C C . GLY A 1 326 ? 11.440 -12.077 33.730 1.00 39.78 326 GLY A C 1
ATOM 2606 O O . GLY A 1 326 ? 10.349 -12.098 33.176 1.00 39.78 326 GLY A O 1
ATOM 2607 N N . ASP A 1 327 ? 12.046 -10.965 34.145 1.00 36.06 327 ASP A N 1
ATOM 2608 C CA . ASP A 1 327 ? 11.566 -9.606 33.880 1.00 36.06 327 ASP A CA 1
ATOM 2609 C C . ASP A 1 327 ? 11.261 -9.441 32.373 1.00 36.06 327 ASP A C 1
ATOM 2611 O O . ASP A 1 327 ? 12.193 -9.470 31.563 1.00 36.06 327 ASP A O 1
ATOM 2615 N N . PRO A 1 328 ? 9.986 -9.294 31.963 1.00 45.47 328 PRO A N 1
ATOM 2616 C CA . PRO A 1 328 ? 9.601 -9.231 30.549 1.00 45.47 328 PRO A CA 1
ATOM 2617 C C . PRO A 1 328 ? 9.903 -7.866 29.908 1.00 45.47 328 PRO A C 1
ATOM 2619 O O . PRO A 1 328 ? 9.868 -7.727 28.686 1.00 45.47 328 PRO A O 1
ATOM 2622 N N . ALA A 1 329 ? 10.253 -6.862 30.718 1.00 41.97 329 ALA A N 1
ATOM 2623 C CA . ALA A 1 329 ? 10.437 -5.485 30.273 1.00 41.97 329 ALA A CA 1
ATOM 2624 C C . ALA A 1 329 ? 11.673 -5.276 29.376 1.00 41.97 329 ALA A C 1
ATOM 2626 O O . ALA A 1 329 ? 11.670 -4.378 28.537 1.00 41.97 329 ALA A O 1
ATOM 2627 N N . ASP A 1 330 ? 12.708 -6.115 29.497 1.00 42.12 330 ASP A N 1
ATOM 2628 C CA . ASP A 1 330 ? 13.947 -5.933 28.729 1.00 42.12 330 ASP A CA 1
ATOM 2629 C C . ASP A 1 330 ? 13.926 -6.623 27.352 1.00 42.12 330 ASP A C 1
ATOM 2631 O O . ASP A 1 330 ? 14.692 -6.229 26.474 1.00 42.12 330 ASP A O 1
ATOM 2635 N N . GLU A 1 331 ? 13.059 -7.617 27.112 1.00 47.31 331 GLU A N 1
ATOM 2636 C CA . GLU A 1 331 ? 12.965 -8.301 25.807 1.00 47.31 331 GLU A CA 1
ATOM 2637 C C . GLU A 1 331 ? 11.915 -7.678 24.868 1.00 47.31 331 GLU A C 1
ATOM 2639 O O . GLU A 1 331 ? 12.100 -7.693 23.646 1.00 47.31 331 GLU A O 1
ATOM 2644 N N . GLU A 1 332 ? 10.859 -7.056 25.405 1.00 46.75 332 GLU A N 1
ATOM 2645 C CA . GLU A 1 332 ? 9.764 -6.476 24.610 1.00 46.75 332 GLU A CA 1
ATOM 2646 C C . GLU A 1 332 ? 10.182 -5.227 23.814 1.00 46.75 332 GLU A C 1
ATOM 2648 O O . GLU A 1 332 ? 9.801 -5.075 22.650 1.00 46.75 332 GLU A O 1
ATOM 2653 N N . GLU A 1 333 ? 11.046 -4.370 24.370 1.00 43.94 333 GLU A N 1
ATOM 2654 C CA . GLU A 1 333 ? 11.468 -3.122 23.711 1.00 43.94 333 GLU A CA 1
ATOM 2655 C C . GLU A 1 333 ? 12.626 -3.323 22.703 1.00 43.94 333 GLU A C 1
ATOM 2657 O O . GLU A 1 333 ? 12.889 -2.486 21.828 1.00 43.94 333 GLU A O 1
ATOM 2662 N N . LEU A 1 334 ? 13.320 -4.467 22.777 1.00 47.47 334 LEU A N 1
ATOM 2663 C CA . LEU A 1 334 ? 14.493 -4.771 21.948 1.00 47.47 334 LEU A CA 1
ATOM 2664 C C . LEU A 1 334 ? 14.133 -5.147 20.504 1.00 47.47 334 LEU A C 1
ATOM 2666 O O . LEU A 1 334 ? 14.901 -4.850 19.584 1.00 47.47 334 LEU A O 1
ATOM 2670 N N . HIS A 1 335 ? 12.980 -5.774 20.268 1.00 53.62 335 HIS A N 1
ATOM 2671 C CA . HIS A 1 335 ? 12.670 -6.367 18.963 1.00 53.62 335 HIS A CA 1
ATOM 2672 C C . HIS A 1 335 ? 11.984 -5.418 17.967 1.00 53.62 335 HIS A C 1
ATOM 2674 O O . HIS A 1 335 ? 12.161 -5.592 16.759 1.00 53.62 335 HIS A O 1
ATOM 2680 N N . GLU A 1 336 ? 11.272 -4.384 18.424 1.00 53.22 336 GLU A N 1
ATOM 2681 C CA . GLU A 1 336 ? 10.557 -3.453 17.529 1.00 53.22 336 GLU A CA 1
ATOM 2682 C C . GLU A 1 336 ? 11.481 -2.475 16.786 1.00 53.22 336 GLU A C 1
ATOM 2684 O O . GLU A 1 336 ? 11.161 -2.004 15.691 1.00 53.22 336 GLU A O 1
ATOM 2689 N N . ASN A 1 337 ? 12.668 -2.211 17.338 1.00 54.59 337 ASN A N 1
ATOM 2690 C CA . ASN A 1 337 ? 13.630 -1.264 16.772 1.00 54.59 337 ASN A CA 1
ATOM 2691 C C . ASN A 1 337 ? 14.827 -1.935 16.087 1.00 54.59 337 ASN A C 1
ATOM 2693 O O . ASN A 1 337 ? 15.587 -1.262 15.388 1.00 54.59 337 ASN A O 1
ATOM 2697 N N . LEU A 1 338 ? 14.991 -3.255 16.234 1.00 57.47 338 LEU A N 1
ATOM 2698 C CA . LEU A 1 338 ? 16.133 -3.988 15.683 1.00 57.47 338 LEU A CA 1
ATOM 2699 C C . LEU A 1 338 ? 16.182 -3.872 14.149 1.00 57.47 338 LEU A C 1
ATOM 2701 O O . LEU A 1 338 ? 17.217 -3.545 13.578 1.00 57.47 338 LEU A O 1
ATOM 2705 N N . LEU A 1 339 ? 15.041 -4.033 13.475 1.00 56.69 339 LEU A N 1
ATOM 2706 C CA . LEU A 1 339 ? 14.954 -4.031 12.007 1.00 56.69 339 LEU A CA 1
ATOM 2707 C C . LEU A 1 339 ? 15.171 -2.650 11.361 1.00 56.69 339 LEU A C 1
ATOM 2709 O O . LEU A 1 339 ? 15.472 -2.574 10.167 1.00 56.69 339 LEU A O 1
ATOM 2713 N N . LYS A 1 340 ? 15.080 -1.571 12.150 1.00 63.94 340 LYS A N 1
ATOM 2714 C CA . LYS A 1 340 ? 15.33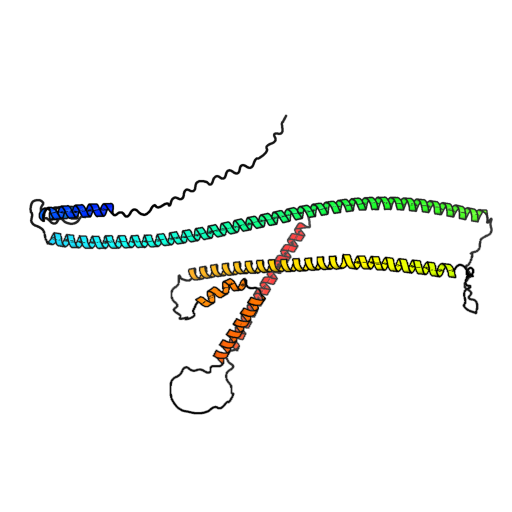1 -0.190 11.709 1.00 63.94 340 LYS A CA 1
ATOM 2715 C C . LYS A 1 340 ? 16.812 0.202 11.768 1.00 63.94 340 LYS A C 1
ATOM 2717 O O . LYS A 1 340 ? 17.177 1.244 11.229 1.00 63.94 340 LYS A O 1
ATOM 2722 N N . LEU A 1 341 ? 17.679 -0.599 12.401 1.00 68.19 341 LEU A N 1
ATOM 2723 C CA . LEU A 1 341 ? 19.104 -0.276 12.485 1.00 68.19 341 LEU A CA 1
ATOM 2724 C C . LEU A 1 341 ? 19.847 -0.596 11.169 1.00 68.19 341 LEU A C 1
ATOM 2726 O O . LEU A 1 341 ? 19.615 -1.644 10.549 1.00 68.19 341 LEU A O 1
ATOM 2730 N N . PRO A 1 342 ? 20.808 0.260 10.761 1.00 67.94 342 PRO A N 1
ATOM 2731 C CA . PRO A 1 342 ? 21.754 -0.053 9.696 1.00 67.94 342 PRO A CA 1
ATOM 2732 C C . PRO A 1 342 ? 22.413 -1.415 9.926 1.00 67.94 342 PRO A C 1
ATOM 2734 O O . PRO A 1 342 ? 22.792 -1.745 11.049 1.00 67.94 342 PRO A O 1
ATOM 2737 N N . TYR A 1 343 ? 22.581 -2.198 8.857 1.00 69.88 343 TYR A N 1
ATOM 2738 C CA . TYR A 1 343 ? 23.045 -3.592 8.928 1.00 69.88 343 TYR A CA 1
ATOM 2739 C C . TYR A 1 343 ? 24.326 -3.779 9.755 1.00 69.88 343 TYR A C 1
ATOM 2741 O O . TYR A 1 343 ? 24.415 -4.719 10.537 1.00 69.88 343 TYR A O 1
ATOM 2749 N N . GLN A 1 344 ? 25.284 -2.857 9.628 1.00 72.56 344 GLN A N 1
ATOM 2750 C CA . GLN A 1 344 ? 26.537 -2.864 10.392 1.00 72.56 344 GLN A CA 1
ATOM 2751 C C . GLN A 1 344 ? 26.278 -2.817 11.909 1.00 72.56 344 GLN A C 1
ATOM 2753 O O . GLN A 1 344 ? 26.831 -3.609 12.659 1.00 72.56 344 GLN A O 1
ATOM 2758 N N . LEU A 1 345 ? 25.356 -1.961 12.358 1.00 71.00 345 LEU A N 1
ATOM 2759 C CA . LEU A 1 345 ? 25.026 -1.813 13.776 1.00 71.00 345 LEU A CA 1
ATOM 2760 C C . LEU A 1 345 ? 24.187 -2.980 14.307 1.00 71.00 345 LEU A C 1
ATOM 2762 O O . LEU A 1 345 ? 24.363 -3.378 15.456 1.00 71.00 345 LEU A O 1
ATOM 2766 N N . LEU A 1 346 ? 23.295 -3.538 13.482 1.00 78.50 346 LEU A N 1
ATOM 2767 C CA . LEU A 1 346 ? 22.545 -4.750 13.824 1.00 78.50 346 LEU A CA 1
ATOM 2768 C C . LEU A 1 346 ? 23.497 -5.935 14.017 1.00 78.50 346 LEU A C 1
ATOM 2770 O O . LEU A 1 346 ? 23.419 -6.634 15.024 1.00 78.50 346 LEU A O 1
ATOM 2774 N N . LYS A 1 347 ? 24.420 -6.119 13.068 1.00 77.56 347 LYS A N 1
ATOM 2775 C CA . LYS A 1 347 ? 25.441 -7.162 13.103 1.00 77.56 347 LYS A CA 1
ATOM 2776 C C . LYS A 1 347 ? 26.328 -7.019 14.338 1.00 77.56 347 LYS A C 1
ATOM 2778 O O . LYS A 1 347 ? 26.430 -7.961 15.112 1.00 77.56 347 LYS A O 1
ATOM 2783 N N . ASP A 1 348 ? 26.860 -5.825 14.593 1.00 74.62 348 ASP A N 1
ATOM 2784 C CA . ASP A 1 348 ? 27.698 -5.572 15.768 1.00 74.62 348 ASP A CA 1
ATOM 2785 C C . ASP A 1 348 ? 26.948 -5.801 17.088 1.00 74.62 348 ASP A C 1
ATOM 2787 O O . ASP A 1 348 ? 27.537 -6.230 18.082 1.00 74.62 348 ASP A O 1
ATOM 2791 N N . ARG A 1 349 ? 25.646 -5.498 17.131 1.00 73.44 349 ARG A N 1
ATOM 2792 C CA . ARG A 1 349 ? 24.814 -5.694 18.325 1.00 73.44 349 ARG A CA 1
ATOM 2793 C C . ARG A 1 349 ? 24.506 -7.173 18.559 1.00 73.44 349 ARG A C 1
ATOM 2795 O O . ARG A 1 349 ? 24.628 -7.621 19.697 1.00 73.44 349 ARG A O 1
ATOM 2802 N N . LEU A 1 350 ? 24.187 -7.922 17.503 1.00 77.56 350 LEU A N 1
ATOM 2803 C CA . LEU A 1 350 ? 23.994 -9.374 17.555 1.00 77.56 350 LEU A CA 1
ATOM 2804 C C . LEU A 1 350 ? 25.288 -10.095 17.937 1.00 77.56 350 LEU A C 1
ATOM 2806 O O . LEU A 1 350 ? 25.264 -10.964 18.803 1.00 77.56 350 LEU A O 1
ATOM 2810 N N . ASP A 1 351 ? 26.425 -9.680 17.380 1.00 77.50 351 ASP A N 1
ATOM 2811 C CA . ASP A 1 351 ? 27.734 -10.239 17.719 1.00 77.50 351 ASP A CA 1
ATOM 2812 C C . ASP A 1 351 ? 28.074 -9.991 19.197 1.00 77.50 351 ASP A C 1
ATOM 2814 O O . ASP A 1 351 ? 28.560 -10.892 19.881 1.00 77.50 351 ASP A O 1
ATOM 2818 N N . ARG A 1 352 ? 27.759 -8.807 19.743 1.00 79.38 352 ARG A N 1
ATOM 2819 C CA . ARG A 1 352 ? 27.912 -8.523 21.184 1.00 79.38 352 ARG A CA 1
ATOM 2820 C C . ARG A 1 352 ? 26.977 -9.365 22.050 1.00 79.38 352 ARG A C 1
ATOM 2822 O O . ARG A 1 352 ? 27.411 -9.837 23.097 1.00 79.38 352 ARG A O 1
ATOM 2829 N N . GLN A 1 353 ? 25.725 -9.559 21.637 1.00 76.38 353 GLN A N 1
ATOM 2830 C CA . GLN A 1 353 ? 24.756 -10.378 22.372 1.00 76.38 353 GLN A CA 1
ATOM 2831 C C . GLN A 1 353 ? 25.144 -11.858 22.366 1.00 76.38 353 GLN A C 1
ATOM 2833 O O . GLN A 1 353 ? 25.130 -12.487 23.421 1.00 76.38 353 GLN A O 1
ATOM 2838 N N . LEU A 1 354 ? 25.573 -12.391 21.221 1.00 80.50 354 LEU A N 1
ATOM 2839 C CA . LEU A 1 354 ? 26.114 -13.745 21.108 1.00 80.50 354 LEU A CA 1
ATOM 2840 C C . LEU A 1 354 ? 27.361 -13.916 21.967 1.00 80.50 354 LEU A C 1
ATOM 2842 O O . LEU A 1 354 ? 27.473 -14.898 22.691 1.00 80.50 354 LEU A O 1
ATOM 2846 N N . LYS A 1 355 ? 28.276 -12.943 21.952 1.00 82.81 355 LYS A N 1
ATOM 2847 C CA . LYS A 1 355 ? 29.493 -12.987 22.769 1.00 82.81 355 LYS A CA 1
ATOM 2848 C C . LYS A 1 355 ? 29.168 -12.952 24.262 1.00 82.81 355 LYS A C 1
ATOM 2850 O O . LYS A 1 355 ? 29.644 -13.807 24.996 1.00 82.81 355 LYS A O 1
ATOM 2855 N N . ALA A 1 356 ? 28.259 -12.073 24.686 1.00 77.50 356 ALA A N 1
ATOM 2856 C CA . ALA A 1 356 ? 27.778 -12.017 26.065 1.00 77.50 356 ALA A CA 1
ATOM 2857 C C . ALA A 1 356 ? 27.015 -13.287 26.481 1.00 77.50 356 ALA A C 1
ATOM 2859 O O . ALA A 1 356 ? 27.140 -13.727 27.620 1.00 77.50 356 ALA A O 1
ATOM 2860 N N . GLY A 1 357 ? 26.235 -13.893 25.582 1.00 79.56 357 GLY A N 1
ATOM 2861 C CA . GLY A 1 357 ? 25.557 -15.171 25.809 1.00 79.56 357 GLY A CA 1
ATOM 2862 C C . GLY A 1 357 ? 26.548 -16.325 25.953 1.00 79.56 357 GLY A C 1
ATOM 2863 O O . GLY A 1 357 ? 26.450 -17.107 26.894 1.00 79.56 357 GLY A O 1
ATOM 2864 N N . CYS A 1 358 ? 27.561 -16.376 25.089 1.00 74.00 358 CYS A N 1
ATOM 2865 C CA . CYS A 1 358 ? 28.669 -17.322 25.177 1.00 74.00 358 CYS A CA 1
ATOM 2866 C C . CYS A 1 358 ? 29.490 -17.131 26.458 1.00 74.00 358 CYS A C 1
ATOM 2868 O O . CYS A 1 358 ? 29.872 -18.121 27.074 1.00 74.00 358 CYS A O 1
ATOM 2870 N N . ASP A 1 359 ? 29.711 -15.896 26.909 1.00 71.75 359 ASP A N 1
ATOM 2871 C CA . ASP A 1 359 ? 30.401 -15.605 28.168 1.00 71.75 359 ASP A CA 1
ATOM 2872 C C . ASP A 1 359 ? 29.545 -16.005 29.386 1.00 71.75 359 ASP A C 1
ATOM 2874 O O . ASP A 1 359 ? 30.060 -16.583 30.347 1.00 71.75 359 ASP A O 1
ATOM 2878 N N . ARG A 1 360 ? 28.219 -15.804 29.335 1.00 78.88 360 ARG A N 1
ATOM 2879 C CA . ARG A 1 360 ? 27.265 -16.307 30.347 1.00 78.88 360 ARG A CA 1
ATOM 2880 C C . ARG A 1 360 ? 27.214 -17.834 30.382 1.00 78.88 360 ARG A C 1
ATOM 2882 O O . ARG A 1 360 ? 27.189 -18.428 31.453 1.00 78.88 360 ARG A O 1
ATOM 2889 N N . LEU A 1 361 ? 27.227 -18.486 29.224 1.00 72.12 361 LEU A N 1
ATOM 2890 C CA . LEU A 1 361 ? 27.287 -19.943 29.134 1.00 72.12 361 LEU A CA 1
ATOM 2891 C C . LEU A 1 361 ? 28.635 -20.472 29.622 1.00 72.12 361 LEU A C 1
ATOM 2893 O O . LEU A 1 361 ? 28.666 -21.448 30.358 1.00 72.12 361 LEU A O 1
ATOM 2897 N N . ARG A 1 362 ? 29.742 -19.800 29.301 1.00 73.12 362 ARG A N 1
ATOM 2898 C CA . ARG A 1 362 ? 31.086 -20.161 29.767 1.00 73.12 362 ARG A CA 1
ATOM 2899 C C . ARG A 1 362 ? 31.241 -19.976 31.277 1.00 73.12 362 ARG A C 1
ATOM 2901 O O . ARG A 1 362 ? 31.890 -20.795 31.914 1.00 73.12 362 ARG A O 1
ATOM 2908 N N . THR A 1 363 ? 30.626 -18.949 31.861 1.00 70.06 363 THR A N 1
ATOM 2909 C CA . THR A 1 363 ? 30.587 -18.745 33.320 1.00 70.06 363 THR A CA 1
ATOM 2910 C C . THR A 1 363 ? 29.662 -19.737 34.025 1.00 70.06 363 THR A C 1
ATOM 2912 O O . THR A 1 363 ? 30.013 -20.212 35.100 1.00 70.06 363 THR A O 1
ATOM 2915 N N . ARG A 1 364 ? 28.539 -20.131 33.407 1.00 71.00 364 ARG A N 1
ATOM 2916 C CA . ARG A 1 364 ? 27.657 -21.201 33.913 1.00 71.00 364 ARG A CA 1
ATOM 2917 C C . ARG A 1 364 ? 28.285 -22.593 33.812 1.00 71.00 364 ARG A C 1
ATOM 2919 O O . ARG A 1 364 ? 28.154 -23.380 34.738 1.00 71.00 364 ARG A O 1
ATOM 2926 N N . LEU A 1 365 ? 28.992 -22.884 32.722 1.00 63.88 365 LEU A N 1
ATOM 2927 C CA . LEU A 1 365 ? 29.706 -24.150 32.511 1.00 63.88 365 LEU A CA 1
ATOM 2928 C C . LEU A 1 365 ? 31.052 -24.201 33.257 1.00 63.88 365 LEU A C 1
ATOM 2930 O O . LEU A 1 365 ? 31.582 -25.283 33.486 1.00 63.88 365 LEU A O 1
ATOM 2934 N N . GLY A 1 366 ? 31.601 -23.046 33.645 1.00 54.53 366 GLY A N 1
ATOM 2935 C CA . GLY A 1 366 ? 32.830 -22.914 34.432 1.00 54.53 366 GLY A CA 1
ATOM 2936 C C . GLY A 1 366 ? 32.623 -22.894 35.951 1.00 54.53 366 GLY A C 1
ATOM 2937 O O . GLY A 1 366 ? 33.611 -22.852 36.680 1.00 54.53 366 GLY A O 1
ATOM 2938 N N . GLN A 1 367 ? 31.378 -22.920 36.440 1.00 50.16 367 GLN A N 1
ATOM 2939 C CA . GLN A 1 367 ? 31.069 -23.080 37.863 1.00 50.16 367 GLN A CA 1
ATOM 2940 C C . GLN A 1 367 ? 30.728 -24.549 38.165 1.00 50.16 367 GLN A C 1
ATOM 2942 O O . GLN A 1 367 ? 29.586 -24.962 37.957 1.00 50.16 367 GLN A O 1
ATOM 2947 N N . PRO A 1 368 ? 31.678 -25.363 38.666 1.00 45.25 368 PRO A N 1
ATOM 2948 C CA . PRO A 1 368 ? 31.326 -26.633 39.287 1.00 45.25 368 PRO A CA 1
ATOM 2949 C C . PRO A 1 368 ? 30.491 -26.346 40.544 1.00 45.25 368 PRO A C 1
ATOM 2951 O O . PRO A 1 368 ? 30.784 -25.429 41.311 1.00 45.25 368 PRO A O 1
ATOM 2954 N N . GLY A 1 369 ? 29.393 -27.088 40.684 1.00 50.25 369 GLY A N 1
ATOM 2955 C CA . GLY A 1 369 ? 28.235 -26.729 41.497 1.00 50.25 369 GLY A CA 1
ATOM 2956 C C . GLY A 1 369 ? 28.516 -26.331 42.948 1.00 50.25 369 GLY A C 1
ATOM 2957 O O . GLY A 1 369 ? 29.235 -27.001 43.680 1.00 50.25 369 GLY A O 1
ATOM 2958 N N . ALA A 1 370 ? 27.828 -25.280 43.388 1.00 43.19 370 ALA A N 1
ATOM 2959 C CA . ALA A 1 370 ? 27.718 -24.909 44.792 1.00 43.19 370 ALA A CA 1
ATOM 2960 C C . ALA A 1 370 ? 26.240 -24.729 45.174 1.00 43.19 370 ALA A C 1
ATOM 2962 O O . ALA A 1 370 ? 25.725 -23.618 45.280 1.00 43.19 370 ALA A O 1
ATOM 2963 N N . ARG A 1 371 ? 25.550 -25.850 45.406 1.00 39.12 371 ARG A N 1
ATOM 2964 C CA . ARG A 1 371 ? 24.397 -25.924 46.317 1.00 39.12 371 ARG A CA 1
ATOM 2965 C C . ARG A 1 371 ? 24.511 -27.207 47.142 1.00 39.12 371 ARG A C 1
ATOM 2967 O O . ARG A 1 371 ? 24.186 -28.281 46.657 1.00 39.12 371 ARG A O 1
ATOM 2974 N N . GLY A 1 372 ? 24.971 -27.071 48.389 1.00 34.78 372 GLY A N 1
ATOM 2975 C CA . GLY A 1 372 ? 25.006 -28.162 49.369 1.00 34.78 372 GLY A CA 1
ATOM 2976 C C . GLY A 1 372 ? 25.890 -27.898 50.596 1.00 34.78 372 GLY A C 1
ATOM 2977 O O . GLY A 1 372 ? 27.029 -28.325 50.616 1.00 34.78 372 GLY A O 1
ATOM 2978 N N . ARG A 1 373 ? 25.335 -27.191 51.593 1.00 38.78 373 ARG A N 1
ATOM 2979 C CA . ARG A 1 373 ? 25.559 -27.277 53.062 1.00 38.78 373 ARG A CA 1
ATOM 2980 C C . ARG A 1 373 ? 26.970 -27.580 53.640 1.00 38.78 373 ARG A C 1
ATOM 2982 O O . ARG A 1 373 ? 27.449 -28.699 53.587 1.00 38.78 373 ARG A O 1
ATOM 2989 N N . SER A 1 374 ? 27.496 -26.576 54.359 1.00 42.41 374 SER A N 1
ATOM 2990 C CA . SER A 1 374 ? 28.169 -26.612 55.684 1.00 42.41 374 SER A CA 1
ATOM 2991 C C . SER A 1 374 ? 29.049 -27.814 56.086 1.00 42.41 374 SER A C 1
ATOM 2993 O O . SER A 1 374 ? 28.503 -28.837 56.489 1.00 42.41 374 SER A O 1
ATOM 2995 N N . ALA A 1 375 ? 30.374 -27.612 56.166 1.00 39.50 375 ALA A N 1
ATOM 2996 C CA . ALA A 1 375 ? 31.184 -27.580 57.405 1.00 39.50 375 ALA A CA 1
ATOM 2997 C C . ALA A 1 375 ? 32.702 -27.701 57.108 1.00 39.50 375 ALA A C 1
ATOM 2999 O O . ALA A 1 375 ? 33.118 -28.625 56.426 1.00 39.50 375 ALA A O 1
ATOM 3000 N N . ASP A 1 376 ? 33.467 -26.766 57.681 1.00 35.78 376 ASP A N 1
ATOM 3001 C CA . ASP A 1 376 ? 34.835 -26.863 58.230 1.00 35.78 376 ASP A CA 1
ATOM 3002 C C . ASP A 1 376 ? 36.068 -27.277 57.376 1.00 35.78 376 ASP A C 1
ATOM 3004 O O . ASP A 1 376 ? 36.071 -28.262 56.650 1.00 35.78 376 ASP A O 1
ATOM 3008 N N . GLY A 1 377 ? 37.171 -26.540 57.590 1.00 35.81 377 GLY A N 1
ATOM 3009 C CA . GLY A 1 377 ? 38.550 -27.055 57.531 1.00 35.81 377 GLY A CA 1
ATOM 3010 C C . GLY A 1 377 ? 39.332 -27.126 56.202 1.00 35.81 377 GLY A C 1
ATOM 3011 O O . GLY A 1 377 ? 39.376 -28.166 55.566 1.00 35.81 377 GLY A O 1
ATOM 3012 N N . GLY A 1 378 ? 40.120 -26.078 55.912 1.00 35.56 378 GLY A N 1
ATOM 3013 C CA . GLY A 1 378 ? 41.559 -26.185 55.576 1.00 35.56 378 GLY A CA 1
ATOM 3014 C C . GLY A 1 378 ? 42.048 -26.709 54.205 1.00 35.56 378 GLY A C 1
ATOM 3015 O O . GLY A 1 378 ? 42.021 -27.898 53.933 1.00 35.56 378 GLY A O 1
ATOM 3016 N N . GLY A 1 379 ? 42.743 -25.828 53.463 1.00 32.69 379 GLY A N 1
ATOM 3017 C CA . GLY A 1 379 ? 44.066 -26.136 52.884 1.00 32.69 379 GLY A CA 1
ATOM 3018 C C . GLY A 1 379 ? 44.185 -26.641 51.433 1.00 32.69 379 GLY A C 1
ATOM 3019 O O . GLY A 1 379 ? 44.114 -27.833 51.187 1.00 32.69 379 GLY A O 1
ATOM 3020 N N . GLY A 1 380 ? 44.607 -25.739 50.533 1.00 32.28 380 GLY A N 1
ATOM 3021 C CA . GLY A 1 380 ? 45.628 -26.002 49.496 1.00 32.28 380 GLY A CA 1
ATOM 3022 C C . GLY A 1 380 ? 45.212 -26.687 48.171 1.00 32.28 380 GLY A C 1
ATOM 3023 O O . GLY A 1 380 ? 44.333 -27.540 48.173 1.00 32.28 380 GLY A O 1
ATOM 3024 N N . PRO A 1 381 ? 45.838 -26.338 47.020 1.00 63.50 381 PRO A N 1
ATOM 3025 C CA . PRO A 1 381 ? 45.326 -26.666 45.685 1.00 63.50 381 PRO A CA 1
ATOM 3026 C C . PRO A 1 381 ? 46.060 -27.839 45.008 1.00 63.50 381 PRO A C 1
ATOM 3028 O O . PRO A 1 381 ? 47.277 -27.967 45.129 1.00 63.50 381 PRO A O 1
ATOM 3031 N N . ALA A 1 382 ? 45.353 -28.630 44.195 1.00 34.06 382 ALA A N 1
ATOM 3032 C CA . ALA A 1 382 ? 45.971 -29.485 43.180 1.00 34.06 382 ALA A CA 1
ATOM 3033 C C . ALA A 1 382 ? 45.002 -29.798 42.030 1.00 34.06 382 ALA A C 1
ATOM 3035 O O . ALA A 1 382 ? 43.841 -30.143 42.235 1.00 34.06 382 ALA A O 1
ATOM 3036 N N . ALA A 1 383 ? 45.526 -29.661 40.814 1.00 44.12 383 ALA A N 1
ATOM 3037 C CA . ALA A 1 383 ? 44.938 -30.112 39.564 1.00 44.12 383 ALA A CA 1
ATOM 3038 C C . ALA A 1 383 ? 44.719 -31.635 39.548 1.00 44.12 383 ALA A C 1
ATOM 3040 O O . ALA A 1 383 ? 45.467 -32.350 40.204 1.00 44.12 383 ALA A O 1
ATOM 3041 N N . VAL A 1 384 ? 43.778 -32.116 38.728 1.00 34.81 384 VAL A N 1
ATOM 3042 C CA . VAL A 1 384 ? 43.948 -33.249 37.794 1.00 34.81 384 VAL A CA 1
ATOM 3043 C C . VAL A 1 384 ? 42.650 -33.469 37.005 1.00 34.81 384 VAL A C 1
ATOM 3045 O O . VAL A 1 384 ? 41.541 -33.333 37.510 1.00 34.81 384 VAL A O 1
ATOM 3048 N N . ALA A 1 385 ? 42.847 -33.757 35.723 1.00 39.41 385 ALA A N 1
ATOM 3049 C CA . ALA A 1 385 ? 41.861 -34.104 34.715 1.00 39.41 385 ALA A CA 1
ATOM 3050 C C . ALA A 1 385 ? 41.155 -35.447 34.976 1.00 39.41 385 ALA A C 1
ATOM 3052 O O . ALA A 1 385 ? 41.726 -36.335 35.602 1.00 39.41 385 ALA A O 1
ATOM 3053 N N . GLY A 1 386 ? 39.992 -35.650 34.345 1.00 33.94 386 GLY A N 1
ATOM 3054 C CA . GLY A 1 386 ? 39.544 -37.001 33.993 1.00 33.94 386 GLY A CA 1
ATOM 3055 C C . GLY A 1 386 ? 38.036 -37.244 33.981 1.00 33.94 386 GLY A C 1
ATOM 3056 O O . GLY A 1 386 ? 37.452 -37.477 35.025 1.00 33.94 386 GLY A O 1
ATOM 3057 N N . ALA A 1 387 ? 37.502 -37.337 32.758 1.00 42.50 387 ALA A N 1
ATOM 3058 C CA . ALA A 1 387 ? 36.486 -38.294 32.299 1.00 42.50 387 ALA A CA 1
ATOM 3059 C C . ALA A 1 387 ? 35.028 -38.233 32.819 1.00 42.50 387 ALA A C 1
ATOM 3061 O O . ALA A 1 387 ? 34.742 -38.205 34.009 1.00 42.50 387 ALA A O 1
ATOM 3062 N N . GLY A 1 388 ? 34.104 -38.367 31.856 1.00 33.41 388 GLY A N 1
ATOM 3063 C CA . GLY A 1 388 ? 32.662 -38.589 32.033 1.00 33.41 388 GLY A CA 1
ATOM 3064 C C . GLY A 1 388 ? 31.846 -37.462 31.384 1.00 33.41 388 GLY A C 1
ATOM 3065 O O . GLY A 1 388 ? 32.101 -36.301 31.646 1.00 33.41 388 GLY A O 1
ATOM 3066 N N . SER A 1 389 ? 30.860 -37.675 30.519 1.00 37.28 389 SER A N 1
ATOM 3067 C CA . SER A 1 389 ? 30.161 -38.895 30.149 1.00 37.28 389 SER A CA 1
ATOM 3068 C C . SER A 1 389 ? 29.435 -38.638 28.823 1.00 37.28 389 SER A C 1
ATOM 3070 O O . SER A 1 389 ? 28.695 -37.666 28.677 1.00 37.28 389 SER A O 1
ATOM 3072 N N . SER A 1 390 ? 29.691 -39.489 27.838 1.00 44.53 390 SER A N 1
ATOM 3073 C CA . SER A 1 390 ? 29.028 -39.545 26.539 1.00 44.53 390 SER A CA 1
ATOM 3074 C C . SER A 1 390 ? 27.769 -40.405 26.656 1.00 44.53 390 SER A C 1
ATOM 3076 O O . SER A 1 390 ? 27.885 -41.629 26.670 1.00 44.53 390 SER A O 1
ATOM 3078 N N . ALA A 1 391 ? 26.586 -39.792 26.748 1.00 45.50 391 ALA A N 1
ATOM 3079 C CA . ALA A 1 391 ? 25.322 -40.537 26.657 1.00 45.50 391 ALA A CA 1
ATOM 3080 C C . ALA A 1 391 ? 24.116 -39.747 26.101 1.00 45.50 391 ALA A C 1
ATOM 3082 O O . ALA A 1 391 ? 23.151 -40.380 25.698 1.00 45.50 391 ALA A O 1
ATOM 3083 N N . SER A 1 392 ? 24.148 -38.409 26.001 1.00 47.78 392 SER A N 1
ATOM 3084 C CA . SER A 1 392 ? 22.967 -37.620 25.582 1.00 47.78 392 SER A CA 1
ATOM 3085 C C . SER A 1 392 ? 22.947 -37.164 24.114 1.00 47.78 392 SER A C 1
ATOM 3087 O O . SER A 1 392 ? 21.937 -36.653 23.656 1.00 47.78 392 SER A O 1
ATOM 3089 N N . ASN A 1 393 ? 24.024 -37.350 23.339 1.00 50.81 393 ASN A N 1
ATOM 3090 C CA . ASN A 1 393 ? 24.119 -36.798 21.972 1.00 50.81 393 ASN A CA 1
ATOM 3091 C C . ASN A 1 393 ? 23.439 -37.648 20.876 1.00 50.81 393 ASN A C 1
ATOM 3093 O O . ASN A 1 393 ? 23.435 -37.252 19.711 1.00 50.81 393 ASN A O 1
ATOM 3097 N N . GLY A 1 394 ? 22.917 -38.834 21.206 1.00 51.25 394 GLY A N 1
ATOM 3098 C CA . GLY A 1 394 ? 22.338 -39.755 20.219 1.00 51.25 394 GLY A CA 1
ATOM 3099 C C . GLY A 1 394 ? 20.914 -39.388 19.798 1.00 51.25 394 GLY A C 1
ATOM 3100 O O . GLY A 1 394 ? 20.593 -39.432 18.613 1.00 51.25 394 GLY A O 1
ATOM 3101 N N . GLU A 1 395 ? 20.074 -38.989 20.752 1.00 53.12 395 GLU A N 1
ATOM 3102 C CA . GLU A 1 395 ? 18.637 -38.772 20.530 1.00 53.12 395 GLU A CA 1
ATOM 3103 C C . GLU A 1 395 ? 18.363 -37.461 19.776 1.00 53.12 395 GLU A C 1
ATOM 3105 O O . GLU A 1 395 ? 17.580 -37.447 18.822 1.00 53.12 395 GLU A O 1
ATOM 3110 N N . ASP A 1 396 ? 19.116 -36.402 20.086 1.00 58.09 396 ASP A N 1
ATOM 3111 C CA . ASP A 1 396 ? 19.054 -35.125 19.361 1.00 58.09 396 ASP A CA 1
ATOM 3112 C C . ASP A 1 396 ? 19.497 -35.268 17.895 1.00 58.09 396 ASP A C 1
ATOM 3114 O O . ASP A 1 396 ? 18.948 -34.625 16.999 1.00 58.09 396 ASP A O 1
ATOM 3118 N N . SER A 1 397 ? 20.455 -36.161 17.614 1.00 66.69 397 SER A N 1
ATOM 3119 C CA . SER A 1 397 ? 20.925 -36.419 16.247 1.00 66.69 397 SER A CA 1
ATOM 3120 C C . SER A 1 397 ? 19.874 -37.142 15.399 1.00 66.69 397 SER A C 1
ATOM 3122 O O . SER A 1 397 ? 19.712 -36.824 14.219 1.00 66.69 397 SER A O 1
ATOM 3124 N N . VAL A 1 398 ? 19.122 -38.071 15.996 1.00 74.00 398 VAL A N 1
ATOM 3125 C CA . VAL A 1 398 ? 18.045 -38.807 15.313 1.00 74.00 398 VAL A CA 1
ATOM 3126 C C . VAL A 1 398 ? 16.849 -37.893 15.044 1.00 74.00 398 VAL A C 1
ATOM 3128 O O . VAL A 1 398 ? 16.318 -37.890 13.933 1.00 74.00 398 VAL A O 1
ATOM 3131 N N . MET A 1 399 ? 16.471 -37.050 16.008 1.00 76.19 399 MET A N 1
ATOM 3132 C CA . MET A 1 399 ? 15.391 -36.075 15.828 1.00 76.19 399 MET A CA 1
ATOM 3133 C C . MET A 1 399 ? 15.729 -35.043 14.738 1.00 76.19 399 MET A C 1
ATOM 3135 O O . MET A 1 399 ? 14.903 -34.758 13.870 1.00 76.19 399 MET A O 1
ATOM 3139 N N . MET A 1 400 ? 16.971 -34.551 14.712 1.00 78.69 400 MET A N 1
ATOM 3140 C CA . MET A 1 400 ? 17.463 -33.639 13.674 1.00 78.69 400 MET A CA 1
ATOM 3141 C C . MET A 1 400 ? 17.483 -34.297 12.282 1.00 78.69 400 MET A C 1
ATOM 3143 O O . MET A 1 400 ? 17.140 -33.661 11.283 1.00 78.69 400 MET A O 1
ATOM 3147 N N . GLN A 1 401 ? 17.851 -35.580 12.193 1.00 81.12 401 GLN A N 1
ATOM 3148 C CA . GLN A 1 401 ? 17.799 -36.334 10.935 1.00 81.12 401 GLN A CA 1
ATOM 3149 C C . GLN A 1 401 ? 16.363 -36.516 10.433 1.00 81.12 401 GLN A C 1
ATOM 3151 O O . GLN A 1 401 ? 16.120 -36.381 9.232 1.00 81.12 401 GLN A O 1
ATOM 3156 N N . GLU A 1 402 ? 15.407 -36.745 11.332 1.00 90.12 402 GLU A N 1
ATOM 3157 C CA . GLU A 1 402 ? 13.996 -36.889 10.974 1.00 90.12 402 GLU A CA 1
ATOM 3158 C C . GLU A 1 402 ? 13.386 -35.558 10.510 1.00 90.12 402 GLU A C 1
ATOM 3160 O O . GLU A 1 402 ? 12.695 -35.511 9.491 1.00 90.12 402 GLU A O 1
ATOM 3165 N N . GLN A 1 403 ? 13.730 -34.442 11.160 1.00 84.94 403 GLN A N 1
ATOM 3166 C CA . GLN A 1 403 ? 13.353 -33.104 10.689 1.00 84.94 403 GLN A CA 1
ATOM 3167 C C . GLN A 1 403 ? 13.939 -32.799 9.301 1.00 84.94 403 GLN A C 1
ATOM 3169 O O . GLN A 1 403 ? 13.245 -32.285 8.420 1.00 84.94 403 GLN A O 1
ATOM 3174 N N . MET A 1 404 ? 15.197 -33.178 9.059 1.00 85.94 404 MET A N 1
ATOM 3175 C CA . MET A 1 404 ? 15.832 -33.052 7.744 1.00 85.94 404 MET A CA 1
ATOM 3176 C C . MET A 1 404 ? 15.153 -33.920 6.677 1.00 85.94 404 MET A C 1
ATOM 3178 O O . MET A 1 404 ? 15.064 -33.507 5.518 1.00 85.94 404 MET A O 1
ATOM 3182 N N . ARG A 1 405 ? 14.659 -35.107 7.045 1.00 92.00 405 ARG A N 1
ATOM 3183 C CA . ARG A 1 405 ? 13.908 -35.994 6.147 1.00 92.00 405 ARG A CA 1
ATOM 3184 C C . ARG A 1 405 ? 12.571 -35.370 5.749 1.00 92.00 405 ARG A C 1
ATOM 3186 O O . ARG A 1 405 ? 12.278 -35.279 4.559 1.00 92.00 405 ARG A O 1
ATOM 3193 N N . GLN A 1 406 ? 11.824 -34.844 6.717 1.00 90.31 406 GLN A N 1
ATOM 3194 C CA . GLN A 1 406 ? 10.546 -34.168 6.475 1.00 90.31 406 GLN A CA 1
ATOM 3195 C C . GLN A 1 406 ? 10.703 -32.909 5.610 1.00 90.31 406 GLN A C 1
ATOM 3197 O O . GLN A 1 406 ? 9.881 -32.648 4.730 1.00 90.31 406 GLN A O 1
ATOM 3202 N N . LEU A 1 407 ? 11.775 -32.135 5.810 1.00 89.44 407 LEU A N 1
ATOM 3203 C CA . LEU A 1 407 ? 12.072 -30.974 4.967 1.00 89.44 407 LEU A CA 1
ATOM 3204 C C . LEU A 1 407 ? 12.385 -31.373 3.521 1.00 89.44 407 LEU A C 1
ATOM 3206 O O . LEU A 1 407 ? 11.916 -30.712 2.596 1.00 89.44 407 LEU A O 1
ATOM 3210 N N . LYS A 1 408 ? 13.125 -32.467 3.313 1.00 91.62 408 LYS A N 1
ATOM 3211 C CA . LYS A 1 408 ? 13.407 -32.991 1.968 1.00 91.62 408 LYS A CA 1
ATOM 3212 C C . LYS A 1 408 ? 12.142 -33.467 1.255 1.00 91.62 408 LYS A C 1
ATOM 3214 O O . LYS A 1 408 ? 11.967 -33.154 0.082 1.00 91.62 408 LYS A O 1
ATOM 3219 N N . GLU A 1 409 ? 11.243 -34.156 1.953 1.00 95.00 409 GLU A N 1
ATOM 3220 C CA . GLU A 1 409 ? 9.954 -34.579 1.382 1.00 95.00 409 GLU A CA 1
ATOM 3221 C C . GLU A 1 409 ? 9.079 -33.380 1.002 1.00 95.00 409 GLU A C 1
ATOM 3223 O O . GLU A 1 409 ? 8.504 -33.346 -0.087 1.00 95.00 409 GLU A O 1
ATOM 3228 N N . ARG A 1 410 ? 9.031 -32.347 1.853 1.00 91.56 410 ARG A N 1
ATOM 3229 C CA . ARG A 1 410 ? 8.319 -31.100 1.537 1.00 91.56 410 ARG A CA 1
ATOM 3230 C C . ARG A 1 410 ? 8.914 -30.391 0.322 1.00 91.56 410 ARG A C 1
ATOM 3232 O O . ARG A 1 410 ? 8.155 -29.933 -0.524 1.00 91.56 410 ARG A O 1
ATOM 3239 N N . LEU A 1 411 ? 10.242 -30.320 0.209 1.00 90.19 411 LEU A N 1
ATOM 3240 C CA . LEU A 1 411 ? 10.899 -29.739 -0.967 1.00 90.19 411 LEU A CA 1
ATOM 3241 C C . LEU A 1 411 ? 10.565 -30.521 -2.242 1.00 90.19 411 LEU A C 1
ATOM 3243 O O . LEU A 1 411 ? 10.176 -29.901 -3.225 1.00 90.19 411 LEU A O 1
ATOM 3247 N N . SER A 1 412 ? 10.598 -31.856 -2.199 1.00 93.50 412 SER A N 1
ATOM 3248 C CA . SER A 1 412 ? 10.191 -32.706 -3.330 1.00 93.50 412 SER A CA 1
ATOM 3249 C C . SER A 1 412 ? 8.738 -32.449 -3.749 1.00 93.50 412 SER A C 1
ATOM 3251 O O . SER A 1 412 ? 8.437 -32.328 -4.933 1.00 93.50 412 SER A O 1
ATOM 3253 N N . SER A 1 413 ? 7.830 -32.298 -2.780 1.00 94.25 413 SER A N 1
ATOM 3254 C CA . SER A 1 413 ? 6.423 -31.967 -3.040 1.00 94.25 413 SER A CA 1
ATOM 3255 C C . SER A 1 413 ? 6.257 -30.594 -3.712 1.00 94.25 413 SER A C 1
ATOM 3257 O O . SER A 1 413 ? 5.473 -30.444 -4.654 1.00 94.25 413 SER A O 1
ATOM 3259 N N . TYR A 1 414 ? 7.026 -29.590 -3.276 1.00 90.94 414 TYR A N 1
ATOM 3260 C CA . TYR A 1 414 ? 7.029 -28.269 -3.908 1.00 90.94 414 TYR A CA 1
ATOM 3261 C C . TYR A 1 414 ? 7.636 -28.288 -5.315 1.00 90.94 414 TYR A C 1
ATOM 3263 O O . TYR A 1 414 ? 7.110 -27.619 -6.205 1.00 90.94 414 TYR A O 1
ATOM 3271 N N . GLU A 1 415 ? 8.692 -29.069 -5.545 1.00 93.69 415 GLU A N 1
ATOM 3272 C CA . GLU A 1 415 ? 9.291 -29.253 -6.872 1.00 93.69 415 GLU A CA 1
ATOM 3273 C C . GLU A 1 415 ? 8.296 -29.883 -7.858 1.00 93.69 415 GLU A C 1
ATOM 3275 O O . GLU A 1 415 ? 8.138 -29.391 -8.979 1.00 93.69 415 GLU A O 1
ATOM 3280 N N . GLU A 1 416 ? 7.546 -30.903 -7.433 1.00 95.12 416 GLU A N 1
ATOM 3281 C CA . GLU A 1 416 ? 6.495 -31.524 -8.249 1.00 95.12 416 GLU A CA 1
ATOM 3282 C C . GLU A 1 416 ? 5.362 -30.546 -8.594 1.00 95.12 416 GLU A C 1
ATOM 3284 O O . GLU A 1 416 ? 4.905 -30.488 -9.742 1.00 95.12 416 GLU A O 1
ATOM 3289 N N . LEU A 1 417 ? 4.919 -29.738 -7.624 1.00 94.44 417 LEU A N 1
ATOM 3290 C CA . LEU A 1 417 ? 3.898 -28.710 -7.843 1.00 94.44 417 LEU A CA 1
ATOM 3291 C C . LEU A 1 417 ? 4.372 -27.633 -8.822 1.00 94.44 417 LEU A C 1
ATOM 3293 O O . LEU A 1 417 ? 3.626 -27.269 -9.735 1.00 94.44 417 LEU A O 1
ATOM 3297 N N . MET A 1 418 ? 5.612 -27.165 -8.672 1.00 90.25 418 MET A N 1
ATOM 3298 C CA . MET A 1 418 ? 6.232 -26.202 -9.584 1.00 90.25 418 MET A CA 1
ATOM 3299 C C . MET A 1 418 ? 6.320 -26.762 -11.003 1.00 90.25 418 MET A C 1
ATOM 3301 O O . MET A 1 418 ? 5.933 -26.090 -11.960 1.00 90.25 418 MET A O 1
ATOM 3305 N N . HIS A 1 419 ? 6.739 -28.020 -11.149 1.00 93.56 419 HIS A N 1
ATOM 3306 C CA . HIS A 1 419 ? 6.817 -28.659 -12.457 1.00 93.56 419 HIS A CA 1
ATOM 3307 C C . HIS A 1 419 ? 5.431 -28.809 -13.103 1.00 93.56 419 HIS A C 1
ATOM 3309 O O . HIS A 1 419 ? 5.255 -28.557 -14.299 1.00 93.56 419 HIS A O 1
ATOM 3315 N N . ARG A 1 420 ? 4.405 -29.137 -12.309 1.00 94.56 420 ARG A N 1
ATOM 3316 C CA . ARG A 1 420 ? 3.014 -29.208 -12.777 1.00 94.56 420 ARG A CA 1
ATOM 3317 C C . ARG A 1 420 ? 2.484 -27.843 -13.222 1.00 94.56 420 ARG A C 1
ATOM 3319 O O . ARG A 1 420 ? 1.811 -27.763 -14.250 1.00 94.56 420 ARG A O 1
ATOM 3326 N N . GLN A 1 421 ? 2.797 -26.774 -12.492 1.00 90.56 421 GLN A N 1
ATOM 3327 C CA . GLN A 1 421 ? 2.437 -25.407 -12.882 1.00 90.56 421 GLN A CA 1
ATOM 3328 C C . GLN A 1 421 ? 3.146 -24.983 -14.173 1.00 90.56 421 GLN A C 1
ATOM 3330 O O . GLN A 1 421 ? 2.506 -24.440 -15.073 1.00 90.56 421 GLN A O 1
ATOM 3335 N N . GLU A 1 422 ? 4.429 -25.307 -14.324 1.00 91.88 422 GLU A N 1
ATOM 3336 C CA . GLU A 1 422 ? 5.192 -25.014 -15.538 1.00 91.88 422 GLU A CA 1
ATOM 3337 C C . GLU A 1 422 ? 4.595 -25.715 -16.771 1.00 91.88 422 GLU A C 1
ATOM 3339 O O . GLU A 1 422 ? 4.466 -25.115 -17.841 1.00 91.88 422 GLU A O 1
ATOM 3344 N N . GLN A 1 423 ? 4.158 -26.970 -16.627 1.00 91.88 423 GLN A N 1
ATOM 3345 C CA . GLN A 1 423 ? 3.477 -27.700 -17.699 1.00 91.88 423 GLN A CA 1
ATOM 3346 C C . GLN A 1 423 ? 2.127 -27.074 -18.075 1.00 91.88 423 GLN A C 1
ATOM 3348 O O . GLN A 1 423 ? 1.789 -27.018 -19.261 1.00 91.88 423 GLN A O 1
ATOM 3353 N N . LEU A 1 424 ? 1.358 -26.581 -17.099 1.00 91.81 424 LEU A N 1
ATOM 3354 C CA . LEU A 1 424 ? 0.097 -25.877 -17.359 1.00 91.81 424 LEU A CA 1
ATOM 3355 C C . LEU A 1 424 ? 0.329 -24.560 -18.107 1.00 91.81 424 LEU A C 1
ATOM 3357 O O . LEU A 1 424 ? -0.388 -24.280 -19.067 1.00 91.81 424 LEU A O 1
ATOM 3361 N N . ILE A 1 425 ? 1.363 -23.803 -17.731 1.00 89.00 425 ILE A N 1
ATOM 3362 C CA . ILE A 1 425 ? 1.750 -22.557 -18.407 1.00 89.00 425 ILE A CA 1
ATOM 3363 C C . ILE A 1 425 ? 2.209 -22.834 -19.845 1.00 89.00 425 ILE A C 1
ATOM 3365 O O . ILE A 1 425 ? 1.797 -22.150 -20.778 1.00 89.00 425 ILE A O 1
ATOM 3369 N N . LYS A 1 426 ? 3.016 -23.878 -20.068 1.00 89.56 426 LYS A N 1
ATOM 3370 C CA . LYS A 1 426 ? 3.435 -24.270 -21.426 1.00 89.56 426 LYS A CA 1
ATOM 3371 C C . LYS A 1 426 ? 2.241 -24.659 -22.301 1.00 89.56 426 LYS A C 1
ATOM 3373 O O . LYS A 1 426 ? 2.198 -24.291 -23.473 1.00 89.56 426 LYS A O 1
ATOM 3378 N N . ARG A 1 427 ? 1.251 -25.361 -21.738 1.00 88.31 427 ARG A N 1
ATOM 3379 C CA . ARG A 1 427 ? 0.012 -25.727 -22.445 1.00 88.31 427 ARG A CA 1
ATOM 3380 C C . ARG A 1 427 ? -0.863 -24.515 -22.764 1.00 88.31 427 ARG A C 1
ATOM 3382 O O . ARG A 1 427 ? -1.385 -24.450 -23.873 1.00 88.31 427 ARG A O 1
ATOM 3389 N N . SER A 1 428 ? -1.007 -23.559 -21.845 1.00 83.38 428 SER A N 1
ATOM 3390 C CA . SER A 1 428 ? -1.791 -22.345 -22.103 1.00 83.38 428 SER A CA 1
ATOM 3391 C C . SER A 1 428 ? -1.133 -21.450 -23.158 1.00 83.38 428 SER A C 1
ATOM 3393 O O . SER A 1 428 ? -1.827 -20.959 -24.044 1.00 83.38 428 SER A O 1
ATOM 3395 N N . LEU A 1 429 ? 0.199 -21.325 -23.140 1.00 81.50 429 LEU A N 1
ATOM 3396 C CA . LEU A 1 429 ? 0.963 -20.586 -24.153 1.00 81.50 429 LEU A CA 1
ATOM 3397 C C . LEU A 1 429 ? 0.900 -21.242 -25.544 1.00 81.50 429 LEU A C 1
ATOM 3399 O O . LEU A 1 429 ? 0.791 -20.548 -26.559 1.00 81.50 429 LEU A O 1
ATOM 3403 N N . ALA A 1 430 ? 0.935 -22.576 -25.608 1.00 79.06 430 ALA A N 1
ATOM 3404 C CA . ALA A 1 430 ? 0.750 -23.316 -26.856 1.00 79.06 430 ALA A CA 1
ATOM 3405 C C . ALA A 1 430 ? -0.680 -23.155 -27.409 1.00 79.06 430 ALA A C 1
ATOM 3407 O O . ALA A 1 430 ? -0.858 -22.983 -28.611 1.00 79.06 430 ALA A O 1
ATOM 3408 N N . ALA A 1 431 ? -1.697 -23.139 -26.540 1.00 75.88 431 ALA A N 1
ATOM 3409 C CA . ALA A 1 431 ? -3.081 -22.898 -26.946 1.00 75.88 431 ALA A CA 1
ATOM 3410 C C . ALA A 1 431 ? -3.314 -21.459 -27.446 1.00 75.88 431 ALA A C 1
ATOM 3412 O O . ALA A 1 431 ? -4.086 -21.262 -28.378 1.00 75.88 431 ALA A O 1
ATOM 3413 N N . SER A 1 432 ? -2.626 -20.459 -26.880 1.00 70.38 432 SER A N 1
ATOM 3414 C CA . SER A 1 432 ? -2.744 -19.054 -27.305 1.00 70.38 432 SER A CA 1
ATOM 3415 C C . SER A 1 432 ? -1.942 -18.688 -28.560 1.00 70.38 432 SER A C 1
ATOM 3417 O O . SER A 1 432 ? -2.110 -17.593 -29.079 1.00 70.38 432 SER A O 1
ATOM 3419 N N . SER A 1 433 ? -1.040 -19.557 -29.028 1.00 69.94 433 SER A N 1
ATOM 3420 C CA . SER A 1 433 ? -0.207 -19.324 -30.224 1.00 69.94 433 SER A CA 1
ATOM 3421 C C . SER A 1 433 ? -0.710 -20.051 -31.480 1.00 69.94 433 SER A C 1
ATOM 3423 O O . SER A 1 433 ? -0.109 -19.916 -32.543 1.00 69.94 433 SER A O 1
ATOM 3425 N N . GLY A 1 434 ? -1.809 -20.810 -31.367 1.00 53.31 434 GLY A N 1
ATOM 3426 C CA . GLY A 1 434 ? -2.435 -21.569 -32.458 1.00 53.31 434 GLY A CA 1
ATOM 3427 C C . GLY A 1 434 ? -3.658 -20.913 -33.117 1.00 53.31 434 GLY A C 1
ATOM 3428 O O . GLY A 1 434 ? -4.327 -21.575 -33.909 1.00 53.31 434 GLY A O 1
ATOM 3429 N N . THR A 1 435 ? -3.962 -19.654 -32.797 1.00 42.41 435 THR A N 1
ATOM 3430 C CA . THR A 1 435 ? -4.991 -18.807 -33.437 1.00 42.41 435 THR A CA 1
ATOM 3431 C C . THR A 1 435 ? -4.330 -17.596 -34.060 1.00 42.41 435 THR A C 1
ATOM 3433 O O . THR A 1 435 ? -4.698 -17.242 -35.200 1.00 42.41 435 THR A O 1
#

InterPro domains:
  IPR021622 Afadin/alpha-actinin-binding [PF11559] (54-198)
  IPR052300 Adhesion and Centrosome-associated Protein [PTHR46507] (52-434)

Secondary structure (DSSP, 8-state):
----------------------S---------HHHHHHHHHHHHHHGGG-HHHHHHHHHHHHHHTTPPPSBSSTT---B-HHHHHHHHHHHHHHHHHHHHHHHHHHHHHHHHHHHHHHHHHHHHHHHHHHHHHHHHHHHHHHHHHHHHHHHHHHHHHHHHHHHHHHHHHHHHHHHHHHHHHHHHHHHHHHHHHHHHHHHHHHHHS-S--------------TT----PPPPPPTHHHHHHHHHHHHHHHHHHHHHHHHHHHHHHHHHHHHHHHHHHHHHHHHHHHHHHHHHHHHHHHHHHHHHHHHHHHHHHTTTTS----------THHHHHHHHHHTTS-HHHHHHHHHHHHHHHHHHHHHHHT-----S-------------------SHHHHHHHHHHHHHHHHHHHHHHHHHHHHHHHHHHHHHHHHT--

Radius of gyration: 55.31 Å; chains: 1; bounding box: 132×62×163 Å

Organism: NCBI:txid282301

Sequence (435 aa):
MSTTRRYSLSSAATSPLAGYADPFELGPMQHHQHPYLHQQQQLRLSLRRGPDSSLRHLDQELSVLGLPGLFLTASADELNVSALASACQQLVALYHRSRDAREALEDKNRRLESELRDSRRAEQRLQETARDAASQSAGLRERERRLDERGRRLNDQLREARDEAKRLNQQLQQRDTQHRHERRKLSKEADRLRERLQAGLSNSLGPVRLSCIEVLNQLPRADGRRAAWARVSSTNAAAVAPLSRLTASDDRAHYSSLLAQSDQAQIPKFQRNYQAQLESRQAELAAENQELRDSLFRVHRQLRELQLLSLASAEQDENAEADANGDPADEEELHENLLKLPYQLLKDRLDRQLKAGCDRLRTRLGQPGARGRSADGGGGPAAVAGAGSSASNGEDSVMMQEQMRQLKERLSSYEELMHRQEQLIKRSLAASSGT

pLDDT: mean 73.29, std 21.55, range [32.28, 98.56]

Foldseek 3Di:
DDDDDDDDDDDPPPDPPPDDDDPDPPDPPPPPCPVVVVVVVVLVVQVVPDDLSVLVVVQVVLVVVVADGQDPDPPDSDGDVVSVVRSVVVVVVVVVVVVVVVVVVVVVVVVVVVVVVVVVVVVVVVVVVVVVVVVVVVVVVVVVVVVVVVVVVVVVVVVVVVVVVVVVVVVVVVVVVVVVVVVVVVVVVVVVVVVVVVVVVPVVDDPDPPDDPPPPPPDDDPVRDDDDDDDDDDDVVVVVVVVVVVVVVVVVVVVVVVVVVCCVPPVVVVVVVVVVVVVVVVVVVVVVVLVVLVVVLVVVVVVVVVVVVVVVVVVPDDDDDDDDPDPPVVVPVPPNCLSVDDPVVSVVVVVVVVVVVVVVVCVVVVDDDPDDDDDDDDDDDDDDDDDDDPDPPPPVVVVVVVVVVVVVVVVVVVVVVVVVVVVVVVVVVVVVVPD